Protein AF-0000000075711742 (afdb_homodimer)

InterPro domains:
  IPR012901 Carnosine N-methyltransferase [PF07942] (81-339)
  IPR012901 Carnosine N-methyltransferase [PTHR12303] (3-340)
  IPR012901 Carnosine N-methyltransferase [SM01296] (76-340)
  IPR029063 S-adenosyl-L-methionine-dependent methyltransferase superfamily [G3DSA:3.40.50.150] (95-337)
  IPR029063 S-adenosyl-L-methionine-dependent methyltransferase superfamily [SSF53335] (92-315)

Solvent-accessible surface area (backbone atoms only — not comparable to full-atom values): 35581 Å² total; per-residue (Å²): 132,80,48,72,67,54,43,51,52,46,21,49,51,36,33,43,31,59,44,43,45,62,56,50,50,52,51,50,52,53,42,54,74,67,63,74,58,53,71,67,55,50,51,53,49,50,51,41,45,50,35,41,26,53,49,31,39,50,41,43,71,48,31,39,47,70,74,34,74,83,37,54,77,69,50,62,89,56,89,76,83,83,44,69,67,51,50,49,52,54,43,51,48,35,26,49,44,35,34,61,27,17,72,83,10,48,66,53,42,47,58,54,49,30,58,52,53,51,47,41,66,73,74,40,66,79,63,34,38,32,38,24,50,61,32,58,58,34,45,66,35,50,53,45,23,72,71,47,28,24,15,35,26,25,31,58,52,62,70,35,50,37,51,22,43,45,59,51,61,36,84,84,54,66,39,59,34,36,49,39,50,58,49,43,48,21,36,51,39,76,68,63,24,61,49,68,46,53,36,50,33,62,80,45,84,46,72,61,86,88,58,75,70,52,54,59,60,31,41,77,68,63,24,36,40,81,44,81,41,51,68,70,71,75,47,65,88,54,60,52,67,22,40,27,36,41,35,57,66,30,67,42,76,48,88,58,53,64,62,49,48,41,47,51,53,47,29,28,26,92,63,11,36,40,37,38,36,39,60,46,50,61,81,58,80,81,66,62,68,42,51,79,60,29,54,49,50,51,54,51,47,36,43,75,53,58,35,42,81,76,46,76,52,76,42,71,42,64,71,69,62,67,92,65,40,35,55,41,60,37,32,54,15,47,36,37,35,28,34,73,132,81,48,73,67,56,44,51,51,47,22,50,51,36,33,43,30,59,42,45,44,62,55,50,51,52,50,51,53,53,43,54,75,68,64,74,58,53,71,68,56,50,51,52,48,50,50,41,46,50,36,39,27,51,50,31,39,50,42,44,70,48,32,40,46,70,75,34,73,85,36,56,79,67,50,61,89,55,89,73,84,84,45,70,67,52,50,48,54,53,43,51,48,33,26,49,45,35,34,62,27,17,74,83,10,48,67,52,41,49,58,55,50,31,58,52,54,53,47,41,66,73,76,42,68,78,63,34,36,33,38,24,52,61,31,56,59,34,46,66,36,51,53,44,22,72,70,47,28,22,16,37,29,25,34,59,52,61,69,34,49,33,50,21,42,44,58,50,60,38,82,85,54,66,37,57,35,34,49,39,48,58,48,43,49,22,36,50,40,76,68,62,24,61,48,66,46,54,35,50,32,62,79,44,83,46,72,60,85,89,59,76,70,52,54,60,60,31,40,76,69,64,24,37,42,81,42,82,40,51,67,69,70,74,46,64,88,54,58,51,70,20,41,27,37,40,35,57,68,31,69,41,76,49,87,58,52,64,62,49,49,42,48,51,52,45,29,29,26,92,64,11,36,40,37,38,36,38,60,48,48,63,82,59,80,80,66,61,67,43,50,81,59,29,54,50,49,52,55,51,47,37,43,74,54,56,36,42,79,76,46,75,50,76,42,71,40,64,72,69,64,67,89,67,40,35,55,42,58,38,31,54,13,47,36,36,35,29,35,71

Foldseek 3Di:
DDDPVRLQVLLVLLQLLQCQLVVVVVVLVVVVVVVVDDPVLSVLLNVQSVLLSVVSNVLSQCLLCLVPPVRNPVHDNDHDDRDPVSVVVSLVLLLLQCLQFWQNNQVQCLQFLLVVLVVCVVQFDFAFEEEEEQCQLVRSQLLNLVSRYQYEYEHADSSSSSSSCCQQPVVPDKTKHQSQSPPPAQAPDNCLSRDITIPRHQVRAGSDPDDGGHNVVCVVVNSYHYHYHDPCVVCVPAFQRGLEYEYEQNQQVDDCNLVVLLSRNRNHHAFHKYKYKDANDHPDPVPDDDDPDHPVVNVVSNVVSPKDWDDKDWTKHARSDRPRGNDGDIDRMIITMITD/DDDPVRLQVLLVLLQLLQCQLVVVVVVLVVVVVVVVDDPVLSVLLNVQSVLLSVVSNVLSQCLLCLVPPVRNPVHDNDHDDRDPVSVVVSLVLLLVQCLQFWQNNQVQCLQFLLVVLVVCVVQFDFAFEEEEEQCQLVRSQLLNLVSRYQYEYEHADSSSSSLSCCQQPVVPDKTKHQSQSPPPAQAPDNCLSRDITIPRHQVHARSDHDDGRHNVVCVVVNSYHYHYHDPCVVCVPAFQRGLEYEYEQNQQVDDCNLVVLLSRLRNHHAFHKYKYKDANDHPDPVPDDDDPDHPVNNVVSNVVSPKDWDDKDWTKHARSDRPRGNDGDIDRMIITMITD

Radius of gyration: 27.8 Å; Cα contacts (8 Å, |Δi|>4): 1281; chains: 2; bounding box: 60×77×67 Å

pLDDT: mean 91.69, std 9.96, range [50.66, 98.94]

Secondary structure (DSSP, 8-state):
---HHHHHHHHHHHHHHHHHHHHHHHHHHHHHHHT-S-HHHHHHHHHHHHHHHHHHHHHHHHGGGGG-GGGTTSS--------HHHHHHHHHHHHHHHHHHSGGGHHHHHHHHHHHHHHHHHHS-TT-EEEEES-TTSHHHHHHHHTTSEEEEEE--HHHHHHHHHHH--TT--EEE-TTTT--SS-SSGGGGG--EEES-TTSPPSSTT----HHHHHHTTSEEEEES-HHHHTTT--S-EEEEEEES-GGG-S-HHHHHHHHHHHEEEEEEEEEEE------GGG-SS-S--HHHHHHHHHHHTPEEEEEEEEEE-SS--TT-SEEEEEEEEEEEEE-/---HHHHHHHHHHHHHHHHHHHHHHHHHHHHHHHT-S-HHHHHHHHHHHHHHHHHHHHHHHHGGGGG-GGGTT-S--------HHHHHHHHHHHHHHHHHHSGGGHHHHHHHHHHHHHHHHHHS-TT-EEEEES-TTSHHHHHHHHTTSEEEEEE--HHHHHHHHHHH--TT--EEE-TTTT--SS-SSGGGGG--EEES-TTSPPSSTT----HHHHHHTTSEEEEES-HHHHTTT--S-EEEEEEES-GGG-S-HHHHHHHHHHHEEEEEEEEEEE------GGG-SS-S--HHHHHHHHHHHTPEEEEEEEEEE-SS--TT-SEEEEEEEEEEEEE-

Sequence (680 aa):
MWTTNERQEFAACLAAMTSYRKECQKAILKMHKQGLRTDDQLAKLNEAINNNANLFEYMAERGPESFGPENANMFPKINIHFDDQDLNQLDACLHSAARDWTSLGDAERGEVYSPVIAALHKYVQPNEEVLVPGSGLCRLAVEIAQSGFIAEANESSFVMLVMAFISMFSDGAQFLIFPFVHQISGLDKFEDSLISAVFPDLSSSLADPGLSLDPPSLIESSRLVLKAGKFEGVYANVSEKFGAIVTCFFIDVISDVQNTIINLHKLLKDGGIWINIGPIVNHNQSVGFFSPLTLEDIDRMARNAGFDIIEQSRIDTSYSQNPKTHVKTRYSTQFSVYRKMWTTNERQEFAACLAAMTSYRKECQKAILKMHKQGLRTDDQLAKLNEAINNNANLFEYMAERGPESFGPENANMFPKINIHFDDQDLNQLDACLHSAARDWTSLGDAERGEVYSPVIAALHKYVQPNEEVLVPGSGLCRLAVEIAQSGFIAEANESSFVMLVMAFISMFSDGAQFLIFPFVHQISGLDKFEDSLISAVFPDLSSSLADPGLSLDPPSLIESSRLVLKAGKFEGVYANVSEKFGAIVTCFFIDVISDVQNTIINLHKLLKDGGIWINIGPIVNHNQSVGFFSPLTLEDIDRMARNAGFDIIEQSRIDTSYSQNPKTHVKTRYSTQFSVYRK

Organism: Trichomonas vaginalis (strain ATCC PRA-98 / G3) (NCBI:txid412133)

Structure (mmCIF, N/CA/C/O backbone):
data_AF-0000000075711742-model_v1
#
loop_
_entity.id
_entity.type
_entity.pdbx_description
1 polymer 'carnosine N-methyltransferase'
#
loop_
_atom_site.group_PDB
_atom_site.id
_atom_site.type_symbol
_atom_site.label_atom_id
_atom_site.label_alt_id
_atom_site.label_comp_id
_atom_site.label_asym_id
_atom_site.label_entity_id
_atom_site.label_seq_id
_atom_site.pdbx_PDB_ins_code
_atom_site.Cartn_x
_atom_site.Cartn_y
_atom_site.Cartn_z
_atom_site.occupancy
_atom_site.B_iso_or_equiv
_atom_site.auth_seq_id
_atom_site.auth_comp_id
_atom_site.auth_asym_id
_atom_site.auth_atom_id
_atom_site.pdbx_PDB_model_num
ATOM 1 N N . MET A 1 1 ? -7.176 38.125 -1.086 1 58.25 1 MET A N 1
ATOM 2 C CA . MET A 1 1 ? -8.297 37.906 -1.986 1 58.25 1 MET A CA 1
ATOM 3 C C . MET A 1 1 ? -8.133 36.562 -2.729 1 58.25 1 MET A C 1
ATOM 5 O O . MET A 1 1 ? -7.02 36.188 -3.098 1 58.25 1 MET A O 1
ATOM 9 N N . TRP A 1 2 ? -9.18 35.844 -2.799 1 74.88 2 TRP A N 1
ATOM 10 C CA . TRP A 1 2 ? -9.125 34.562 -3.479 1 74.88 2 TRP A CA 1
ATOM 11 C C . TRP A 1 2 ? -9.031 34.75 -4.988 1 74.88 2 TRP A C 1
ATOM 13 O O . TRP A 1 2 ? -9.672 35.625 -5.555 1 74.88 2 TRP A O 1
ATOM 23 N N . THR A 1 3 ? -8.133 34.031 -5.543 1 79.88 3 THR A N 1
ATOM 24 C CA . THR A 1 3 ? -8.062 34.031 -6.996 1 79.88 3 THR A CA 1
ATOM 25 C C . THR A 1 3 ? -9.281 33.375 -7.605 1 79.88 3 THR A C 1
ATOM 27 O O . THR A 1 3 ? -10.016 32.656 -6.91 1 79.88 3 THR A O 1
ATOM 30 N N . THR A 1 4 ? -9.5 33.656 -8.852 1 80.75 4 THR A N 1
ATOM 31 C CA . THR A 1 4 ? -10.586 33.031 -9.578 1 80.75 4 THR A CA 1
ATOM 32 C C . THR A 1 4 ? -10.438 31.516 -9.547 1 80.75 4 THR A C 1
ATOM 34 O O . THR A 1 4 ? -11.422 30.781 -9.375 1 80.75 4 THR A O 1
ATOM 37 N N . ASN A 1 5 ? -9.219 31.031 -9.688 1 82.94 5 ASN A N 1
ATOM 38 C CA . ASN A 1 5 ? -8.953 29.594 -9.672 1 82.94 5 ASN A CA 1
ATOM 39 C C . ASN A 1 5 ? -9.289 28.969 -8.32 1 82.94 5 ASN A C 1
ATOM 41 O O . ASN A 1 5 ? -9.859 27.875 -8.25 1 82.94 5 ASN A O 1
ATOM 45 N N . GLU A 1 6 ? -8.953 29.656 -7.301 1 83.25 6 GLU A N 1
ATOM 46 C CA . GLU A 1 6 ? -9.234 29.172 -5.957 1 83.25 6 GLU A CA 1
ATOM 47 C C . GLU A 1 6 ? -10.742 29.109 -5.699 1 83.25 6 GLU A C 1
ATOM 49 O O . GLU A 1 6 ? -11.234 28.172 -5.066 1 83.25 6 GLU A O 1
ATOM 54 N N . ARG A 1 7 ? -11.461 30.078 -6.215 1 83.56 7 ARG A N 1
ATOM 55 C CA . ARG A 1 7 ? -12.914 30.109 -6.051 1 83.56 7 ARG A CA 1
ATOM 56 C C . ARG A 1 7 ? -13.57 28.938 -6.781 1 83.56 7 ARG A C 1
ATOM 58 O O . ARG A 1 7 ? -14.484 28.312 -6.254 1 83.56 7 ARG A O 1
ATOM 65 N N . GLN A 1 8 ? -13.07 28.703 -7.906 1 85.56 8 GLN A N 1
ATOM 66 C CA . GLN A 1 8 ? -13.602 27.594 -8.695 1 85.56 8 GLN A CA 1
ATOM 67 C C . GLN A 1 8 ? -13.297 26.25 -8.039 1 85.56 8 GLN A C 1
ATOM 69 O O . GLN A 1 8 ? -14.133 25.344 -8.039 1 85.56 8 GLN A O 1
ATOM 74 N N . GLU A 1 9 ? -12.094 26.203 -7.543 1 87.19 9 GLU A N 1
ATOM 75 C CA . GLU A 1 9 ? -11.688 24.969 -6.867 1 87.19 9 GLU A CA 1
ATOM 76 C C . GLU A 1 9 ? -12.547 24.703 -5.633 1 87.19 9 GLU A C 1
ATOM 78 O O . GLU A 1 9 ? -12.953 23.578 -5.379 1 87.19 9 GLU A O 1
ATOM 83 N N . PHE A 1 10 ? -12.789 25.75 -4.965 1 89.44 10 PHE A N 1
ATOM 84 C CA . PHE A 1 10 ? -13.617 25.609 -3.773 1 89.44 10 PHE A CA 1
ATOM 85 C C . PHE A 1 10 ? -15.047 25.266 -4.148 1 89.44 10 PHE A C 1
ATOM 87 O O . PHE A 1 10 ? -15.672 24.406 -3.512 1 89.44 10 PHE A O 1
ATOM 94 N N . ALA A 1 11 ? -15.531 25.906 -5.125 1 89.94 11 ALA A N 1
ATOM 95 C CA . ALA A 1 11 ? -16.875 25.625 -5.594 1 89.94 11 ALA A CA 1
ATOM 96 C C . ALA A 1 11 ? -17.016 24.156 -6.031 1 89.94 11 ALA A C 1
ATOM 98 O O . ALA A 1 11 ? -18.047 23.531 -5.781 1 89.94 11 ALA A O 1
ATOM 99 N N . ALA A 1 12 ? -16.031 23.688 -6.676 1 91.38 12 ALA A N 1
ATOM 100 C CA . ALA A 1 12 ? -16.016 22.297 -7.109 1 91.38 12 ALA A CA 1
ATOM 101 C C . ALA A 1 12 ? -16.031 21.344 -5.91 1 91.38 12 ALA A C 1
ATOM 103 O O . ALA A 1 12 ? -16.688 20.312 -5.938 1 91.38 12 ALA A O 1
ATOM 104 N N . CYS A 1 13 ? -15.273 21.734 -4.961 1 92.44 13 CYS A N 1
ATOM 105 C CA . CYS A 1 13 ? -15.234 20.953 -3.727 1 92.44 13 CYS A CA 1
ATOM 106 C C . CYS A 1 13 ? -16.625 20.875 -3.092 1 92.44 13 CYS A C 1
ATOM 108 O O . CYS A 1 13 ? -17.062 19.797 -2.705 1 92.44 13 CYS A O 1
ATOM 110 N N . LEU A 1 14 ? -17.344 21.969 -3.01 1 92.69 14 LEU A N 1
ATOM 111 C CA . LEU A 1 14 ? -18.688 22.016 -2.438 1 92.69 14 LEU A CA 1
ATOM 112 C C . LEU A 1 14 ? -19.656 21.172 -3.262 1 92.69 14 LEU A C 1
ATOM 114 O O . LEU A 1 14 ? -20.5 20.469 -2.705 1 92.69 14 LEU A O 1
ATOM 118 N N . ALA A 1 15 ? -19.484 21.281 -4.516 1 94.88 15 ALA A N 1
ATOM 119 C CA . ALA A 1 15 ? -20.344 20.5 -5.41 1 94.88 15 ALA A CA 1
ATOM 120 C C . ALA A 1 15 ? -20.125 19.016 -5.215 1 94.88 15 ALA A C 1
ATOM 122 O O . ALA A 1 15 ? -21.078 18.234 -5.262 1 94.88 15 ALA A O 1
ATOM 123 N N . ALA A 1 16 ? -18.891 18.578 -5.059 1 96.31 16 ALA A N 1
ATOM 124 C CA . ALA A 1 16 ? -18.594 17.172 -4.809 1 96.31 16 ALA A CA 1
ATOM 125 C C . ALA A 1 16 ? -19.266 16.688 -3.527 1 96.31 16 ALA A C 1
ATOM 127 O O . ALA A 1 16 ? -19.828 15.602 -3.494 1 96.31 16 ALA A O 1
ATOM 128 N N . MET A 1 17 ? -19.234 17.5 -2.545 1 96.62 17 MET A N 1
ATOM 129 C CA . MET A 1 17 ? -19.859 17.172 -1.262 1 96.62 17 MET A CA 1
ATOM 130 C C . MET A 1 17 ? -21.359 16.969 -1.414 1 96.62 17 MET A C 1
ATOM 132 O O . MET A 1 17 ? -21.922 16.016 -0.871 1 96.62 17 MET A O 1
ATOM 136 N N . THR A 1 18 ? -21.938 17.781 -2.182 1 96.12 18 THR A N 1
ATOM 137 C CA . THR A 1 18 ? -23.391 17.734 -2.342 1 96.12 18 THR A CA 1
ATOM 138 C C . THR A 1 18 ? -23.812 16.594 -3.256 1 96.12 18 THR A C 1
ATOM 140 O O . THR A 1 18 ? -24.938 16.094 -3.168 1 96.12 18 THR A O 1
ATOM 143 N N . SER A 1 19 ? -22.922 16.172 -4.094 1 97.25 19 SER A N 1
ATOM 144 C CA . SER A 1 19 ? -23.234 15.133 -5.066 1 97.25 19 SER A CA 1
ATOM 145 C C . SER A 1 19 ? -22.969 13.742 -4.488 1 97.25 19 SER A C 1
ATOM 147 O O . SER A 1 19 ? -23.406 12.742 -5.062 1 97.25 19 SER A O 1
ATOM 149 N N . TYR A 1 20 ? -22.312 13.641 -3.434 1 98 20 TYR A N 1
ATOM 150 C CA . TYR A 1 20 ? -21.828 12.391 -2.859 1 98 20 TYR A CA 1
ATOM 151 C C . TYR A 1 20 ? -22.984 11.406 -2.668 1 98 20 TYR A C 1
ATOM 153 O O . TYR A 1 20 ? -22.875 10.242 -3.08 1 98 20 TYR A O 1
ATOM 161 N N . ARG A 1 21 ? -24.109 11.859 -2.07 1 98.19 21 ARG A N 1
ATOM 162 C CA . ARG A 1 21 ? -25.234 10.992 -1.765 1 98.19 21 ARG A CA 1
ATOM 163 C C . ARG A 1 21 ? -25.781 10.328 -3.027 1 98.19 21 ARG A C 1
ATOM 165 O O . ARG A 1 21 ? -25.859 9.102 -3.1 1 98.19 21 ARG A O 1
ATOM 172 N N . LYS A 1 22 ? -26.078 11.148 -3.939 1 97.44 22 LYS A N 1
ATOM 173 C CA . LYS A 1 22 ? -26.703 10.664 -5.168 1 97.44 22 LYS A CA 1
ATOM 174 C C . LYS A 1 22 ? -25.797 9.688 -5.898 1 97.44 22 LYS A C 1
ATOM 176 O O . LYS A 1 22 ? -26.234 8.641 -6.363 1 97.44 22 LYS A O 1
ATOM 181 N N . GLU A 1 23 ? -24.516 10 -6.016 1 97.12 23 GLU A N 1
ATOM 182 C CA . GLU A 1 23 ? -23.562 9.18 -6.762 1 97.12 23 GLU A CA 1
ATOM 183 C C . GLU A 1 23 ? -23.328 7.84 -6.062 1 97.12 23 GLU A C 1
ATOM 185 O O . GLU A 1 23 ? -23.203 6.805 -6.723 1 97.12 23 GLU A O 1
ATOM 190 N N . CYS A 1 24 ? -23.281 7.852 -4.758 1 97.62 24 CYS A N 1
ATOM 191 C CA . CYS A 1 24 ? -23.109 6.613 -4.012 1 97.62 24 CYS A CA 1
ATOM 192 C C . CYS A 1 24 ? -24.359 5.738 -4.098 1 97.62 24 CYS A C 1
ATOM 194 O O . CYS A 1 24 ? -24.25 4.512 -4.172 1 97.62 24 CYS A O 1
ATOM 196 N N . GLN A 1 25 ? -25.5 6.367 -4.062 1 97.12 25 GLN A N 1
ATOM 197 C CA . GLN A 1 25 ? -26.734 5.605 -4.188 1 97.12 25 GLN A CA 1
ATOM 198 C C . GLN A 1 25 ? -26.828 4.926 -5.551 1 97.12 25 GLN A C 1
ATOM 200 O O . GLN A 1 25 ? -27.297 3.789 -5.656 1 97.12 25 GLN A O 1
ATOM 205 N N . LYS A 1 26 ? -26.391 5.629 -6.578 1 96.25 26 LYS A N 1
ATOM 206 C CA . LYS A 1 26 ? -26.312 5.012 -7.898 1 96.25 26 LYS A CA 1
ATOM 207 C C . LYS A 1 26 ? -25.406 3.789 -7.883 1 96.25 26 LYS A C 1
ATOM 209 O O . LYS A 1 26 ? -25.719 2.758 -8.477 1 96.25 26 LYS A O 1
ATOM 214 N N . ALA A 1 27 ? -24.297 3.928 -7.223 1 94.69 27 ALA A N 1
ATOM 215 C CA . ALA A 1 27 ? -23.344 2.826 -7.125 1 94.69 27 ALA A CA 1
ATOM 216 C C . ALA A 1 27 ? -23.938 1.648 -6.363 1 94.69 27 ALA A C 1
ATOM 218 O O . ALA A 1 27 ? -23.688 0.49 -6.707 1 94.69 27 ALA A O 1
ATOM 219 N N . ILE A 1 28 ? -24.703 1.921 -5.324 1 95.81 28 ILE A N 1
ATOM 220 C CA . ILE A 1 28 ? -25.344 0.88 -4.535 1 95.81 28 ILE A CA 1
ATOM 221 C C . ILE A 1 28 ? -26.375 0.139 -5.395 1 95.81 28 ILE A C 1
ATOM 223 O O . ILE A 1 28 ? -26.453 -1.09 -5.344 1 95.81 28 ILE A O 1
ATOM 227 N N . LEU A 1 29 ? -27.094 0.881 -6.203 1 94.62 29 LEU A N 1
ATOM 228 C CA . LEU A 1 29 ? -28.062 0.27 -7.105 1 94.62 29 LEU A CA 1
ATOM 229 C C . LEU A 1 29 ? -27.375 -0.653 -8.102 1 94.62 29 LEU A C 1
ATOM 231 O O . LEU A 1 29 ? -27.891 -1.732 -8.414 1 94.62 29 LEU A O 1
ATOM 235 N N . LYS A 1 30 ? -26.281 -0.193 -8.578 1 91.69 30 LYS A N 1
ATOM 236 C CA . LYS A 1 30 ? -25.5 -1.028 -9.492 1 91.69 30 LYS A CA 1
ATOM 237 C C . LYS A 1 30 ? -25.047 -2.318 -8.805 1 91.69 30 LYS A C 1
ATOM 239 O O . LYS A 1 30 ? -25.125 -3.396 -9.398 1 91.69 30 LYS A O 1
ATOM 244 N N . MET A 1 31 ? -24.609 -2.211 -7.605 1 90.5 31 MET A N 1
ATOM 245 C CA . MET A 1 31 ? -24.188 -3.375 -6.828 1 90.5 31 MET A CA 1
ATOM 246 C C . MET A 1 31 ? -25.359 -4.332 -6.613 1 90.5 31 MET A C 1
ATOM 248 O O . MET A 1 31 ? -25.188 -5.551 -6.656 1 90.5 31 MET A O 1
ATOM 252 N N . HIS A 1 32 ? -26.5 -3.814 -6.344 1 91.88 32 HIS A N 1
ATOM 253 C CA . HIS A 1 32 ? -27.703 -4.613 -6.168 1 91.88 32 HIS A CA 1
ATOM 254 C C . HIS A 1 32 ? -28.016 -5.426 -7.418 1 91.88 32 HIS A C 1
ATOM 256 O O . HIS A 1 32 ? -28.312 -6.621 -7.332 1 91.88 32 HIS A O 1
ATOM 262 N N . LYS A 1 33 ? -27.875 -4.832 -8.539 1 91.25 33 LYS A N 1
ATOM 263 C CA . LYS A 1 33 ? -28.156 -5.492 -9.812 1 91.25 33 LYS A CA 1
ATOM 264 C C . LYS A 1 33 ? -27.156 -6.621 -10.078 1 91.25 33 LYS A C 1
ATOM 266 O O . LYS A 1 33 ? -27.516 -7.629 -10.695 1 91.25 33 LYS A O 1
ATOM 271 N N . GLN A 1 34 ? -25.969 -6.488 -9.539 1 85.56 34 GLN A N 1
ATOM 272 C CA . GLN A 1 34 ? -24.922 -7.484 -9.75 1 85.56 34 GLN A CA 1
ATOM 273 C C . GLN A 1 34 ? -25.078 -8.656 -8.789 1 85.56 34 GLN A C 1
ATOM 275 O O . GLN A 1 34 ? -24.438 -9.688 -8.945 1 85.56 34 GLN A O 1
ATOM 280 N N . GLY A 1 35 ? -25.938 -8.578 -7.781 1 84.56 35 GLY A N 1
ATOM 281 C CA . GLY A 1 35 ? -26.203 -9.656 -6.84 1 84.56 35 GLY A CA 1
ATOM 282 C C . GLY A 1 35 ? -25.016 -9.961 -5.941 1 84.56 35 GLY A C 1
ATOM 283 O O . GLY A 1 35 ? -24.844 -11.102 -5.5 1 84.56 35 GLY A O 1
ATOM 284 N N . LEU A 1 36 ? -24.156 -9.008 -5.602 1 81.06 36 LEU A N 1
ATOM 285 C CA . LEU A 1 36 ? -22.922 -9.219 -4.871 1 81.06 36 LEU A CA 1
ATOM 286 C C . LEU A 1 36 ? -23.156 -9.18 -3.365 1 81.06 36 LEU A C 1
ATOM 288 O O . LEU A 1 36 ? -22.344 -9.664 -2.586 1 81.06 36 LEU A O 1
ATOM 292 N N . ARG A 1 37 ? -24.312 -8.531 -2.977 1 90.75 37 ARG A N 1
ATOM 293 C CA . ARG A 1 37 ? -24.594 -8.312 -1.563 1 90.75 37 ARG A CA 1
ATOM 294 C C . ARG A 1 37 ? -26.062 -8.633 -1.255 1 90.75 37 ARG A C 1
ATOM 296 O O . ARG A 1 37 ? -26.922 -8.547 -2.137 1 90.75 37 ARG A O 1
ATOM 303 N N . THR A 1 38 ? -26.297 -9.031 0.009 1 92.38 38 THR A N 1
ATOM 304 C CA . THR A 1 38 ? -27.672 -9.25 0.45 1 92.38 38 THR A CA 1
ATOM 305 C C . THR A 1 38 ? -28.406 -7.922 0.604 1 92.38 38 THR A C 1
ATOM 307 O O . THR A 1 38 ? -27.781 -6.867 0.709 1 92.38 38 THR A O 1
ATOM 310 N N . ASP A 1 39 ? -29.688 -7.988 0.603 1 94.88 39 ASP A N 1
ATOM 311 C CA . ASP A 1 39 ? -30.516 -6.797 0.804 1 94.88 39 ASP A CA 1
ATOM 312 C C . ASP A 1 39 ? -30.188 -6.133 2.143 1 94.88 39 ASP A C 1
ATOM 314 O O . ASP A 1 39 ? -30.172 -4.902 2.242 1 94.88 39 ASP A O 1
ATOM 318 N N . ASP A 1 40 ? -29.953 -6.969 3.109 1 95.75 40 ASP A N 1
ATOM 319 C CA . ASP A 1 40 ? -29.625 -6.441 4.43 1 95.75 40 ASP A CA 1
ATOM 320 C C . ASP A 1 40 ? -28.297 -5.68 4.395 1 95.75 40 ASP A C 1
ATOM 322 O O . ASP A 1 40 ? -28.188 -4.594 4.969 1 95.75 40 ASP A O 1
ATOM 326 N N . GLN A 1 41 ? -27.312 -6.195 3.752 1 95.12 41 GLN A N 1
ATOM 327 C CA . GLN A 1 41 ? -26.016 -5.535 3.625 1 95.12 41 GLN A CA 1
ATOM 328 C C . GLN A 1 41 ? -26.141 -4.219 2.863 1 95.12 41 GLN A C 1
ATOM 330 O O . GLN A 1 41 ? -25.531 -3.219 3.229 1 95.12 41 GLN A O 1
ATOM 335 N N . LEU A 1 42 ? -26.953 -4.219 1.84 1 96.56 42 LEU A N 1
ATOM 336 C CA . LEU A 1 42 ? -27.156 -3.018 1.035 1 96.56 42 LEU A CA 1
ATOM 337 C C . LEU A 1 42 ? -27.891 -1.942 1.835 1 96.56 42 LEU A C 1
ATOM 339 O O . LEU A 1 42 ? -27.625 -0.75 1.672 1 96.56 42 LEU 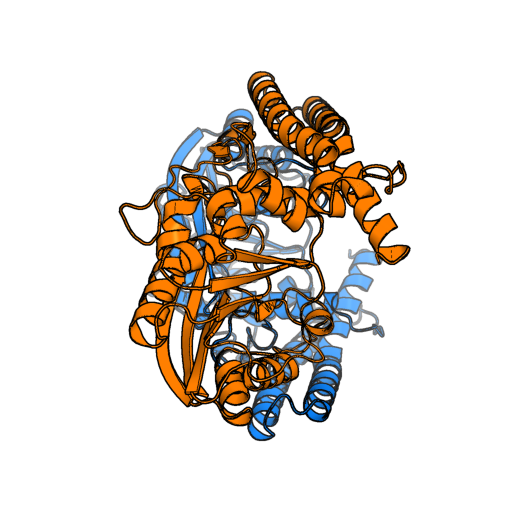A O 1
ATOM 343 N N . ALA A 1 43 ? -28.844 -2.367 2.648 1 97.38 43 ALA A N 1
ATOM 344 C CA . ALA A 1 43 ? -29.547 -1.423 3.514 1 97.38 43 ALA A CA 1
ATOM 345 C C . ALA A 1 43 ? -28.578 -0.761 4.496 1 97.38 43 ALA A C 1
ATOM 347 O O . ALA A 1 43 ? -28.656 0.45 4.719 1 97.38 43 ALA A O 1
ATOM 348 N N . LYS A 1 44 ? -27.734 -1.562 5.062 1 97.75 44 LYS A N 1
ATOM 349 C CA . LYS A 1 44 ? -26.734 -1.031 5.984 1 97.75 44 LYS A CA 1
ATOM 350 C C . LYS A 1 44 ? -25.766 -0.09 5.27 1 97.75 44 LYS A C 1
ATOM 352 O O . LYS A 1 44 ? -25.375 0.938 5.82 1 97.75 44 LYS A O 1
ATOM 357 N N . LEU A 1 45 ? -25.375 -0.482 4.066 1 97.81 45 LEU A N 1
ATOM 358 C CA . LEU A 1 45 ? -24.516 0.359 3.25 1 97.81 45 LEU A CA 1
ATOM 359 C C . LEU A 1 45 ? -25.188 1.697 2.949 1 97.81 45 LEU A C 1
ATOM 361 O O . LEU A 1 45 ? -24.547 2.748 3.031 1 97.81 45 LEU A O 1
ATOM 365 N N . ASN A 1 46 ? -26.422 1.637 2.594 1 98.19 46 ASN A N 1
ATOM 366 C CA . ASN A 1 46 ? -27.188 2.854 2.328 1 98.19 46 ASN A CA 1
ATOM 367 C C . ASN A 1 46 ? -27.25 3.752 3.561 1 98.19 46 ASN A C 1
ATOM 369 O O . ASN A 1 46 ? -27.172 4.977 3.447 1 98.19 46 ASN A O 1
ATOM 373 N N . GLU A 1 47 ? -27.453 3.174 4.652 1 98.44 47 GLU A N 1
ATOM 374 C CA . GLU A 1 47 ? -27.469 3.93 5.902 1 98.44 47 GLU A CA 1
ATOM 375 C C . GLU A 1 47 ? -26.125 4.605 6.148 1 98.44 47 GLU A C 1
ATOM 377 O O . GLU A 1 47 ? -26.062 5.773 6.535 1 98.44 47 GLU A O 1
ATOM 382 N N . ALA A 1 48 ? -25.047 3.891 5.953 1 98.75 48 ALA A N 1
ATOM 383 C CA . ALA A 1 48 ? -23.703 4.438 6.125 1 98.75 48 ALA A CA 1
ATOM 384 C C . ALA A 1 48 ? -23.469 5.621 5.188 1 98.75 48 ALA A C 1
ATOM 386 O O . ALA A 1 48 ? -22.969 6.668 5.613 1 98.75 48 ALA A O 1
ATOM 387 N N . ILE A 1 49 ? -23.891 5.457 3.947 1 98.69 49 ILE A N 1
ATOM 388 C CA . ILE A 1 49 ? -23.719 6.488 2.932 1 98.69 49 ILE A CA 1
ATOM 389 C C . ILE A 1 49 ? -24.547 7.723 3.305 1 98.69 49 ILE A C 1
ATOM 391 O O . ILE A 1 49 ? -24.078 8.852 3.174 1 98.69 49 ILE A O 1
ATOM 395 N N . ASN A 1 50 ? -25.734 7.512 3.773 1 98.69 50 ASN A N 1
ATOM 396 C CA . ASN A 1 50 ? -26.578 8.625 4.188 1 98.69 50 ASN A CA 1
ATOM 397 C C . ASN A 1 50 ? -25.953 9.406 5.336 1 98.69 50 ASN A C 1
ATOM 399 O O . ASN A 1 50 ? -26.031 10.641 5.363 1 98.69 50 ASN A O 1
ATOM 403 N N . ASN A 1 51 ? -25.422 8.719 6.234 1 98.62 51 ASN A N 1
ATOM 404 C CA . ASN A 1 51 ? -24.766 9.391 7.355 1 98.62 51 ASN A CA 1
ATOM 405 C C . ASN A 1 51 ? -23.562 10.211 6.895 1 98.62 51 ASN A C 1
ATOM 407 O O . ASN A 1 51 ? -23.422 11.375 7.281 1 98.62 51 ASN A O 1
ATOM 411 N N . ASN A 1 52 ? -22.688 9.602 6.082 1 98.75 52 ASN A N 1
ATOM 412 C CA . ASN A 1 52 ? -21.562 10.359 5.531 1 98.75 52 ASN A CA 1
ATOM 413 C C . ASN A 1 52 ? -22.047 11.562 4.727 1 98.75 52 ASN A C 1
ATOM 415 O O . ASN A 1 52 ? -21.469 12.648 4.816 1 98.75 52 ASN A O 1
ATOM 419 N N . ALA A 1 53 ? -23.109 11.344 3.982 1 98.62 53 ALA A N 1
ATOM 420 C CA . ALA A 1 53 ? -23.656 12.406 3.148 1 98.62 53 ALA A CA 1
ATOM 421 C C . ALA A 1 53 ? -24.188 13.555 4.008 1 98.62 53 ALA A C 1
ATOM 423 O O . ALA A 1 53 ? -24.078 14.719 3.627 1 98.62 53 ALA A O 1
ATOM 424 N N . ASN A 1 54 ? -24.828 13.242 5.113 1 98 54 ASN A N 1
ATOM 425 C CA . ASN A 1 54 ? -25.281 14.289 6.027 1 98 54 ASN A CA 1
ATOM 426 C C . ASN A 1 54 ? -24.141 15.219 6.43 1 98 54 ASN A C 1
ATOM 428 O O . ASN A 1 54 ? -24.312 16.438 6.457 1 98 54 ASN A O 1
ATOM 432 N N . LEU A 1 55 ? -23.031 14.656 6.727 1 97.56 55 LEU A N 1
ATOM 433 C CA . LEU A 1 55 ? -21.875 15.461 7.082 1 97.56 55 LEU A CA 1
ATOM 434 C C . LEU A 1 55 ? -21.422 16.312 5.902 1 97.56 55 LEU A C 1
ATOM 436 O O . LEU A 1 55 ? -21.203 17.516 6.051 1 97.56 55 LEU A O 1
ATOM 440 N N . PHE A 1 56 ? -21.281 15.68 4.738 1 97.81 56 PHE A N 1
ATOM 441 C CA . PHE A 1 56 ? -20.766 16.406 3.578 1 97.81 56 PHE A CA 1
ATOM 442 C C . PHE A 1 56 ? -21.719 17.531 3.184 1 97.81 56 PHE A C 1
ATOM 444 O O . PHE A 1 56 ? -21.266 18.609 2.797 1 97.81 56 PHE A O 1
ATOM 451 N N . GLU A 1 57 ? -23 17.312 3.256 1 96.56 57 GLU A N 1
ATOM 452 C CA . GLU A 1 57 ? -23.984 18.344 2.953 1 96.56 57 GLU A CA 1
ATOM 453 C C . GLU A 1 57 ? -23.922 19.484 3.977 1 96.56 57 GLU A C 1
ATOM 455 O O . GLU A 1 57 ? -24.047 20.656 3.619 1 96.56 57 GLU A O 1
ATOM 460 N N . TYR A 1 58 ? -23.734 19.109 5.219 1 94.81 58 TYR A N 1
ATOM 461 C CA . TYR A 1 58 ? -23.531 20.125 6.258 1 94.81 58 TYR A CA 1
ATOM 462 C C . TYR A 1 58 ? -22.281 20.953 5.977 1 94.81 58 TYR A C 1
ATOM 464 O O . TYR A 1 58 ? -22.312 22.172 6.102 1 94.81 58 TYR A O 1
ATOM 472 N N . MET A 1 59 ? -21.234 20.281 5.598 1 93.88 59 MET A N 1
ATOM 473 C CA . MET A 1 59 ? -19.984 20.953 5.234 1 93.88 59 MET A CA 1
ATOM 474 C C . MET A 1 59 ? -20.188 21.906 4.07 1 93.88 59 MET A C 1
ATOM 476 O O . MET A 1 59 ? -19.672 23.031 4.082 1 93.88 59 MET A O 1
ATOM 480 N N . ALA A 1 60 ? -20.891 21.406 3.1 1 92.81 60 ALA A N 1
ATOM 481 C CA . ALA A 1 60 ? -21.141 22.234 1.92 1 92.81 60 ALA A CA 1
ATOM 482 C C . ALA A 1 60 ? -21.922 23.484 2.285 1 92.81 60 ALA A C 1
ATOM 484 O O . ALA A 1 60 ? -21.688 24.562 1.723 1 92.81 60 ALA A O 1
ATOM 485 N N . GLU A 1 61 ? -22.812 23.344 3.158 1 89.94 61 GLU A N 1
ATOM 486 C CA . GLU A 1 61 ? -23.641 24.469 3.572 1 89.94 61 GLU A CA 1
ATOM 487 C C . GLU A 1 61 ? -22.859 25.453 4.414 1 89.94 61 GLU A C 1
ATOM 489 O O . GLU A 1 61 ? -22.969 26.672 4.219 1 89.94 61 GLU A O 1
ATOM 494 N N . ARG A 1 62 ? -22 24.984 5.336 1 87.75 62 ARG A N 1
ATOM 495 C CA . ARG A 1 62 ? -21.328 25.828 6.316 1 87.75 62 ARG A CA 1
ATOM 496 C C . ARG A 1 62 ? -19.938 26.234 5.84 1 87.75 62 ARG A C 1
ATOM 498 O O . ARG A 1 62 ? -19.344 27.172 6.363 1 87.75 62 ARG A O 1
ATOM 505 N N . GLY A 1 63 ? -19.422 25.484 4.887 1 85 63 GLY A N 1
ATOM 506 C CA . GLY A 1 63 ? -18.062 25.641 4.426 1 85 63 GLY A CA 1
ATOM 507 C C . GLY A 1 63 ? -17.688 27.062 4.098 1 85 63 GLY A C 1
ATOM 508 O O . GLY A 1 63 ? -16.656 27.578 4.574 1 85 63 GLY A O 1
ATOM 509 N N . PRO A 1 64 ? -18.562 27.703 3.326 1 81 64 PRO A N 1
ATOM 510 C CA . PRO A 1 64 ? -18.234 29.094 2.961 1 81 64 PRO A CA 1
ATOM 511 C C . PRO A 1 64 ? -18.047 30 4.176 1 81 64 PRO A C 1
ATOM 513 O O . PRO A 1 64 ? -17.281 30.953 4.125 1 81 64 PRO A O 1
ATOM 516 N N . GLU A 1 65 ? -18.703 29.719 5.312 1 77.56 65 GLU A N 1
ATOM 517 C CA . GLU A 1 65 ? -18.562 30.5 6.543 1 77.56 65 GLU A CA 1
ATOM 518 C C . GLU A 1 65 ? -17.156 30.344 7.129 1 77.56 65 GLU A C 1
ATOM 520 O O . GLU A 1 65 ? -16.719 31.188 7.922 1 77.56 65 GLU A O 1
ATOM 525 N N . SER A 1 66 ? -16.5 29.281 6.816 1 73.25 66 SER A N 1
ATOM 526 C CA . SER A 1 66 ? -15.164 29 7.328 1 73.25 66 SER A CA 1
ATOM 527 C C . SER A 1 66 ? -14.164 30.047 6.867 1 73.25 66 SER A C 1
ATOM 529 O O . SER A 1 66 ? -13.109 30.219 7.477 1 73.25 66 SER A O 1
ATOM 531 N N . PHE A 1 67 ? -14.5 30.766 5.82 1 73.81 67 PHE A N 1
ATOM 532 C CA . PHE A 1 67 ? -13.586 31.766 5.285 1 73.81 67 PHE A CA 1
ATOM 533 C C . PHE A 1 67 ? -14.109 33.156 5.539 1 73.81 67 PHE A C 1
ATOM 535 O O . PHE A 1 67 ? -13.609 34.125 4.965 1 73.81 67 PHE A O 1
ATOM 542 N N . GLY A 1 68 ? -15.031 33.25 6.367 1 68.06 68 GLY A N 1
ATOM 543 C CA . GLY A 1 68 ? -15.609 34.531 6.742 1 68.06 68 GLY A CA 1
ATOM 544 C C . GLY A 1 68 ? -17.047 34.719 6.289 1 68.06 68 GLY A C 1
ATOM 545 O O . GLY A 1 68 ? -17.438 34.188 5.242 1 68.06 68 GLY A O 1
ATOM 546 N N . PRO A 1 69 ? -17.797 35.188 7.105 1 64.12 69 PRO A N 1
ATOM 547 C CA . PRO A 1 69 ? -19.234 35.344 6.82 1 64.12 69 PRO A CA 1
ATOM 548 C C . PRO A 1 69 ? -19.5 36.062 5.512 1 64.12 69 PRO A C 1
ATOM 550 O O . PRO A 1 69 ? -20.531 35.812 4.863 1 64.12 69 PRO A O 1
ATOM 553 N N . GLU A 1 70 ? -18.609 36.875 5.172 1 64.12 70 GLU A N 1
ATOM 554 C CA . GLU A 1 70 ? -18.812 37.688 3.971 1 64.12 70 GLU A CA 1
ATOM 555 C C . GLU A 1 70 ? -18.641 36.844 2.709 1 64.12 70 GLU A C 1
ATOM 557 O O . GLU A 1 70 ? -19.094 37.25 1.628 1 64.12 70 GLU A O 1
ATOM 562 N N . ASN A 1 71 ? -18.094 35.656 2.922 1 63.66 71 ASN A N 1
ATOM 563 C CA . ASN A 1 71 ? -17.734 34.875 1.743 1 63.66 71 ASN A CA 1
ATOM 564 C C . ASN A 1 71 ? -18.828 33.875 1.387 1 63.66 71 ASN A C 1
ATOM 566 O O . ASN A 1 71 ? -18.703 33.125 0.415 1 63.66 71 ASN A O 1
ATOM 570 N N . ALA A 1 72 ? -19.906 33.844 2.035 1 61.28 72 ALA A N 1
ATOM 571 C CA . ALA A 1 72 ? -20.984 32.844 1.842 1 61.28 72 ALA A CA 1
ATOM 572 C C . ALA A 1 72 ? -21.547 32.938 0.428 1 61.28 72 ALA A C 1
ATOM 574 O O . ALA A 1 72 ? -21.875 31.906 -0.174 1 61.28 72 ALA A O 1
ATOM 575 N N . ASN A 1 73 ? -21.531 34.031 -0.087 1 63.72 73 ASN A N 1
ATOM 576 C CA . ASN A 1 73 ? -22.172 34.188 -1.385 1 63.72 73 ASN A CA 1
ATOM 577 C C . ASN A 1 73 ? -21.156 34.312 -2.514 1 63.72 73 ASN A C 1
ATOM 579 O O . ASN A 1 73 ? -21.516 34.531 -3.666 1 63.72 73 ASN A O 1
ATOM 583 N N . MET A 1 74 ? -19.984 34.062 -2.133 1 67.25 74 MET A N 1
ATOM 584 C CA . MET A 1 74 ? -18.938 34.344 -3.107 1 67.25 74 MET A CA 1
ATOM 585 C C . MET A 1 74 ? -18.672 33.125 -3.988 1 67.25 74 MET A C 1
ATOM 587 O O . MET A 1 74 ? -18.031 33.25 -5.039 1 67.25 74 MET A O 1
ATOM 591 N N . PHE A 1 75 ? -19.328 32 -3.676 1 76.12 75 PHE A N 1
ATOM 592 C CA . PHE A 1 75 ? -18.938 30.828 -4.449 1 76.12 75 PHE A CA 1
ATOM 593 C C . PHE A 1 75 ? -20.047 30.406 -5.406 1 76.12 75 PHE A C 1
ATOM 595 O O . PHE A 1 75 ? -21.188 30.25 -4.996 1 76.12 75 PHE A O 1
ATOM 602 N N . PRO A 1 76 ? -19.719 30.328 -6.609 1 74.25 76 PRO A N 1
ATOM 603 C CA . PRO A 1 76 ? -20.734 29.938 -7.598 1 74.25 76 PRO A CA 1
ATOM 604 C C . PRO A 1 76 ? -21.234 28.516 -7.398 1 74.25 76 PRO A C 1
ATOM 606 O O . PRO A 1 76 ? -20.484 27.656 -6.926 1 74.25 76 PRO A O 1
ATOM 609 N N . LYS A 1 77 ? -22.469 28.438 -7.605 1 77.94 77 LYS A N 1
ATOM 610 C CA . LYS A 1 77 ? -22.984 27.078 -7.68 1 77.94 77 LYS A CA 1
ATOM 611 C C . LYS A 1 77 ? -22.578 26.406 -8.992 1 77.94 77 LYS A C 1
ATOM 613 O O . LYS A 1 77 ? -22.859 26.938 -10.07 1 77.94 77 LYS A O 1
ATOM 618 N N . ILE A 1 78 ? -21.812 25.297 -8.961 1 83.75 78 ILE A N 1
ATOM 619 C CA . ILE A 1 78 ? -21.359 24.625 -10.18 1 83.75 78 ILE A CA 1
ATOM 620 C C . ILE A 1 78 ? -21.812 23.172 -10.172 1 83.75 78 ILE A C 1
ATOM 622 O O . ILE A 1 78 ? -22.047 22.594 -9.109 1 83.75 78 ILE A O 1
ATOM 626 N N . ASN A 1 79 ? -22.062 22.734 -11.406 1 84.38 79 ASN A N 1
ATOM 627 C CA . ASN A 1 79 ? -22.297 21.312 -11.609 1 84.38 79 ASN A CA 1
ATOM 628 C C . ASN A 1 79 ? -21.016 20.578 -11.992 1 84.38 79 ASN A C 1
ATOM 630 O O . ASN A 1 79 ? -20.25 21.062 -12.828 1 84.38 79 ASN A O 1
ATOM 634 N N . ILE A 1 80 ? -20.75 19.469 -11.266 1 87.06 80 ILE A N 1
ATOM 635 C CA . ILE A 1 80 ? -19.547 18.719 -11.586 1 87.06 80 ILE A CA 1
ATOM 636 C C . ILE A 1 80 ? -19.922 17.297 -12.016 1 87.06 80 ILE A C 1
ATOM 638 O O . ILE A 1 80 ? -21.016 16.812 -11.703 1 87.06 80 ILE A O 1
ATOM 642 N N . HIS A 1 81 ? -19.047 16.75 -12.812 1 92 81 HIS A N 1
ATOM 643 C CA . HIS A 1 81 ? -19.062 15.297 -12.984 1 92 81 HIS A CA 1
ATOM 644 C C . HIS A 1 81 ? -18.312 14.602 -11.859 1 92 81 HIS A C 1
ATOM 646 O O . HIS A 1 81 ? -17.078 14.664 -11.797 1 92 81 HIS A O 1
ATOM 652 N N . PHE A 1 82 ? -19.078 14.062 -10.992 1 93.62 82 PHE A N 1
ATOM 653 C CA . PHE A 1 82 ? -18.5 13.375 -9.852 1 93.62 82 PHE A CA 1
ATOM 654 C C . PHE A 1 82 ? -17.688 12.164 -10.305 1 93.62 82 PHE A C 1
ATOM 656 O O . PHE A 1 82 ? -18.219 11.234 -10.906 1 93.62 82 PHE A O 1
ATOM 663 N N . ASP A 1 83 ? -16.406 12.18 -10.055 1 90.94 83 ASP A N 1
ATOM 664 C CA . ASP A 1 83 ? -15.547 11.094 -10.523 1 90.94 83 ASP A CA 1
ATOM 665 C C . ASP A 1 83 ? -14.742 10.492 -9.375 1 90.94 83 ASP A C 1
ATOM 667 O O . ASP A 1 83 ? -15.008 10.781 -8.203 1 90.94 83 ASP A O 1
ATOM 671 N N . ASP A 1 84 ? -13.852 9.641 -9.719 1 90.06 84 ASP A N 1
ATOM 672 C CA . ASP A 1 84 ? -13.07 8.906 -8.719 1 90.06 84 ASP A CA 1
ATOM 673 C C . ASP A 1 84 ? -12.211 9.859 -7.895 1 90.06 84 ASP A C 1
ATOM 675 O O . ASP A 1 84 ? -11.969 9.617 -6.711 1 90.06 84 ASP A O 1
ATOM 679 N N . GLN A 1 85 ? -11.773 10.883 -8.5 1 91.31 85 GLN A N 1
ATOM 680 C CA . GLN A 1 85 ? -10.953 11.852 -7.773 1 91.31 85 GLN A CA 1
ATOM 681 C C . GLN A 1 85 ? -11.758 12.539 -6.672 1 91.31 85 GLN A C 1
ATOM 683 O O . GLN A 1 85 ? -11.242 12.773 -5.578 1 91.31 85 GLN A O 1
ATOM 688 N N . ASP A 1 86 ? -12.984 12.883 -6.992 1 94.38 86 ASP A N 1
ATOM 689 C CA . ASP A 1 86 ? -13.883 13.477 -6.004 1 94.38 86 ASP A CA 1
ATOM 690 C C . ASP A 1 86 ? -14.117 12.523 -4.836 1 94.38 86 ASP A C 1
ATOM 692 O O . ASP A 1 86 ? -14.031 12.922 -3.672 1 94.38 86 ASP A O 1
ATOM 696 N N . LEU A 1 87 ? -14.391 11.273 -5.18 1 95.75 87 LEU A N 1
ATOM 697 C CA . LEU A 1 87 ? -14.625 10.281 -4.133 1 95.75 87 LEU A CA 1
ATOM 698 C C . LEU A 1 87 ? -13.383 10.109 -3.26 1 95.75 87 LEU A C 1
ATOM 700 O O . LEU A 1 87 ? -13.492 10.055 -2.033 1 95.75 87 LEU A O 1
ATOM 704 N N . ASN A 1 88 ? -12.273 10.016 -3.932 1 93.94 88 ASN A N 1
ATOM 705 C CA . ASN A 1 88 ? -11.023 9.82 -3.197 1 93.94 88 ASN A CA 1
ATOM 706 C C . ASN A 1 88 ? -10.758 10.969 -2.23 1 93.94 88 ASN A C 1
ATOM 708 O O . ASN A 1 88 ? -10.273 10.75 -1.12 1 93.94 88 ASN A O 1
ATOM 712 N N . GLN A 1 89 ? -11 12.125 -2.65 1 94.88 89 GLN A N 1
ATOM 713 C CA . GLN A 1 89 ? -10.797 13.297 -1.804 1 94.88 89 GLN A CA 1
ATOM 714 C C . GLN A 1 89 ? -11.703 13.25 -0.578 1 94.88 89 GLN A C 1
ATOM 716 O O . GLN A 1 89 ? -11.258 13.508 0.542 1 94.88 89 GLN A O 1
ATOM 721 N N . LEU A 1 90 ? -12.938 12.969 -0.814 1 97.31 90 LEU A N 1
ATOM 722 C CA . LEU A 1 90 ? -13.898 12.898 0.284 1 97.31 90 LEU A CA 1
ATOM 723 C C . LEU A 1 90 ? -13.594 11.719 1.201 1 97.31 90 LEU A C 1
ATOM 725 O O . LEU A 1 90 ? -13.719 11.828 2.422 1 97.31 90 LEU A O 1
ATOM 729 N N . ASP A 1 91 ? -13.219 10.648 0.574 1 97.12 91 ASP A N 1
ATOM 730 C CA . ASP A 1 91 ? -12.82 9.477 1.346 1 97.12 91 ASP A CA 1
ATOM 731 C C . ASP A 1 91 ? -11.633 9.789 2.246 1 97.12 91 ASP A C 1
ATOM 733 O O . ASP A 1 91 ? -11.617 9.406 3.418 1 97.12 91 ASP A O 1
ATOM 737 N N . ALA A 1 92 ? -10.633 10.438 1.718 1 95.75 92 ALA A N 1
ATOM 738 C CA . ALA A 1 92 ? -9.461 10.836 2.49 1 95.75 92 ALA A CA 1
ATOM 739 C C . ALA A 1 92 ? -9.852 11.742 3.654 1 95.75 92 ALA A C 1
ATOM 741 O O . ALA A 1 92 ? -9.273 11.656 4.738 1 95.75 92 ALA A O 1
ATOM 742 N N . CYS A 1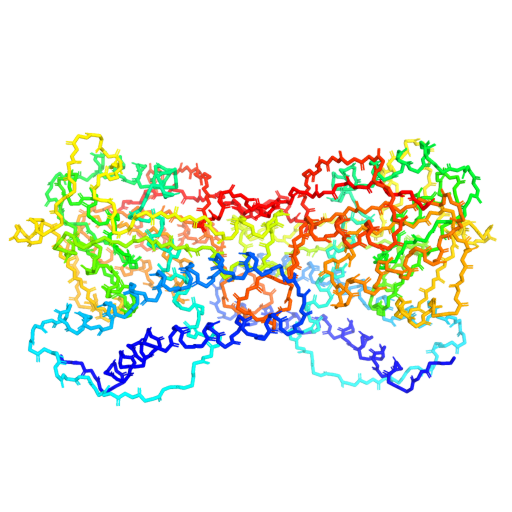 93 ? -10.734 12.562 3.408 1 96.5 93 CYS A N 1
ATOM 743 C CA . CYS A 1 93 ? -11.227 13.469 4.441 1 96.5 93 CYS A CA 1
ATOM 744 C C . CYS A 1 93 ? -11.875 12.695 5.586 1 96.5 93 CYS A C 1
ATOM 746 O O . CYS A 1 93 ? -11.672 13.023 6.754 1 96.5 93 CYS A O 1
ATOM 748 N N . LEU A 1 94 ? -12.648 11.695 5.266 1 97.94 94 LEU A N 1
ATOM 749 C CA . LEU A 1 94 ? -13.281 10.852 6.281 1 97.94 94 LEU A CA 1
ATOM 750 C C . LEU A 1 94 ? -12.227 10.125 7.109 1 97.94 94 LEU A C 1
ATOM 752 O O . LEU A 1 94 ? -12.367 10.008 8.328 1 97.94 94 LEU A O 1
ATOM 756 N N . HIS A 1 95 ? -11.227 9.688 6.438 1 97.69 95 HIS A N 1
ATOM 757 C CA . HIS A 1 95 ? -10.141 9.016 7.141 1 97.69 95 HIS A CA 1
ATOM 758 C C . HIS A 1 95 ? -9.453 9.961 8.125 1 97.69 95 HIS A C 1
ATOM 760 O O . HIS A 1 95 ? -9.188 9.594 9.266 1 97.69 95 HIS A O 1
ATOM 766 N N . SER A 1 96 ? -9.211 11.125 7.711 1 97.06 96 SER A N 1
ATOM 767 C CA . SER A 1 96 ? -8.562 12.117 8.57 1 97.06 96 SER A CA 1
ATOM 768 C C . SER A 1 96 ? -9.461 12.492 9.742 1 97.06 96 SER A C 1
ATOM 770 O O . SER A 1 96 ? -8.977 12.703 10.859 1 97.06 96 SER A O 1
ATOM 772 N N . ALA A 1 97 ? -10.742 12.609 9.461 1 97.12 97 ALA A N 1
ATOM 773 C CA . ALA A 1 97 ? -11.703 12.898 10.523 1 97.12 97 ALA A CA 1
ATOM 774 C C . ALA A 1 97 ? -11.688 11.797 11.586 1 97.12 97 ALA A C 1
ATOM 776 O O . ALA A 1 97 ? -11.695 12.086 12.789 1 97.12 97 ALA A O 1
ATOM 777 N N . ALA A 1 98 ? -11.664 10.586 11.102 1 96.81 98 ALA A N 1
ATOM 778 C CA . ALA A 1 98 ? -11.633 9.453 12.023 1 96.81 98 ALA A CA 1
ATOM 779 C C . ALA A 1 98 ? -10.352 9.453 12.852 1 96.81 98 ALA A C 1
ATOM 781 O O . ALA A 1 98 ? -10.398 9.227 14.062 1 96.81 98 ALA A O 1
ATOM 782 N N . ARG A 1 99 ? -9.258 9.711 12.258 1 95.88 99 ARG A N 1
ATOM 783 C CA . ARG A 1 99 ? -7.965 9.703 12.938 1 95.88 99 ARG A CA 1
ATOM 784 C C . ARG A 1 99 ? -7.875 10.836 13.953 1 95.88 99 ARG A C 1
ATOM 786 O O . ARG A 1 99 ? -7.457 10.625 15.094 1 95.88 99 ARG A O 1
ATOM 793 N N . ASP A 1 100 ? -8.32 12 13.641 1 95.69 100 ASP A N 1
ATOM 794 C CA . ASP A 1 100 ? -8.023 13.203 14.406 1 95.69 100 ASP A CA 1
ATOM 795 C C . ASP A 1 100 ? -9.117 13.484 15.438 1 95.69 100 ASP A C 1
ATOM 797 O O . ASP A 1 100 ? -8.836 14.008 16.516 1 95.69 100 ASP A O 1
ATOM 801 N N . TRP A 1 101 ? -10.359 13.148 15.086 1 95.19 101 TRP A N 1
ATOM 802 C CA . TRP A 1 101 ? -11.422 13.719 15.906 1 95.19 101 TRP A CA 1
ATOM 803 C C . TRP A 1 101 ? -12.445 12.656 16.297 1 95.19 101 TRP A C 1
ATOM 805 O O . TRP A 1 101 ? -13.633 12.953 16.453 1 95.19 101 TRP A O 1
ATOM 815 N N . THR A 1 102 ? -11.977 11.406 16.297 1 95.06 102 THR A N 1
ATOM 816 C CA . THR A 1 102 ? -12.82 10.344 16.828 1 95.06 102 THR A CA 1
ATOM 817 C C . THR A 1 102 ? -11.992 9.383 17.688 1 95.06 102 THR A C 1
ATOM 819 O O . THR A 1 102 ? -10.766 9.484 17.734 1 95.06 102 THR A O 1
ATOM 822 N N . SER A 1 103 ? -12.719 8.461 18.328 1 93 103 SER A N 1
ATOM 823 C CA . SER A 1 103 ? -12.062 7.469 19.172 1 93 103 SER A CA 1
ATOM 824 C C . SER A 1 103 ? -11.273 6.469 18.328 1 93 103 SER A C 1
ATOM 826 O O . SER A 1 103 ? -10.344 5.836 18.828 1 93 103 SER A O 1
ATOM 828 N N . LEU A 1 104 ? -11.594 6.344 17.062 1 94.75 104 LEU A N 1
ATOM 829 C CA . LEU A 1 104 ? -10.891 5.41 16.188 1 94.75 104 LEU A CA 1
ATOM 830 C C . LEU A 1 104 ? -9.43 5.812 16.016 1 94.75 104 LEU A C 1
ATOM 832 O O . LEU A 1 104 ? -8.586 4.973 15.703 1 94.75 104 LEU A O 1
ATOM 836 N N . GLY A 1 105 ? -9.133 7.086 16.266 1 94.94 105 GLY A N 1
ATOM 837 C CA . GLY A 1 105 ? -7.793 7.586 16.016 1 94.94 105 GLY A CA 1
ATOM 838 C C . GLY A 1 105 ? -6.957 7.684 17.281 1 94.94 105 GLY A C 1
ATOM 839 O O . GLY A 1 105 ? -5.805 8.109 17.234 1 94.94 105 GLY A O 1
ATOM 840 N N . ASP A 1 106 ? -7.469 7.238 18.438 1 93.44 106 ASP A N 1
ATOM 841 C CA . ASP A 1 106 ? -6.797 7.422 19.719 1 93.44 106 ASP A CA 1
ATOM 842 C C . ASP A 1 106 ? -5.41 6.785 19.719 1 93.44 106 ASP A C 1
ATOM 844 O O . ASP A 1 106 ? -4.43 7.414 20.125 1 93.44 106 ASP A O 1
ATOM 848 N N . ALA A 1 107 ? -5.324 5.578 19.25 1 93.06 107 ALA A N 1
ATOM 849 C CA . ALA A 1 107 ? -4.059 4.852 19.266 1 93.06 107 ALA A CA 1
ATOM 850 C C . ALA A 1 107 ? -3.021 5.527 18.375 1 93.06 107 ALA A C 1
ATOM 852 O O . ALA A 1 107 ? -1.876 5.727 18.797 1 93.06 107 ALA A O 1
ATOM 853 N N . GLU A 1 108 ? -3.393 5.895 17.203 1 94.5 108 GLU A N 1
ATOM 854 C CA . GLU A 1 108 ? -2.479 6.539 16.266 1 94.5 108 GLU A CA 1
ATOM 855 C C . GLU A 1 108 ? -2.033 7.906 16.781 1 94.5 108 GLU A C 1
ATOM 857 O O . GLU A 1 108 ? -0.86 8.266 16.672 1 94.5 108 GLU A O 1
ATOM 862 N N . ARG A 1 109 ? -2.918 8.68 17.344 1 95 109 ARG A N 1
ATOM 863 C CA . ARG A 1 109 ? -2.562 9.977 17.922 1 95 109 ARG A CA 1
ATOM 864 C C . ARG A 1 109 ? -1.591 9.805 19.094 1 95 109 ARG A C 1
ATOM 866 O O . ARG A 1 109 ? -0.625 10.562 19.219 1 95 109 ARG A O 1
ATOM 873 N N . GLY A 1 110 ? -1.87 8.812 19.891 1 94.31 110 GLY A N 1
ATOM 874 C CA . GLY A 1 110 ? -0.963 8.539 20.984 1 94.31 110 GLY A CA 1
ATOM 875 C C . GLY A 1 110 ? 0.442 8.195 20.531 1 94.31 110 GLY A C 1
ATOM 876 O O . GLY A 1 110 ? 1.422 8.648 21.141 1 94.31 110 GLY A O 1
ATOM 877 N N . GLU A 1 111 ? 0.51 7.477 19.453 1 95.88 111 GLU A N 1
ATOM 878 C CA . GLU A 1 111 ? 1.801 7.023 18.953 1 95.88 111 GLU A CA 1
ATOM 879 C C . GLU A 1 111 ? 2.59 8.18 18.328 1 95.88 111 GLU A C 1
ATOM 881 O O . GLU A 1 111 ? 3.818 8.211 18.422 1 95.88 111 GLU A O 1
ATOM 886 N N . VAL A 1 112 ? 1.878 9.133 17.766 1 96.75 112 VAL A N 1
ATOM 887 C CA . VAL A 1 112 ? 2.566 10.109 16.922 1 96.75 112 VAL A CA 1
ATOM 888 C C . VAL A 1 112 ? 2.557 11.477 17.609 1 96.75 112 VAL A C 1
ATOM 890 O O . VAL A 1 112 ? 3.594 12.141 17.703 1 96.75 112 VAL A O 1
ATOM 893 N N . TYR A 1 113 ? 1.447 11.945 18.219 1 96.62 113 TYR A N 1
ATOM 894 C CA . TYR A 1 113 ? 1.312 13.297 18.75 1 96.62 113 TYR A CA 1
ATOM 895 C C . TYR A 1 113 ? 1.976 13.406 20.125 1 96.62 113 TYR A C 1
ATOM 897 O O . TYR A 1 113 ? 2.586 14.43 20.438 1 96.62 113 TYR A O 1
ATOM 905 N N . SER A 1 114 ? 1.882 12.336 20.891 1 95.88 114 SER A N 1
ATOM 906 C CA . SER A 1 114 ? 2.41 12.391 22.25 1 95.88 114 SER A CA 1
ATOM 907 C C . SER A 1 114 ? 3.916 12.633 22.25 1 95.88 114 SER A C 1
ATOM 909 O O . SER A 1 114 ? 4.41 13.5 22.984 1 95.88 114 SER A O 1
ATOM 911 N N . PRO A 1 115 ? 4.652 11.891 21.422 1 97.69 115 PRO A N 1
ATOM 912 C CA . PRO A 1 115 ? 6.09 12.164 21.391 1 97.69 115 PRO A CA 1
ATOM 913 C C . PRO A 1 115 ? 6.406 13.578 20.906 1 97.69 115 PRO A C 1
ATOM 915 O O . PRO A 1 115 ? 7.391 14.18 21.344 1 97.69 115 PRO A O 1
ATOM 918 N N . VAL A 1 116 ? 5.637 14.109 20.031 1 98.38 116 VAL A N 1
ATOM 919 C CA . VAL A 1 116 ? 5.828 15.461 19.516 1 98.38 116 VAL A CA 1
ATOM 920 C C . VAL A 1 116 ? 5.648 16.484 20.641 1 98.38 116 VAL A C 1
ATOM 922 O O . VAL A 1 116 ? 6.5 17.344 20.844 1 98.38 116 VAL A O 1
ATOM 925 N N . ILE A 1 117 ? 4.582 16.328 21.422 1 97.69 117 ILE A N 1
ATOM 926 C CA . ILE A 1 117 ? 4.27 17.25 22.516 1 97.69 117 ILE A CA 1
ATOM 927 C C . ILE A 1 117 ? 5.348 17.141 23.594 1 97.69 117 ILE A C 1
ATOM 929 O O . ILE A 1 117 ? 5.789 18.156 24.141 1 97.69 117 ILE A O 1
ATOM 933 N N . ALA A 1 118 ? 5.766 15.922 23.859 1 98.06 118 ALA A N 1
ATOM 934 C CA . ALA A 1 118 ? 6.824 15.711 24.844 1 98.06 118 ALA A CA 1
ATOM 935 C C . ALA A 1 118 ? 8.109 16.422 24.422 1 98.06 118 ALA A C 1
ATOM 937 O O . ALA A 1 118 ? 8.781 17.047 25.25 1 98.06 118 ALA A O 1
ATOM 938 N N . ALA A 1 119 ? 8.453 16.344 23.156 1 98.69 119 ALA A N 1
ATOM 939 C CA . ALA A 1 119 ? 9.664 17 22.656 1 98.69 119 ALA A CA 1
ATOM 940 C C . ALA A 1 119 ? 9.539 18.516 22.75 1 98.69 119 ALA A C 1
ATOM 942 O O . ALA A 1 119 ? 10.508 19.203 23.062 1 98.69 119 ALA A O 1
ATOM 943 N N . LEU A 1 120 ? 8.367 19.031 22.469 1 98.69 120 LEU A N 1
ATOM 944 C CA . LEU A 1 120 ? 8.141 20.469 22.609 1 98.69 120 LEU A CA 1
ATOM 945 C C . LEU A 1 120 ? 8.375 20.922 24.047 1 98.69 120 LEU A C 1
ATOM 947 O O . LEU A 1 120 ? 9.086 21.891 24.281 1 98.69 120 LEU A O 1
ATOM 951 N N . HIS A 1 121 ? 7.871 20.188 24.953 1 98.44 121 HIS A N 1
ATOM 952 C CA . HIS A 1 121 ? 8.039 20.547 26.359 1 98.44 121 HIS A CA 1
ATOM 953 C C . HIS A 1 121 ? 9.508 20.469 26.781 1 98.44 121 HIS A C 1
ATOM 955 O O . HIS A 1 121 ? 9.969 21.25 27.609 1 98.44 121 HIS A O 1
ATOM 961 N N . LYS A 1 122 ? 10.172 19.531 26.188 1 98.56 122 LYS A N 1
ATOM 962 C CA . LYS A 1 122 ? 11.57 19.281 26.547 1 98.56 122 LYS A CA 1
ATOM 963 C C . LYS A 1 122 ? 12.484 20.359 25.984 1 98.56 122 LYS A C 1
ATOM 965 O O . LYS A 1 122 ? 13.445 20.781 26.641 1 98.56 122 LYS A O 1
ATOM 970 N N . TYR A 1 123 ? 12.156 20.922 24.766 1 98.75 123 TYR A N 1
ATOM 971 C CA . TYR A 1 123 ? 13.188 21.688 24.078 1 98.75 123 TYR A CA 1
ATOM 972 C C . TYR A 1 123 ? 12.711 23.109 23.781 1 98.75 123 TYR A C 1
ATOM 974 O O . TYR A 1 123 ? 13.508 23.969 23.406 1 98.75 123 TYR A O 1
ATOM 982 N N . VAL A 1 124 ? 11.398 23.359 23.922 1 98.69 124 VAL A N 1
ATOM 983 C CA . VAL A 1 124 ? 10.852 24.641 23.516 1 98.69 124 VAL A CA 1
ATOM 984 C C . VAL A 1 124 ? 10.242 25.344 24.734 1 98.69 124 VAL A C 1
ATOM 986 O O . VAL A 1 124 ? 9.57 24.703 25.562 1 98.69 124 VAL A O 1
ATOM 989 N N . GLN A 1 125 ? 10.477 26.609 24.906 1 98.06 125 GLN A N 1
ATOM 990 C CA . GLN A 1 125 ? 9.922 27.375 26.016 1 98.06 125 GLN A CA 1
ATOM 991 C C . GLN A 1 125 ? 8.414 27.547 25.875 1 98.06 125 GLN A C 1
ATOM 993 O O . GLN A 1 125 ? 7.902 27.656 24.766 1 98.06 125 GLN A O 1
ATOM 998 N N . PRO A 1 126 ? 7.715 27.578 26.984 1 97.31 126 PRO A N 1
ATOM 999 C CA . PRO A 1 126 ? 6.273 27.844 26.922 1 97.31 126 PRO A CA 1
ATOM 1000 C C . PRO A 1 126 ? 5.941 29.156 26.219 1 97.31 126 PRO A C 1
ATOM 1002 O O . PRO A 1 126 ? 6.727 30.109 26.266 1 97.31 126 PRO A O 1
ATOM 1005 N N . ASN A 1 127 ? 4.824 29.234 25.531 1 97.56 127 ASN A N 1
ATOM 1006 C CA . ASN A 1 127 ? 4.246 30.406 24.891 1 97.56 127 ASN A CA 1
ATOM 1007 C C . ASN A 1 127 ? 5 30.766 23.609 1 97.56 127 ASN A C 1
ATOM 1009 O O . ASN A 1 127 ? 4.754 31.812 23.016 1 97.56 127 ASN A O 1
ATOM 1013 N N . GLU A 1 128 ? 5.93 29.938 23.219 1 98.44 128 GLU A N 1
ATOM 1014 C CA . GLU A 1 128 ? 6.535 30.141 21.906 1 98.44 128 GLU A CA 1
ATOM 1015 C C . GLU A 1 128 ? 5.555 29.828 20.781 1 98.44 128 GLU A C 1
ATOM 1017 O O . GLU A 1 128 ? 4.633 29.031 20.969 1 98.44 128 GLU A O 1
ATOM 1022 N N . GLU A 1 129 ? 5.77 30.453 19.672 1 98.75 129 GLU A N 1
ATOM 1023 C CA . GLU A 1 129 ? 4.969 30.156 18.484 1 98.75 129 GLU A CA 1
ATOM 1024 C C . GLU A 1 129 ? 5.461 28.891 17.781 1 98.75 129 GLU A C 1
ATOM 1026 O O . GLU A 1 129 ? 6.652 28.766 17.5 1 98.75 129 GLU A O 1
ATOM 1031 N N . VAL A 1 130 ? 4.57 27.953 17.547 1 98.88 130 VAL A N 1
ATOM 1032 C CA . VAL A 1 130 ? 4.871 26.672 16.906 1 98.88 130 VAL A CA 1
ATOM 1033 C C . VAL A 1 130 ? 4.09 26.562 15.602 1 98.88 130 VAL A C 1
ATOM 1035 O O . VAL A 1 130 ? 2.857 26.625 15.602 1 98.88 130 VAL A O 1
ATOM 1038 N N . LEU A 1 131 ? 4.805 26.375 14.5 1 98.94 131 LEU A N 1
ATOM 1039 C CA . LEU A 1 131 ? 4.172 26.219 13.188 1 98.94 131 LEU A CA 1
ATOM 1040 C C . LEU A 1 131 ? 3.945 24.75 12.875 1 98.94 131 LEU A C 1
ATOM 1042 O O . LEU A 1 131 ? 4.836 23.922 13.078 1 98.94 131 LEU A O 1
ATOM 1046 N N . VAL A 1 132 ? 2.766 24.422 12.414 1 98.81 132 VAL A N 1
ATOM 1047 C CA . VAL A 1 132 ? 2.43 23.078 11.938 1 98.81 132 VAL A CA 1
ATOM 1048 C C . VAL A 1 132 ? 1.965 23.156 10.484 1 98.81 132 VAL A C 1
ATOM 1050 O O . VAL A 1 132 ? 0.764 23.219 10.211 1 98.81 132 VAL A O 1
ATOM 1053 N N . PRO A 1 133 ? 2.885 23.016 9.523 1 98.31 133 PRO A N 1
ATOM 1054 C CA . PRO A 1 133 ? 2.471 22.984 8.117 1 98.31 133 PRO A CA 1
ATOM 1055 C C . PRO A 1 133 ? 1.81 21.672 7.73 1 98.31 133 PRO A C 1
ATOM 1057 O O . PRO A 1 133 ? 2.154 20.609 8.273 1 98.31 133 PRO A O 1
ATOM 1060 N N . GLY A 1 134 ? 0.895 21.719 6.727 1 96.69 134 GLY A N 1
ATOM 1061 C CA . GLY A 1 134 ? 0.145 20.516 6.383 1 96.69 134 GLY A CA 1
ATOM 1062 C C . GLY A 1 134 ? -0.644 19.953 7.551 1 96.69 134 GLY A C 1
ATOM 1063 O O . GLY A 1 134 ? -0.533 18.766 7.871 1 96.69 134 GLY A O 1
ATOM 1064 N N . SER A 1 135 ? -1.47 20.797 8.156 1 97.31 135 SER A N 1
ATOM 1065 C CA . SER A 1 135 ? -2.047 20.469 9.461 1 97.31 135 SER A CA 1
ATOM 1066 C C . SER A 1 135 ? -3.299 19.609 9.312 1 97.31 135 SER A C 1
ATOM 1068 O O . SER A 1 135 ? -3.863 19.156 10.312 1 97.31 135 SER A O 1
ATOM 1070 N N . GLY A 1 136 ? -3.762 19.391 8.086 1 96.25 136 GLY A N 1
ATOM 1071 C CA . GLY A 1 136 ? -4.965 18.594 7.906 1 96.25 136 GLY A CA 1
ATOM 1072 C C . GLY A 1 136 ? -6.164 19.156 8.648 1 96.25 136 GLY A C 1
ATOM 1073 O O . GLY A 1 136 ? -6.566 20.297 8.422 1 96.25 136 GLY A O 1
ATOM 1074 N N . LEU A 1 137 ? -6.656 18.422 9.633 1 96 137 LEU A N 1
ATOM 1075 C CA . LEU A 1 137 ? -7.82 18.859 10.391 1 96 137 LEU A CA 1
ATOM 1076 C C . LEU A 1 137 ? -7.395 19.578 11.664 1 96 137 LEU A C 1
ATOM 1078 O O . LEU A 1 137 ? -8.211 19.797 12.562 1 96 137 LEU A O 1
ATOM 1082 N N . CYS A 1 138 ? -6.188 19.875 11.859 1 95.81 138 CYS A N 1
ATOM 1083 C CA . CYS A 1 138 ? -5.594 20.797 12.828 1 95.81 138 CYS A CA 1
ATOM 1084 C C . CYS A 1 138 ? -5.586 20.188 14.227 1 95.81 138 CYS A C 1
ATOM 1086 O O . CYS A 1 138 ? -5.383 20.906 15.211 1 95.81 138 CYS A O 1
ATOM 1088 N N . ARG A 1 139 ? -5.805 18.938 14.344 1 95.62 139 ARG A N 1
ATOM 1089 C CA . ARG A 1 139 ? -5.859 18.297 15.656 1 95.62 139 ARG A CA 1
ATOM 1090 C C . ARG A 1 139 ? -4.543 18.469 16.406 1 95.62 139 ARG A C 1
ATOM 1092 O O . ARG A 1 139 ? -4.535 18.859 17.578 1 95.62 139 ARG A O 1
ATOM 1099 N N . LEU A 1 140 ? -3.453 18.219 15.758 1 96.94 140 LEU A N 1
ATOM 1100 C CA . LEU A 1 140 ? -2.154 18.344 16.406 1 96.94 140 LEU A CA 1
ATOM 1101 C C . LEU A 1 140 ? -1.91 19.781 16.859 1 96.94 140 LEU A C 1
ATOM 1103 O O . LEU A 1 140 ? -1.405 20.016 17.953 1 96.94 140 LEU A O 1
ATOM 1107 N N . ALA A 1 141 ? -2.244 20.719 15.992 1 97.38 141 ALA A N 1
ATOM 1108 C CA . ALA A 1 141 ? -2.082 22.125 16.344 1 97.38 141 ALA A CA 1
ATOM 1109 C C . ALA A 1 141 ? -2.906 22.484 17.578 1 97.38 141 ALA A C 1
ATOM 1111 O O . ALA A 1 141 ? -2.453 23.25 18.438 1 97.38 141 ALA A O 1
ATOM 1112 N N . VAL A 1 142 ? -4.098 21.953 17.641 1 95.06 142 VAL A N 1
ATOM 1113 C CA . VAL A 1 142 ? -4.961 22.172 18.797 1 95.06 142 VAL A CA 1
ATOM 1114 C C . VAL A 1 142 ? -4.293 21.625 20.062 1 95.06 142 VAL A C 1
ATOM 1116 O O . VAL A 1 142 ? -4.262 22.297 21.094 1 95.06 142 VAL A O 1
ATOM 1119 N N . GLU A 1 143 ? -3.754 20.438 19.969 1 94.5 143 GLU A N 1
ATOM 1120 C CA . GLU A 1 143 ? -3.107 19.812 21.125 1 94.5 143 GLU A CA 1
ATOM 1121 C C . GLU A 1 143 ? -1.857 20.594 21.531 1 94.5 143 GLU A C 1
ATOM 1123 O O . GLU A 1 143 ? -1.56 20.719 22.719 1 94.5 143 GLU A O 1
ATOM 1128 N N . ILE A 1 144 ? -1.16 21.109 20.578 1 97.06 144 ILE A N 1
ATOM 1129 C CA . ILE A 1 144 ? 0.023 21.922 20.844 1 97.06 144 ILE A CA 1
ATOM 1130 C C . ILE A 1 144 ? -0.383 23.188 21.578 1 97.06 144 ILE A C 1
ATOM 1132 O O . ILE A 1 144 ? 0.231 23.562 22.578 1 97.06 144 ILE A O 1
ATOM 1136 N N . ALA A 1 145 ? -1.408 23.859 21.094 1 95.88 145 ALA A N 1
ATOM 1137 C CA . ALA A 1 145 ? -1.907 25.078 21.75 1 95.88 145 ALA A CA 1
ATOM 1138 C C . ALA A 1 145 ? -2.365 24.781 23.172 1 95.88 145 ALA A C 1
ATOM 1140 O O . ALA A 1 145 ? -2.064 25.547 24.094 1 95.88 145 ALA A O 1
ATOM 1141 N N . GLN A 1 146 ? -2.99 23.719 23.312 1 92.56 146 GLN A N 1
ATOM 1142 C CA . GLN A 1 146 ? -3.49 23.312 24.625 1 92.56 146 GLN A CA 1
ATOM 1143 C C . GLN A 1 146 ? -2.342 22.984 25.578 1 92.56 146 GLN A C 1
ATOM 1145 O O . GLN A 1 146 ? -2.484 23.094 26.797 1 92.56 146 GLN A O 1
ATOM 1150 N N . SER A 1 147 ? -1.297 22.609 25.031 1 94 147 SER A N 1
ATOM 1151 C CA . SER A 1 147 ? -0.142 22.203 25.828 1 94 147 SER A CA 1
ATOM 1152 C C . SER A 1 147 ? 0.699 23.406 26.234 1 94 147 SER A C 1
ATOM 1154 O O . SER A 1 147 ? 1.81 23.25 26.75 1 94 147 SER A O 1
ATOM 1156 N N . GLY A 1 148 ? 0.252 24.594 25.953 1 94.31 148 GLY A N 1
ATOM 1157 C CA . GLY A 1 148 ? 0.891 25.781 26.516 1 94.31 148 GLY A CA 1
ATOM 1158 C C . GLY A 1 148 ? 1.695 26.562 25.484 1 94.31 148 GLY A C 1
ATOM 1159 O O . GLY A 1 148 ? 2.453 27.469 25.844 1 94.31 148 GLY A O 1
ATOM 1160 N N . PHE A 1 149 ? 1.514 26.266 24.219 1 97.69 149 PHE A N 1
ATOM 1161 C CA . PHE A 1 149 ? 2.197 26.984 23.141 1 97.69 149 PHE A CA 1
ATOM 1162 C C . PHE A 1 149 ? 1.209 27.797 22.312 1 97.69 149 PHE A C 1
ATOM 1164 O O . PHE A 1 149 ? 0.002 27.75 22.562 1 97.69 149 PHE A O 1
ATOM 1171 N N . ILE A 1 150 ? 1.705 28.625 21.453 1 98.25 150 ILE A N 1
ATOM 1172 C CA . ILE A 1 150 ? 0.897 29.281 20.422 1 98.25 150 ILE A CA 1
ATOM 1173 C C . ILE A 1 150 ? 1.058 28.547 19.094 1 98.25 150 ILE A C 1
ATOM 1175 O O . ILE A 1 150 ? 2.148 28.531 18.516 1 98.25 150 ILE A O 1
ATOM 1179 N N . ALA A 1 151 ? 0.014 27.938 18.656 1 98.38 151 ALA A N 1
ATOM 1180 C CA . ALA A 1 151 ? 0.112 27.094 17.484 1 98.38 151 ALA A CA 1
ATOM 1181 C C . ALA A 1 151 ? -0.414 27.812 16.234 1 98.38 151 ALA A C 1
ATOM 1183 O O . ALA A 1 151 ? -1.477 28.438 16.281 1 98.38 151 ALA A O 1
ATOM 1184 N N . GLU A 1 152 ? 0.317 27.812 15.188 1 98.62 152 GLU A N 1
ATOM 1185 C CA . GLU A 1 152 ? -0.129 28.234 13.867 1 98.62 152 GLU A CA 1
ATOM 1186 C C . GLU A 1 152 ? -0.268 27.047 12.914 1 98.62 152 GLU A C 1
ATOM 1188 O O . GLU A 1 152 ? 0.725 26.406 12.562 1 98.62 152 GLU A O 1
ATOM 1193 N N . ALA A 1 153 ? -1.478 26.75 12.555 1 98.12 153 ALA A N 1
ATOM 1194 C CA . ALA A 1 153 ? -1.791 25.641 11.656 1 98.12 153 ALA A CA 1
ATOM 1195 C C . ALA A 1 153 ? -1.924 26.125 10.211 1 98.12 153 ALA A C 1
ATOM 1197 O O . ALA A 1 153 ? -2.713 27.031 9.922 1 98.12 153 ALA A O 1
ATOM 1198 N N . ASN A 1 154 ? -1.142 25.531 9.32 1 97.75 154 ASN A N 1
ATOM 1199 C CA . ASN A 1 154 ? -1.18 25.875 7.906 1 97.75 154 ASN A CA 1
ATOM 1200 C C . ASN A 1 154 ? -1.729 24.719 7.07 1 97.75 154 ASN A C 1
ATOM 1202 O O . ASN A 1 154 ? -1.313 23.578 7.242 1 97.75 154 ASN A O 1
ATOM 1206 N N . GLU A 1 155 ? -2.682 24.938 6.266 1 95.56 155 GLU A N 1
ATOM 1207 C CA . GLU A 1 155 ? -3.305 23.938 5.406 1 95.56 155 GLU A CA 1
ATOM 1208 C C . GLU A 1 155 ? -3.758 24.547 4.082 1 95.56 155 GLU A C 1
ATOM 1210 O O . GLU A 1 155 ? -4.25 25.688 4.055 1 95.56 155 GLU A O 1
ATOM 1215 N N . SER A 1 156 ? -3.578 23.766 2.99 1 93.25 156 SER A N 1
ATOM 1216 C CA . SER A 1 156 ? -3.91 24.312 1.678 1 93.25 156 SER A CA 1
ATOM 1217 C C . SER A 1 156 ? -5.129 23.609 1.082 1 93.25 156 SER A C 1
ATOM 1219 O O . SER A 1 156 ? -5.746 24.125 0.148 1 93.25 156 SER A O 1
ATOM 1221 N N . SER A 1 157 ? -5.508 22.453 1.524 1 93.06 157 SER A N 1
ATOM 1222 C CA . SER A 1 157 ? -6.629 21.688 0.978 1 93.06 157 SER A CA 1
ATOM 1223 C C . SER A 1 157 ? -7.961 22.266 1.446 1 93.06 157 SER A C 1
ATOM 1225 O O . SER A 1 157 ? -8.266 22.25 2.643 1 93.06 157 SER A O 1
ATOM 1227 N N . PHE A 1 158 ? -8.805 22.609 0.496 1 91.12 158 PHE A N 1
ATOM 1228 C CA . PHE A 1 158 ? -10.094 23.219 0.824 1 91.12 158 PHE A CA 1
ATOM 1229 C C . PHE A 1 158 ? -10.969 22.25 1.608 1 91.12 158 PHE A C 1
ATOM 1231 O O . PHE A 1 158 ? -11.609 22.641 2.586 1 91.12 158 PHE A O 1
ATOM 1238 N N . VAL A 1 159 ? -11.008 21.031 1.181 1 93.75 159 VAL A N 1
ATOM 1239 C CA . VAL A 1 159 ? -11.867 20.047 1.843 1 93.75 159 VAL A CA 1
ATOM 1240 C C . VAL A 1 159 ? -11.398 19.844 3.281 1 93.75 159 VAL A C 1
ATOM 1242 O O . VAL A 1 159 ? -12.211 19.734 4.199 1 93.75 159 VAL A O 1
ATOM 1245 N N . MET A 1 160 ? -10.109 19.844 3.506 1 95 160 MET A N 1
ATOM 1246 C CA . MET A 1 160 ? -9.562 19.688 4.852 1 95 160 MET A CA 1
ATOM 1247 C C . MET A 1 160 ? -9.883 20.922 5.703 1 95 160 MET A C 1
ATOM 1249 O O . MET A 1 160 ? -10.211 20.781 6.883 1 95 160 MET A O 1
ATOM 1253 N N . LEU A 1 161 ? -9.75 22.047 5.098 1 92.38 161 LEU A N 1
ATOM 1254 C CA . LEU A 1 161 ? -10.023 23.297 5.812 1 92.38 161 LEU A CA 1
ATOM 1255 C C . LEU A 1 161 ? -11.469 23.328 6.293 1 92.38 161 LEU A C 1
ATOM 1257 O O . LEU A 1 161 ? -11.742 23.688 7.445 1 92.38 161 LEU A O 1
ATOM 1261 N N . VAL A 1 162 ? -12.367 22.969 5.449 1 92.12 162 VAL A N 1
ATOM 1262 C CA . VAL A 1 162 ? -13.781 22.969 5.812 1 92.12 162 VAL A CA 1
ATOM 1263 C C . VAL A 1 162 ? -14.031 21.938 6.91 1 92.12 162 VAL A C 1
ATOM 1265 O O . VAL A 1 162 ? -14.727 22.219 7.891 1 92.12 162 VAL A O 1
ATOM 1268 N N . MET A 1 163 ? -13.492 20.75 6.711 1 94.62 163 MET A N 1
ATOM 1269 C CA . MET A 1 163 ? -13.656 19.703 7.715 1 94.62 163 MET A CA 1
ATOM 1270 C C . MET A 1 163 ? -13.047 20.125 9.047 1 94.62 163 MET A C 1
ATOM 1272 O O . MET A 1 163 ? -13.602 19.844 10.109 1 94.62 163 MET A O 1
ATOM 1276 N N . ALA A 1 164 ? -11.914 20.75 9.023 1 93.56 164 ALA A N 1
ATOM 1277 C CA . ALA A 1 164 ? -11.289 21.25 10.242 1 93.56 164 ALA A CA 1
ATOM 1278 C C . ALA A 1 164 ? -12.188 22.266 10.945 1 93.56 164 ALA A C 1
ATOM 1280 O O . ALA A 1 164 ? -12.344 22.219 12.172 1 93.56 164 ALA A O 1
ATOM 1281 N N . PHE A 1 165 ? -12.758 23.141 10.234 1 90 165 PHE A N 1
ATOM 1282 C CA . PHE A 1 165 ? -13.68 24.141 10.766 1 90 165 PHE A CA 1
ATOM 1283 C C . PHE A 1 165 ? -14.844 23.469 11.484 1 90 165 PHE A C 1
ATOM 1285 O O . PHE A 1 165 ? -15.188 23.844 12.609 1 90 165 PHE A O 1
ATOM 1292 N N . ILE A 1 166 ? -15.367 22.469 10.812 1 90.31 166 ILE A N 1
ATOM 1293 C CA . ILE A 1 166 ? -16.5 21.75 11.375 1 90.31 166 ILE A CA 1
ATOM 1294 C C . ILE A 1 166 ? -16.078 21 12.633 1 90.31 166 ILE A C 1
ATOM 1296 O O . ILE A 1 166 ? -16.828 20.922 13.602 1 90.31 166 ILE A O 1
ATOM 1300 N N . SER A 1 167 ? -14.93 20.453 12.641 1 90.25 167 SER A N 1
ATOM 1301 C CA . SER A 1 167 ? -14.414 19.688 13.773 1 90.25 167 SER A CA 1
ATOM 1302 C C . SER A 1 167 ? -14.227 20.594 15 1 90.25 167 SER A C 1
ATOM 1304 O O . SER A 1 167 ? -14.453 20.156 16.125 1 90.25 167 SER A O 1
ATOM 1306 N N . MET A 1 168 ? -13.898 21.797 14.75 1 87.31 168 MET A N 1
ATOM 1307 C CA . MET A 1 168 ? -13.523 22.688 15.844 1 87.31 168 MET A CA 1
ATOM 1308 C C . MET A 1 168 ? -14.688 23.578 16.25 1 87.31 168 MET A C 1
ATOM 1310 O O . MET A 1 168 ? -14.75 24.047 17.391 1 87.31 168 MET A O 1
ATOM 1314 N N . PHE A 1 169 ? -15.625 23.844 15.281 1 82.94 169 PHE A N 1
ATOM 1315 C CA . PHE A 1 169 ? -16.703 24.797 15.523 1 82.94 169 PHE A CA 1
ATOM 1316 C C . PHE A 1 169 ? -18.062 24.156 15.25 1 82.94 169 PHE A C 1
ATOM 1318 O O . PHE A 1 169 ? -18.938 24.766 14.641 1 82.94 169 PHE A O 1
ATOM 1325 N N . SER A 1 170 ? -18.234 22.953 15.586 1 74 170 SER A N 1
ATOM 1326 C CA . SER A 1 170 ? -19.438 22.219 15.234 1 74 170 SER A CA 1
ATOM 1327 C C . SER A 1 170 ? -20.656 22.766 15.992 1 74 170 SER A C 1
ATOM 1329 O O . SER A 1 170 ? -21.797 22.484 15.633 1 74 170 SER A O 1
ATOM 1331 N N . ASP A 1 171 ? -20.5 23.656 16.875 1 75.94 171 ASP A N 1
ATOM 1332 C CA . ASP A 1 171 ? -21.594 24.188 17.703 1 75.94 171 ASP A CA 1
ATOM 1333 C C . ASP A 1 171 ? -22.531 23.062 18.141 1 75.94 171 ASP A C 1
ATOM 1335 O O . ASP A 1 171 ? -23.75 23.156 17.953 1 75.94 171 ASP A O 1
ATOM 1339 N N . GLY A 1 172 ? -21.922 21.938 18.625 1 78.38 172 GLY A N 1
ATOM 1340 C CA . GLY A 1 172 ? -22.688 20.828 19.188 1 78.38 172 GLY A CA 1
ATOM 1341 C C . GLY A 1 172 ? -23.109 19.812 18.141 1 78.38 172 GLY A C 1
ATOM 1342 O O . GLY A 1 172 ? -23.578 18.719 18.484 1 78.38 172 GLY A O 1
ATOM 1343 N N . ALA A 1 173 ? -22.969 20.125 16.891 1 86.69 173 ALA A N 1
ATOM 1344 C CA . ALA A 1 173 ? -23.312 19.172 15.844 1 86.69 173 ALA A CA 1
ATOM 1345 C C . ALA A 1 173 ? -22.375 17.969 15.867 1 86.69 173 ALA A C 1
ATOM 1347 O O . ALA A 1 173 ? -21.156 18.125 16.031 1 86.69 173 ALA A O 1
ATOM 1348 N N . GLN A 1 174 ? -23.031 16.812 15.836 1 92.06 174 GLN A N 1
ATOM 1349 C CA . GLN A 1 174 ? -22.281 15.555 15.75 1 92.06 174 GLN A CA 1
ATOM 1350 C C . GLN A 1 174 ? -22.844 14.664 14.648 1 92.06 174 GLN A C 1
ATOM 1352 O O . GLN A 1 174 ? -24.031 14.711 14.344 1 92.06 174 GLN A O 1
ATOM 1357 N N . PHE A 1 175 ? -21.984 13.977 14.094 1 95.94 175 PHE A N 1
ATOM 1358 C CA . PHE A 1 175 ? -22.328 13.094 12.984 1 95.94 175 PHE A CA 1
ATOM 1359 C C . PHE A 1 175 ? -21.781 11.688 13.219 1 95.94 175 PHE A C 1
ATOM 1361 O O . PHE A 1 175 ? -20.688 11.516 13.766 1 95.94 175 PHE A O 1
ATOM 1368 N N . LEU A 1 176 ? -22.609 10.734 12.906 1 97.62 176 LEU A N 1
ATOM 1369 C CA . LEU A 1 176 ? -22.094 9.375 12.789 1 97.62 176 LEU A CA 1
ATOM 1370 C C . LEU A 1 176 ? -21.453 9.156 11.422 1 97.62 176 LEU A C 1
ATOM 1372 O O . LEU A 1 176 ? -22.125 9.273 10.391 1 97.62 176 LEU A O 1
ATOM 1376 N N . ILE A 1 177 ? -20.125 8.891 11.43 1 98.38 177 ILE A N 1
ATOM 1377 C CA . ILE A 1 177 ? -19.453 8.75 10.141 1 98.38 177 ILE A CA 1
ATOM 1378 C C . ILE A 1 177 ? -18.984 7.309 9.969 1 98.38 177 ILE A C 1
ATOM 1380 O O . ILE A 1 177 ? -18.781 6.59 10.945 1 98.38 177 ILE A O 1
ATOM 1384 N N . PHE A 1 178 ? -18.828 6.898 8.734 1 98.69 178 PHE A N 1
ATOM 1385 C CA . PHE A 1 178 ? -18.328 5.598 8.312 1 98.69 178 PHE A CA 1
ATOM 1386 C C . PHE A 1 178 ? -17.078 5.754 7.445 1 98.69 178 PHE A C 1
ATOM 1388 O O . PHE A 1 178 ? -17.156 5.66 6.219 1 98.69 178 PHE A O 1
ATOM 1395 N N . PRO A 1 179 ? -15.914 5.867 8.078 1 98.38 179 PRO A N 1
ATOM 1396 C CA . PRO A 1 179 ? -14.711 6.312 7.359 1 98.38 179 PRO A CA 1
ATOM 1397 C C . PRO A 1 179 ? -14.18 5.262 6.387 1 98.38 179 PRO A C 1
ATOM 1399 O O . PRO A 1 179 ? -13.469 5.598 5.438 1 98.38 179 PRO A O 1
ATOM 1402 N N . PHE A 1 180 ? -14.57 3.98 6.504 1 98.12 180 PHE A N 1
ATOM 1403 C CA . PHE A 1 180 ? -13.938 2.932 5.711 1 98.12 180 PHE A CA 1
ATOM 1404 C C . PHE A 1 180 ? -14.938 2.33 4.723 1 98.12 180 PHE A C 1
ATOM 1406 O O . PHE A 1 180 ? -14.703 1.243 4.188 1 98.12 180 PHE A O 1
ATOM 1413 N N . VAL A 1 181 ? -16.031 3.027 4.48 1 98.12 181 VAL A N 1
ATOM 1414 C CA . VAL A 1 181 ? -17.125 2.482 3.688 1 98.12 181 VAL A CA 1
ATOM 1415 C C . VAL A 1 181 ? -16.672 2.254 2.252 1 98.12 181 VAL A C 1
ATOM 1417 O O . VAL A 1 181 ? -17.188 1.378 1.557 1 98.12 181 VAL A O 1
ATOM 1420 N N . HIS A 1 182 ? -15.633 2.992 1.811 1 96.31 182 HIS A N 1
ATOM 1421 C CA . HIS A 1 182 ? -15.18 2.91 0.426 1 96.31 182 HIS A CA 1
ATOM 1422 C C . HIS A 1 182 ? -13.93 2.045 0.305 1 96.31 182 HIS A C 1
ATOM 1424 O O . HIS A 1 182 ? -13.281 2.025 -0.745 1 96.31 182 HIS A O 1
ATOM 1430 N N . GLN A 1 183 ? -13.547 1.361 1.335 1 94.56 183 GLN A N 1
ATOM 1431 C CA . GLN A 1 183 ? -12.43 0.427 1.269 1 94.56 183 GLN A CA 1
ATOM 1432 C C . GLN A 1 183 ? -12.773 -0.781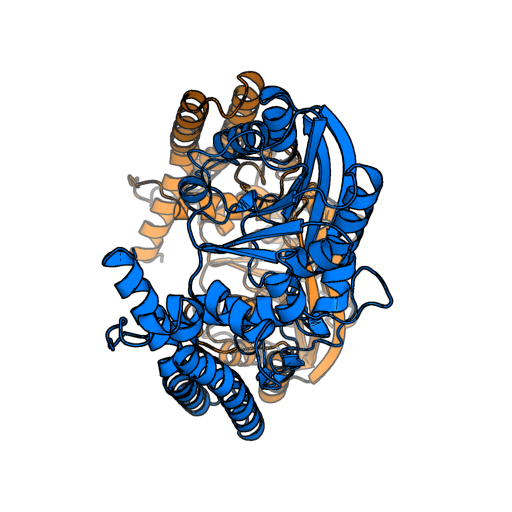 0.403 1 94.56 183 GLN A C 1
ATOM 1434 O O . GLN A 1 183 ? -13.766 -1.468 0.652 1 94.56 183 GLN A O 1
ATOM 1439 N N . ILE A 1 184 ? -11.922 -1.073 -0.51 1 91.69 184 ILE A N 1
ATOM 1440 C CA . ILE A 1 184 ? -12.266 -2.115 -1.471 1 91.69 184 ILE A CA 1
ATOM 1441 C C . ILE A 1 184 ? -11.352 -3.32 -1.276 1 91.69 184 ILE A C 1
ATOM 1443 O O . ILE A 1 184 ? -11.562 -4.375 -1.879 1 91.69 184 ILE A O 1
ATOM 1447 N N . SER A 1 185 ? -10.289 -3.166 -0.381 1 91.12 185 SER A N 1
ATOM 1448 C CA . SER A 1 185 ? -9.312 -4.227 -0.155 1 91.12 185 SER A CA 1
ATOM 1449 C C . SER A 1 185 ? -9.156 -4.531 1.332 1 91.12 185 SER A C 1
ATOM 1451 O O . SER A 1 185 ? -9.398 -3.664 2.176 1 91.12 185 SER A O 1
ATOM 1453 N N . GLY A 1 186 ? -8.75 -5.738 1.557 1 95 186 GLY A N 1
ATOM 1454 C CA . GLY A 1 186 ? -8.281 -6.09 2.885 1 95 186 GLY A CA 1
ATOM 1455 C C . GLY A 1 186 ? -9.398 -6.254 3.895 1 95 186 GLY A C 1
ATOM 1456 O O . GLY A 1 186 ? -9.227 -5.941 5.074 1 95 186 GLY A O 1
ATOM 1457 N N . LEU A 1 187 ? -10.594 -6.684 3.426 1 96.31 187 LEU A N 1
ATOM 1458 C CA . LEU A 1 187 ? -11.719 -6.887 4.332 1 96.31 187 LEU A CA 1
ATOM 1459 C C . LEU A 1 187 ? -11.984 -8.375 4.539 1 96.31 187 LEU A C 1
ATOM 1461 O O . LEU A 1 187 ? -12.008 -9.141 3.578 1 96.31 187 LEU A O 1
ATOM 1465 N N . ASP A 1 188 ? -12.203 -8.789 5.781 1 96.94 188 ASP A N 1
ATOM 1466 C CA . ASP A 1 188 ? -12.602 -10.156 6.078 1 96.94 188 ASP A CA 1
ATOM 1467 C C . ASP A 1 188 ? -14.086 -10.375 5.781 1 96.94 188 ASP A C 1
ATOM 1469 O O . ASP A 1 188 ? -14.469 -11.398 5.215 1 96.94 188 ASP A O 1
ATOM 1473 N N . LYS A 1 189 ? -14.852 -9.422 6.199 1 96 189 LYS A N 1
ATOM 1474 C CA . LYS A 1 189 ? -16.297 -9.398 5.938 1 96 189 LYS A CA 1
ATOM 1475 C C . LYS A 1 189 ? -16.766 -8 5.539 1 96 189 LYS A C 1
ATOM 1477 O O . LYS A 1 189 ? -16.078 -7.012 5.824 1 96 189 LYS A O 1
ATOM 1482 N N . PHE A 1 190 ? -17.875 -7.953 4.863 1 94.75 190 PHE A N 1
ATOM 1483 C CA . PHE A 1 190 ? -18.406 -6.699 4.34 1 94.75 190 PHE A CA 1
ATOM 1484 C C . PHE A 1 190 ? -18.609 -5.691 5.461 1 94.75 190 PHE A C 1
ATOM 1486 O O . PHE A 1 190 ? -18.344 -4.5 5.293 1 94.75 190 PHE A O 1
ATOM 1493 N N . GLU A 1 191 ? -19 -6.137 6.648 1 96.75 191 GLU A N 1
ATOM 1494 C CA . GLU A 1 191 ? -19.312 -5.305 7.805 1 96.75 191 GLU A CA 1
ATOM 1495 C C . GLU A 1 191 ? -18.062 -4.602 8.336 1 96.75 191 GLU A C 1
ATOM 1497 O O . GLU A 1 191 ? -18.172 -3.6 9.047 1 96.75 191 GLU A O 1
ATOM 1502 N N . ASP A 1 192 ? -16.922 -5.098 7.957 1 97.62 192 ASP A N 1
ATOM 1503 C CA . ASP A 1 192 ? -15.68 -4.469 8.398 1 97.62 192 ASP A CA 1
ATOM 1504 C C . ASP A 1 192 ? -15.5 -3.102 7.746 1 97.62 192 ASP A C 1
ATOM 1506 O O . ASP A 1 192 ? -14.695 -2.289 8.211 1 97.62 192 ASP A O 1
ATOM 1510 N N . SER A 1 193 ? -16.219 -2.848 6.637 1 97.06 193 SER A N 1
ATOM 1511 C CA . SER A 1 193 ? -16.172 -1.535 6.004 1 97.06 193 SER A CA 1
ATOM 1512 C C . SER A 1 193 ? -17.156 -0.573 6.648 1 97.06 193 SER A C 1
ATOM 1514 O O . SER A 1 193 ? -17.156 0.624 6.352 1 97.06 193 SER A O 1
ATOM 1516 N N . LEU A 1 194 ? -17.984 -1.068 7.578 1 98.25 194 LEU A N 1
ATOM 1517 C CA . LEU A 1 194 ? -19.078 -0.276 8.117 1 98.25 194 LEU A CA 1
ATOM 1518 C C . LEU A 1 194 ? -18.797 0.146 9.555 1 98.25 194 LEU A C 1
ATOM 1520 O O . LEU A 1 194 ? -19.719 0.458 10.312 1 98.25 194 LEU A O 1
ATOM 1524 N N . ILE A 1 195 ? -17.531 0.108 9.883 1 97.94 195 ILE A N 1
ATOM 1525 C CA . ILE A 1 195 ? -17.125 0.648 11.172 1 97.94 195 ILE A CA 1
ATOM 1526 C C . ILE A 1 195 ? -17.453 2.137 11.242 1 97.94 195 ILE A C 1
ATOM 1528 O O . ILE A 1 195 ? -17.234 2.871 10.273 1 97.94 195 ILE A O 1
ATOM 1532 N N . SER A 1 196 ? -18.062 2.566 12.352 1 97.69 196 SER A N 1
ATOM 1533 C CA . SER A 1 196 ? -18.516 3.947 12.477 1 97.69 196 SER A CA 1
ATOM 1534 C C . SER A 1 196 ? -17.969 4.598 13.742 1 97.69 196 SER A C 1
ATOM 1536 O O . SER A 1 196 ? -17.422 3.912 14.609 1 97.69 196 SER A O 1
ATOM 1538 N N . ALA A 1 197 ? -18 5.887 13.805 1 96.81 197 ALA A N 1
ATOM 1539 C CA . ALA A 1 197 ? -17.625 6.684 14.969 1 96.81 197 ALA A CA 1
ATOM 1540 C C . ALA A 1 197 ? -18.328 8.039 14.961 1 96.81 197 ALA A C 1
ATOM 1542 O O . ALA A 1 197 ? -18.75 8.516 13.906 1 96.81 197 ALA A O 1
ATOM 1543 N N . VAL A 1 198 ? -18.5 8.594 16.141 1 95.75 198 VAL A N 1
ATOM 1544 C CA . VAL A 1 198 ? -19.109 9.914 16.266 1 95.75 198 VAL A CA 1
ATOM 1545 C C . VAL A 1 198 ? -18.062 10.992 16 1 95.75 198 VAL A C 1
ATOM 1547 O O . VAL A 1 198 ? -16.969 10.945 16.578 1 95.75 198 VAL A O 1
ATOM 1550 N N . PHE A 1 199 ? -18.391 11.914 15.117 1 95.88 199 PHE A N 1
ATOM 1551 C CA . PHE A 1 199 ? -17.516 13.008 14.719 1 95.88 199 PHE A CA 1
ATOM 1552 C C . PHE A 1 199 ? -18.203 14.352 14.883 1 95.88 199 PHE A C 1
ATOM 1554 O O . PHE A 1 199 ? -19.359 14.516 14.484 1 95.88 199 PHE A O 1
ATOM 1561 N N . PRO A 1 200 ? -17.656 15.336 15.422 1 93.44 200 PRO A N 1
ATOM 1562 C CA . PRO A 1 200 ? -16.391 15.297 16.156 1 93.44 200 PRO A CA 1
ATOM 1563 C C . PRO A 1 200 ? -16.562 14.828 17.609 1 93.44 200 PRO A C 1
ATOM 1565 O O . PRO A 1 200 ? -17.641 14.992 18.188 1 93.44 200 PRO A O 1
ATOM 1568 N N . ASP A 1 201 ? -15.594 14.156 18.047 1 86.56 201 ASP A N 1
ATOM 1569 C CA . ASP A 1 201 ? -15.547 13.781 19.453 1 86.56 201 ASP A CA 1
ATOM 1570 C C . ASP A 1 201 ? -14.562 14.656 20.234 1 86.56 201 ASP A C 1
ATOM 1572 O O . ASP A 1 201 ? -13.352 14.383 20.219 1 86.56 201 ASP A O 1
ATOM 1576 N N . LEU A 1 202 ? -15.148 15.617 20.953 1 75 202 LEU A N 1
ATOM 1577 C CA . LEU A 1 202 ? -14.312 16.594 21.641 1 75 202 LEU A CA 1
ATOM 1578 C C . LEU A 1 202 ? -13.836 16.062 22.984 1 75 202 LEU A C 1
ATOM 1580 O O . LEU A 1 202 ? -12.977 16.656 23.625 1 75 202 LEU A O 1
ATOM 1584 N N . SER A 1 203 ? -14.461 14.922 23.297 1 69.56 203 SER A N 1
ATOM 1585 C CA . SER A 1 203 ? -14.047 14.281 24.531 1 69.56 203 SER A CA 1
ATOM 1586 C C . SER A 1 203 ? -12.891 13.312 24.297 1 69.56 203 SER A C 1
ATOM 1588 O O . SER A 1 203 ? -12.367 12.727 25.25 1 69.56 203 SER A O 1
ATOM 1590 N N . SER A 1 204 ? -12.531 13.25 23.141 1 62.28 204 SER A N 1
ATOM 1591 C CA . SER A 1 204 ? -11.484 12.289 22.828 1 62.28 204 SER A CA 1
ATOM 1592 C C . SER A 1 204 ? -10.18 12.641 23.531 1 62.28 204 SER A C 1
ATOM 1594 O O . SER A 1 204 ? -9.938 13.805 23.844 1 62.28 204 SER A O 1
ATOM 1596 N N . SER A 1 205 ? -9.484 11.609 23.844 1 59.25 205 SER A N 1
ATOM 1597 C CA . SER A 1 205 ? -8.266 11.656 24.656 1 59.25 205 SER A CA 1
ATOM 1598 C C . SER A 1 205 ? -7.227 12.586 24.031 1 59.25 205 SER A C 1
ATOM 1600 O O . SER A 1 205 ? -7.113 12.664 22.812 1 59.25 205 SER A O 1
ATOM 1602 N N . LEU A 1 206 ? -6.809 13.398 24.828 1 67.75 206 LEU A N 1
ATOM 1603 C CA . LEU A 1 206 ? -5.688 14.266 24.469 1 67.75 206 LEU A CA 1
ATOM 1604 C C . LEU A 1 206 ? -4.359 13.586 24.781 1 67.75 206 LEU A C 1
ATOM 1606 O O . LEU A 1 206 ? -4.301 12.68 25.609 1 67.75 206 LEU A O 1
ATOM 1610 N N . ALA A 1 207 ? -3.395 13.867 23.953 1 61.16 207 ALA A N 1
ATOM 1611 C CA . ALA A 1 207 ? -2.043 13.406 24.281 1 61.16 207 ALA A CA 1
ATOM 1612 C C . ALA A 1 207 ? -1.658 13.789 25.703 1 61.16 207 ALA A C 1
ATOM 1614 O O . ALA A 1 207 ? -0.979 13.023 26.391 1 61.16 207 ALA A O 1
ATOM 1615 N N . ASP A 1 208 ? -2.033 14.922 26.156 1 53.28 208 ASP A N 1
ATOM 1616 C CA . ASP A 1 208 ? -1.893 15.32 27.547 1 53.28 208 ASP A CA 1
ATOM 1617 C C . ASP A 1 208 ? -3.209 15.156 28.297 1 53.28 208 ASP A C 1
ATOM 1619 O O . ASP A 1 208 ? -4.207 15.797 27.969 1 53.28 208 ASP A O 1
ATOM 1623 N N . PRO A 1 209 ? -3.209 14.188 29.391 1 53.69 209 PRO A N 1
ATOM 1624 C CA . PRO A 1 209 ? -4.434 13.844 30.109 1 53.69 209 PRO A CA 1
ATOM 1625 C C . PRO A 1 209 ? -4.965 14.992 30.969 1 53.69 209 PRO A C 1
ATOM 1627 O O . PRO A 1 209 ? -4.184 15.797 31.484 1 53.69 209 PRO A O 1
ATOM 1630 N N . GLY A 1 210 ? -6.273 15.469 30.844 1 51.06 210 GLY A N 1
ATOM 1631 C CA . GLY A 1 210 ? -6.945 16.391 31.75 1 51.06 210 GLY A CA 1
ATOM 1632 C C . GLY A 1 210 ? -7.551 17.578 31.047 1 51.06 210 GLY A C 1
ATOM 1633 O O . GLY A 1 210 ? -8.156 18.438 31.688 1 51.06 210 GLY A O 1
ATOM 1634 N N . LEU A 1 211 ? -7.207 17.656 29.844 1 58.5 211 LEU A N 1
ATOM 1635 C CA . LEU A 1 211 ? -7.656 18.906 29.234 1 58.5 211 LEU A CA 1
ATOM 1636 C C . LEU A 1 211 ? -8.805 18.656 28.266 1 58.5 211 LEU A C 1
ATOM 1638 O O . LEU A 1 211 ? -8.922 17.562 27.703 1 58.5 211 LEU A O 1
ATOM 1642 N N . SER A 1 212 ? -9.836 19.344 28.469 1 65 212 SER A N 1
ATOM 1643 C CA . SER A 1 212 ? -10.883 19.344 27.453 1 65 212 SER A CA 1
ATOM 1644 C C . SER A 1 212 ? -10.508 20.219 26.266 1 65 212 SER A C 1
ATOM 1646 O O . SER A 1 212 ? -9.914 21.281 26.438 1 65 212 SER A O 1
ATOM 1648 N N . LEU A 1 213 ? -10.789 19.672 25.094 1 74.44 213 LEU A N 1
ATOM 1649 C CA . LEU A 1 213 ? -10.484 20.453 23.906 1 74.44 213 LEU A CA 1
ATOM 1650 C C . LEU A 1 213 ? -11.484 21.594 23.734 1 74.44 213 LEU A C 1
ATOM 1652 O O . LEU A 1 213 ? -12.695 21.375 23.859 1 74.44 213 LEU A O 1
ATOM 1656 N N . ASP A 1 214 ? -10.953 22.812 23.625 1 80.69 214 ASP A N 1
ATOM 1657 C CA . ASP A 1 214 ? -11.789 23.969 23.328 1 80.69 214 ASP A CA 1
ATOM 1658 C C . ASP A 1 214 ? -11.148 24.844 22.266 1 80.69 214 ASP A C 1
ATOM 1660 O O . ASP A 1 214 ? -10.664 25.938 22.562 1 80.69 214 ASP A O 1
ATOM 1664 N N . PRO A 1 215 ? -11.32 24.375 21.016 1 85.94 215 PRO A N 1
ATOM 1665 C CA . PRO A 1 215 ? -10.648 25.094 19.938 1 85.94 215 PRO A CA 1
ATOM 1666 C C . PRO A 1 215 ? -11.148 26.531 19.797 1 85.94 215 PRO A C 1
ATOM 1668 O O . PRO A 1 215 ? -10.352 27.453 19.625 1 85.94 215 PRO A O 1
ATOM 1671 N N . PRO A 1 216 ? -12.406 26.766 19.906 1 82.69 216 PRO A N 1
ATOM 1672 C CA . PRO A 1 216 ? -12.859 28.156 19.797 1 82.69 216 PRO A CA 1
ATOM 1673 C C . PRO A 1 216 ? -12.188 29.078 20.812 1 82.69 216 PRO A C 1
ATOM 1675 O O . PRO A 1 216 ? -11.797 30.203 20.484 1 82.69 216 PRO A O 1
ATOM 1678 N N . SER A 1 217 ? -12.023 28.594 22 1 86.38 217 SER A N 1
ATOM 1679 C CA . SER A 1 217 ? -11.375 29.391 23.031 1 86.38 217 SER A CA 1
ATOM 1680 C C . SER A 1 217 ? -9.906 29.656 22.688 1 86.38 217 SER A C 1
ATOM 1682 O O . SER A 1 217 ? -9.375 30.734 22.969 1 86.38 217 SER A O 1
ATOM 1684 N N . LEU A 1 218 ? -9.289 28.734 22.109 1 88.44 218 LEU A N 1
ATOM 1685 C CA . LEU A 1 218 ? -7.887 28.859 21.719 1 88.44 218 LEU A CA 1
ATOM 1686 C C . LEU A 1 218 ? -7.73 29.891 20.594 1 88.44 218 LEU A C 1
ATOM 1688 O O . LEU A 1 218 ? -6.758 30.656 20.578 1 88.44 218 LEU A O 1
ATOM 1692 N N . ILE A 1 219 ? -8.641 29.922 19.766 1 88.25 219 ILE A N 1
ATOM 1693 C CA . ILE A 1 219 ? -8.602 30.875 18.656 1 88.25 219 ILE A CA 1
ATOM 1694 C C . ILE A 1 219 ? -8.891 32.281 19.172 1 88.25 219 ILE A C 1
ATOM 1696 O O . ILE A 1 219 ? -8.18 33.219 18.828 1 88.25 219 ILE A O 1
ATOM 1700 N N . GLU A 1 220 ? -9.859 32.375 20.031 1 88.06 220 GLU A N 1
ATOM 1701 C CA . GLU A 1 220 ? -10.227 33.688 20.609 1 88.06 220 GLU A CA 1
ATOM 1702 C C . GLU A 1 220 ? -9.07 34.281 21.391 1 88.06 220 GLU A C 1
ATOM 1704 O O . GLU A 1 220 ? -8.867 35.5 21.375 1 88.06 220 GLU A O 1
ATOM 1709 N N . SER A 1 221 ? -8.344 33.438 22.031 1 91.44 221 SER A N 1
ATOM 1710 C CA . SER A 1 221 ? -7.219 33.875 22.844 1 91.44 221 SER A CA 1
ATOM 1711 C C . SER A 1 221 ? -5.945 34 22.016 1 91.44 221 SER A C 1
ATOM 1713 O O . SER A 1 221 ? -4.867 34.25 22.547 1 91.44 221 SER A O 1
ATOM 1715 N N . SER A 1 222 ? -5.992 33.719 20.75 1 92.69 222 SER A N 1
ATOM 1716 C CA . SER A 1 222 ? -4.887 33.812 19.797 1 92.69 222 SER A CA 1
ATOM 1717 C C . SER A 1 222 ? -3.807 32.781 20.109 1 92.69 222 SER A C 1
ATOM 1719 O O . SER A 1 222 ? -2.629 33 19.812 1 92.69 222 SER A O 1
ATOM 1721 N N . ARG A 1 223 ? -4.234 31.75 20.734 1 95.25 223 ARG A N 1
ATOM 1722 C CA . ARG A 1 223 ? -3.305 30.641 20.984 1 95.25 223 ARG A CA 1
ATOM 1723 C C . ARG A 1 223 ? -3.275 29.672 19.812 1 95.25 223 ARG A C 1
ATOM 1725 O O . ARG A 1 223 ? -2.316 28.922 19.656 1 95.25 223 ARG A O 1
ATOM 1732 N N . LEU A 1 224 ? -4.316 29.625 19.062 1 95.5 224 LEU A N 1
ATOM 1733 C CA . LEU A 1 224 ? -4.402 28.859 17.828 1 95.5 224 LEU A CA 1
ATOM 1734 C C . LEU A 1 224 ? -4.703 29.766 16.641 1 95.5 224 LEU A C 1
ATOM 1736 O O . LEU A 1 224 ? -5.707 30.484 16.641 1 95.5 224 LEU A O 1
ATOM 1740 N N . VAL A 1 225 ? -3.859 29.781 15.719 1 95.44 225 VAL A N 1
ATOM 1741 C CA . VAL A 1 225 ? -4.012 30.578 14.508 1 95.44 225 VAL A CA 1
ATOM 1742 C C . VAL A 1 225 ? -4.074 29.672 13.289 1 95.44 225 VAL A C 1
ATOM 1744 O O . VAL A 1 225 ? -3.246 28.766 13.133 1 95.44 225 VAL A O 1
ATOM 1747 N N . LEU A 1 226 ? -5.035 29.875 12.477 1 93.56 226 LEU A N 1
ATOM 1748 C CA . LEU A 1 226 ? -5.199 29.078 11.258 1 93.56 226 LEU A CA 1
ATOM 1749 C C . LEU A 1 226 ? -4.797 29.891 10.031 1 93.56 226 LEU A C 1
ATOM 1751 O O . LEU A 1 226 ? -5.219 31.031 9.867 1 93.56 226 LEU A O 1
ATOM 1755 N N . LYS A 1 227 ? -3.93 29.359 9.227 1 94 227 LYS A N 1
ATOM 1756 C CA . LYS A 1 227 ? -3.482 29.984 7.988 1 94 227 LYS A CA 1
ATOM 1757 C C . LYS A 1 227 ? -3.775 29.094 6.781 1 94 227 LYS A C 1
ATOM 1759 O O . LYS A 1 227 ? -3.178 28.016 6.637 1 94 227 LYS A O 1
ATOM 1764 N N . ALA A 1 228 ? -4.68 29.562 5.867 1 91.94 228 ALA A N 1
ATOM 1765 C CA . ALA A 1 228 ? -5.027 28.844 4.652 1 91.94 228 ALA A CA 1
ATOM 1766 C C . ALA A 1 228 ? -4.105 29.219 3.5 1 91.94 228 ALA A C 1
ATOM 1768 O O . ALA A 1 228 ? -3.762 30.391 3.334 1 91.94 228 ALA A O 1
ATOM 1769 N N . GLY A 1 229 ? -3.607 28.234 2.705 1 91.5 229 GLY A N 1
ATOM 1770 C CA . GLY A 1 229 ? -2.771 28.469 1.538 1 91.5 229 GLY A CA 1
ATOM 1771 C C . GLY A 1 229 ? -1.584 27.531 1.452 1 91.5 229 GLY A C 1
ATOM 1772 O O . GLY A 1 229 ? -1.283 26.812 2.408 1 91.5 229 GLY A O 1
ATOM 1773 N N . LYS A 1 230 ? -0.977 27.547 0.353 1 91.94 230 LYS A N 1
ATOM 1774 C CA . LYS A 1 230 ? 0.226 26.734 0.177 1 91.94 230 LYS A CA 1
ATOM 1775 C C . LYS A 1 230 ? 1.361 27.234 1.064 1 91.94 230 LYS A C 1
ATOM 1777 O O . LYS A 1 230 ? 1.585 28.453 1.172 1 91.94 230 LYS A O 1
ATOM 1782 N N . PHE A 1 231 ? 2.102 26.328 1.671 1 95.38 231 PHE A N 1
ATOM 1783 C CA . PHE A 1 231 ? 3.172 26.625 2.615 1 95.38 231 PHE A CA 1
ATOM 1784 C C . PHE A 1 231 ? 4.16 27.625 2.02 1 95.38 231 PHE A C 1
ATOM 1786 O O . PHE A 1 231 ? 4.48 28.625 2.645 1 95.38 231 PHE A O 1
ATOM 1793 N N . GLU A 1 232 ? 4.578 27.359 0.815 1 92.75 232 GLU A N 1
ATOM 1794 C CA . GLU A 1 232 ? 5.605 28.172 0.175 1 92.75 232 GLU A CA 1
ATOM 1795 C C . GLU A 1 232 ? 5.129 29.609 -0.027 1 92.75 232 GLU A C 1
ATOM 1797 O O . GLU A 1 232 ? 5.906 30.547 0.107 1 92.75 232 GLU A O 1
ATOM 1802 N N . GLY A 1 233 ? 3.932 29.766 -0.385 1 91.69 233 GLY A N 1
ATOM 1803 C CA . GLY A 1 233 ? 3.383 31.094 -0.619 1 91.69 233 GLY A CA 1
ATOM 1804 C C . GLY A 1 233 ? 3.111 31.859 0.661 1 91.69 233 GLY A C 1
ATOM 1805 O O . GLY A 1 233 ? 3.475 33.031 0.778 1 91.69 233 GLY A O 1
ATOM 1806 N N . VAL A 1 234 ? 2.537 31.234 1.673 1 94.69 234 VAL A N 1
ATOM 1807 C CA . VAL A 1 234 ? 2.115 31.859 2.922 1 94.69 234 VAL A CA 1
ATOM 1808 C C . VAL A 1 234 ? 3.336 32.375 3.688 1 94.69 234 VAL A C 1
ATOM 1810 O O . VAL A 1 234 ? 3.291 33.438 4.305 1 94.69 234 VAL A O 1
ATOM 1813 N N . TYR A 1 235 ? 4.441 31.672 3.578 1 96.81 235 TYR A N 1
ATOM 1814 C CA . TYR A 1 235 ? 5.57 31.984 4.445 1 96.81 235 TYR A CA 1
ATOM 1815 C C . TYR A 1 235 ? 6.758 32.5 3.635 1 96.81 235 TYR A C 1
ATOM 1817 O O . TYR A 1 235 ? 7.891 32.5 4.125 1 96.81 235 TYR A O 1
ATOM 1825 N N . ALA A 1 236 ? 6.551 32.906 2.43 1 94.06 236 ALA A N 1
ATOM 1826 C CA . ALA A 1 236 ? 7.598 33.375 1.518 1 94.06 236 ALA A CA 1
ATOM 1827 C C . ALA A 1 236 ? 8.375 34.531 2.109 1 94.06 236 ALA A C 1
ATOM 1829 O O . ALA A 1 236 ? 9.586 34.656 1.919 1 94.06 236 ALA A O 1
ATOM 1830 N N . ASN A 1 237 ? 7.758 35.438 2.887 1 95.38 237 ASN A N 1
ATOM 1831 C CA . ASN A 1 237 ? 8.406 36.656 3.4 1 95.38 237 ASN A CA 1
ATOM 1832 C C . ASN A 1 237 ? 8.469 36.625 4.926 1 95.38 237 ASN A C 1
ATOM 1834 O O . ASN A 1 237 ? 8.516 37.688 5.551 1 95.38 237 ASN A O 1
ATOM 1838 N N . VAL A 1 238 ? 8.414 35.5 5.508 1 97.38 238 VAL A N 1
ATOM 1839 C CA . VAL A 1 238 ? 8.484 35.375 6.961 1 97.38 238 VAL A CA 1
ATOM 1840 C C . VAL A 1 238 ? 9.852 34.812 7.363 1 97.38 238 VAL A C 1
ATOM 1842 O O . VAL A 1 238 ? 10.391 33.938 6.691 1 97.38 238 VAL A O 1
ATOM 1845 N N . SER A 1 239 ? 10.461 35.438 8.352 1 97.88 239 SER A N 1
ATOM 1846 C CA . SER A 1 239 ? 11.742 34.938 8.867 1 97.88 239 SER A CA 1
ATOM 1847 C C . SER A 1 239 ? 11.805 35.062 10.391 1 97.88 239 SER A C 1
ATOM 1849 O O . SER A 1 239 ? 11.203 35.969 10.969 1 97.88 239 SER A O 1
ATOM 1851 N N . GLU A 1 240 ? 12.477 34.125 11.039 1 98.31 240 GLU A N 1
ATOM 1852 C CA . GLU A 1 240 ? 12.812 34.156 12.461 1 98.31 240 GLU A CA 1
ATOM 1853 C C . GLU A 1 240 ? 11.586 34.438 13.312 1 98.31 240 GLU A C 1
ATOM 1855 O O . GLU A 1 240 ? 11.633 35.312 14.188 1 98.31 240 GLU A O 1
ATOM 1860 N N . LYS A 1 241 ? 10.578 33.688 13.062 1 98.5 241 LYS A N 1
ATOM 1861 C CA . LYS A 1 241 ? 9.312 33.969 13.75 1 98.5 241 LYS A CA 1
ATOM 1862 C C . LYS A 1 241 ? 9.016 32.875 14.781 1 98.5 241 LYS A C 1
ATOM 1864 O O . LYS A 1 241 ? 8.562 33.156 15.891 1 98.5 241 LYS A O 1
ATOM 1869 N N . PHE A 1 242 ? 9.289 31.688 14.484 1 98.88 242 PHE A N 1
ATOM 1870 C CA . PHE A 1 242 ? 8.758 30.578 15.25 1 98.88 242 PHE A CA 1
ATOM 1871 C C . PHE A 1 242 ? 9.812 30.016 16.203 1 98.88 242 PHE A C 1
ATOM 1873 O O . PHE A 1 242 ? 10.984 29.906 15.836 1 98.88 242 PHE A O 1
ATOM 1880 N N . GLY A 1 243 ? 9.391 29.688 17.359 1 98.88 243 GLY A N 1
ATOM 1881 C CA . GLY A 1 243 ? 10.25 28.953 18.281 1 98.88 243 GLY A CA 1
ATOM 1882 C C . GLY A 1 243 ? 10.414 27.5 17.906 1 98.88 243 GLY A C 1
ATOM 1883 O O . GLY A 1 243 ? 11.422 26.875 18.234 1 98.88 243 GLY A O 1
ATOM 1884 N N . ALA A 1 244 ? 9.414 26.984 17.219 1 98.94 244 ALA A N 1
ATOM 1885 C CA . ALA A 1 244 ? 9.477 25.594 16.766 1 98.94 244 ALA A CA 1
ATOM 1886 C C . ALA A 1 244 ? 8.609 25.391 15.523 1 98.94 244 ALA A C 1
ATOM 1888 O O . ALA A 1 244 ? 7.68 26.156 15.281 1 98.94 244 ALA A O 1
ATOM 1889 N N . ILE A 1 245 ? 8.938 24.406 14.758 1 98.94 245 ILE A N 1
ATOM 1890 C CA . ILE A 1 245 ? 8.141 23.906 13.641 1 98.94 245 ILE A CA 1
ATOM 1891 C C . ILE A 1 245 ? 7.977 22.391 13.75 1 98.94 245 ILE A C 1
ATOM 1893 O O . ILE A 1 245 ? 8.938 21.672 14.031 1 98.94 245 ILE A O 1
ATOM 1897 N N . VAL A 1 246 ? 6.758 21.922 13.57 1 98.94 246 VAL A N 1
ATOM 1898 C CA . VAL A 1 246 ? 6.473 20.484 13.602 1 98.94 246 VAL A CA 1
ATOM 1899 C C . VAL A 1 246 ? 5.965 20.031 12.234 1 98.94 246 VAL A C 1
ATOM 1901 O O . VAL A 1 246 ? 4.902 20.469 11.781 1 98.94 246 VAL A O 1
ATOM 1904 N N . THR A 1 247 ? 6.758 19.234 11.57 1 98.62 247 THR A N 1
ATOM 1905 C CA . THR A 1 247 ? 6.309 18.562 10.352 1 98.62 247 THR A CA 1
ATOM 1906 C C . THR A 1 247 ? 5.918 17.125 10.648 1 98.62 247 THR A C 1
ATOM 1908 O O . THR A 1 247 ? 6.773 16.297 10.969 1 98.62 247 THR A O 1
ATOM 1911 N N . CYS A 1 248 ? 4.699 16.859 10.609 1 97.94 248 CYS A N 1
ATOM 1912 C CA . CYS A 1 248 ? 4.109 15.562 10.898 1 97.94 248 CYS A CA 1
ATOM 1913 C C . CYS A 1 248 ? 3.475 14.961 9.648 1 97.94 248 CYS A C 1
ATOM 1915 O O . CYS A 1 248 ? 2.389 15.375 9.242 1 97.94 248 CYS A O 1
ATOM 1917 N N . PHE A 1 249 ? 4.133 13.938 9.023 1 95.88 249 PHE A N 1
ATOM 1918 C CA . PHE A 1 249 ? 3.701 13.359 7.758 1 95.88 249 PHE A CA 1
ATOM 1919 C C . PHE A 1 249 ? 3.521 14.453 6.707 1 95.88 249 PHE A C 1
ATOM 1921 O O . PHE A 1 249 ? 2.531 14.461 5.973 1 95.88 249 PHE A O 1
ATOM 1928 N N . PHE A 1 250 ? 4.5 15.312 6.637 1 96.25 250 PHE A N 1
ATOM 1929 C CA . PHE A 1 250 ? 4.414 16.469 5.762 1 96.25 250 PHE A CA 1
ATOM 1930 C C . PHE A 1 250 ? 5.492 16.422 4.684 1 96.25 250 PHE A C 1
ATOM 1932 O O . PHE A 1 250 ? 5.23 16.734 3.52 1 96.25 250 PHE A O 1
ATOM 1939 N N . ILE A 1 251 ? 6.668 15.969 5.047 1 93.69 251 ILE A N 1
ATOM 1940 C CA . ILE A 1 251 ? 7.852 16.062 4.191 1 93.69 251 ILE A CA 1
ATOM 1941 C C . ILE A 1 251 ? 7.66 15.18 2.959 1 93.69 251 ILE A C 1
ATOM 1943 O O . ILE A 1 251 ? 8.117 15.523 1.866 1 93.69 251 ILE A O 1
ATOM 1947 N N . ASP A 1 252 ? 6.957 14.07 3.094 1 87.69 252 ASP A N 1
ATOM 1948 C CA . ASP A 1 252 ? 6.879 13.102 2 1 87.69 252 ASP A CA 1
ATOM 1949 C C . ASP A 1 252 ? 5.887 13.57 0.933 1 87.69 252 ASP A C 1
ATOM 1951 O O . ASP A 1 252 ? 5.777 12.945 -0.127 1 87.69 252 ASP A O 1
ATOM 1955 N N . VAL A 1 253 ? 5.113 14.625 1.147 1 86.44 253 VAL A N 1
ATOM 1956 C CA . VAL A 1 253 ? 4.152 15.062 0.138 1 86.44 253 VAL A CA 1
ATOM 1957 C C . VAL A 1 253 ? 4.664 16.328 -0.55 1 86.44 253 VAL A C 1
ATOM 1959 O O . VAL A 1 253 ? 4.039 16.828 -1.491 1 86.44 253 VAL A O 1
ATOM 1962 N N . ILE A 1 254 ? 5.742 16.828 -0.083 1 88 254 ILE A N 1
ATOM 1963 C CA . ILE A 1 254 ? 6.297 18.047 -0.645 1 88 254 ILE A CA 1
ATOM 1964 C C . ILE A 1 254 ? 7.152 17.719 -1.864 1 88 254 ILE A C 1
ATOM 1966 O O . ILE A 1 254 ? 7.867 16.719 -1.875 1 88 254 ILE A O 1
ATOM 1970 N N . SER A 1 255 ? 7.109 18.547 -2.842 1 83.31 255 SER A N 1
ATOM 1971 C CA . SER A 1 255 ? 7.824 18.297 -4.09 1 83.31 255 SER A CA 1
ATOM 1972 C C . SER A 1 255 ? 9.305 18.641 -3.963 1 83.31 255 SER A C 1
ATOM 1974 O O . SER A 1 255 ? 10.164 17.891 -4.422 1 83.31 255 SER A O 1
ATOM 1976 N N . ASP A 1 256 ? 9.594 19.828 -3.369 1 89.62 256 ASP A N 1
ATOM 1977 C CA . ASP A 1 256 ? 10.969 20.281 -3.219 1 89.62 256 ASP A CA 1
ATOM 1978 C C . ASP A 1 256 ? 11.398 20.25 -1.755 1 89.62 256 ASP A C 1
ATOM 1980 O O . ASP A 1 256 ? 11.445 21.297 -1.089 1 89.62 256 ASP A O 1
ATOM 1984 N N . VAL A 1 257 ? 11.859 19.094 -1.351 1 92.81 257 VAL A N 1
ATOM 1985 C CA . VAL A 1 257 ? 12.156 18.828 0.055 1 92.81 257 VAL A CA 1
ATOM 1986 C C . VAL A 1 257 ? 13.367 19.656 0.493 1 92.81 257 VAL A C 1
ATOM 1988 O O . VAL A 1 257 ? 13.367 20.25 1.575 1 92.81 257 VAL A O 1
ATOM 1991 N N . GLN A 1 258 ? 14.367 19.766 -0.334 1 93.19 258 GLN A N 1
ATOM 1992 C CA . GLN A 1 258 ? 15.57 20.5 0.016 1 93.19 258 GLN A CA 1
ATOM 1993 C C . GLN A 1 258 ? 15.258 21.969 0.311 1 93.19 258 GLN A C 1
ATOM 1995 O O . GLN A 1 258 ? 15.641 22.484 1.361 1 93.19 258 GLN A O 1
ATOM 2000 N N . ASN A 1 259 ? 14.562 22.578 -0.617 1 94.69 259 ASN A N 1
ATOM 2001 C CA . ASN A 1 259 ? 14.219 23.969 -0.429 1 94.69 259 ASN A CA 1
ATOM 2002 C C . ASN A 1 259 ? 13.297 24.172 0.77 1 94.69 259 ASN A C 1
ATOM 2004 O O . ASN A 1 259 ? 13.383 25.172 1.471 1 94.69 259 ASN A O 1
ATOM 2008 N N . THR A 1 260 ? 12.422 23.25 0.942 1 96.25 260 THR A N 1
ATOM 2009 C CA . THR A 1 260 ? 11.516 23.344 2.082 1 96.25 260 THR A CA 1
ATOM 2010 C C . THR A 1 260 ? 12.289 23.312 3.395 1 96.25 260 THR A C 1
ATOM 2012 O O . THR A 1 260 ? 12.023 24.094 4.305 1 96.25 260 THR A O 1
ATOM 2015 N N . ILE A 1 261 ? 13.289 22.5 3.488 1 97.56 261 ILE A N 1
ATOM 2016 C CA . ILE A 1 261 ? 14.078 22.375 4.711 1 97.56 261 ILE A CA 1
ATOM 2017 C C . ILE A 1 261 ? 14.875 23.672 4.93 1 97.56 261 ILE A C 1
ATOM 2019 O O . ILE A 1 261 ? 14.961 24.172 6.055 1 97.56 261 ILE A O 1
ATOM 2023 N N . ILE A 1 262 ? 15.383 24.234 3.877 1 97.75 262 ILE A N 1
ATOM 2024 C CA . ILE A 1 262 ? 16.078 25.516 3.967 1 97.75 262 ILE A CA 1
ATOM 2025 C C . ILE A 1 262 ? 15.109 26.594 4.484 1 97.75 262 ILE A C 1
ATOM 2027 O O . ILE A 1 262 ? 15.469 27.391 5.352 1 97.75 262 ILE A O 1
ATOM 2031 N N . ASN A 1 263 ? 13.906 26.562 4.008 1 97.81 263 ASN A N 1
ATOM 2032 C CA . ASN A 1 263 ? 12.891 27.516 4.43 1 97.81 263 ASN A CA 1
ATOM 2033 C C . ASN A 1 263 ? 12.5 27.312 5.891 1 97.81 263 ASN A C 1
ATOM 2035 O O . ASN A 1 263 ? 12.242 28.281 6.609 1 97.81 263 ASN A O 1
ATOM 2039 N N . LEU A 1 264 ? 12.422 26.094 6.344 1 98.62 264 LEU A N 1
ATOM 2040 C CA . LEU A 1 264 ? 12.148 25.828 7.75 1 98.62 264 LEU A CA 1
ATOM 2041 C C . LEU A 1 264 ? 13.203 26.484 8.641 1 98.62 264 LEU A C 1
ATOM 2043 O O . LEU A 1 264 ? 12.867 27.062 9.672 1 98.62 264 LEU A O 1
ATOM 2047 N N . HIS A 1 265 ? 14.469 26.344 8.242 1 98.75 265 HIS A N 1
ATOM 2048 C CA . HIS A 1 265 ? 15.57 26.953 8.992 1 98.75 265 HIS A CA 1
ATOM 2049 C C . HIS A 1 265 ? 15.398 28.469 9.07 1 98.75 265 HIS A C 1
ATOM 2051 O O . HIS A 1 265 ? 15.594 29.062 10.133 1 98.75 265 HIS A O 1
ATOM 2057 N N . LYS A 1 266 ? 15 29.062 7.965 1 98.5 266 LYS A N 1
ATOM 2058 C CA . LYS A 1 266 ? 14.82 30.516 7.895 1 98.5 266 LYS A CA 1
ATOM 2059 C C . LYS A 1 266 ? 13.672 30.969 8.789 1 98.5 266 LYS A C 1
ATOM 2061 O O . LYS A 1 266 ? 13.727 32.062 9.375 1 98.5 266 LYS A O 1
ATOM 2066 N N . LEU A 1 267 ? 12.648 30.188 8.898 1 98.81 267 LEU A N 1
ATOM 2067 C CA . LEU A 1 267 ? 11.445 30.531 9.641 1 98.81 267 LEU A CA 1
ATOM 2068 C C . LEU A 1 267 ? 11.688 30.484 11.141 1 98.81 267 LEU A C 1
ATOM 2070 O O . LEU A 1 267 ? 11.008 31.156 11.914 1 98.81 267 LEU A O 1
ATOM 2074 N N . LEU A 1 268 ? 12.672 29.688 11.555 1 98.81 268 LEU A N 1
ATOM 2075 C CA . LEU A 1 268 ? 12.938 29.469 12.969 1 98.81 268 LEU A CA 1
ATOM 2076 C C . LEU A 1 268 ? 13.789 30.594 13.547 1 98.81 268 LEU A C 1
ATOM 2078 O O . LEU A 1 268 ? 14.711 31.078 12.891 1 98.81 268 LEU A O 1
ATOM 2082 N N . LYS A 1 269 ? 13.492 30.969 14.805 1 98.56 269 LYS A N 1
ATOM 2083 C CA . LYS A 1 269 ? 14.398 31.797 15.594 1 98.56 269 LYS A CA 1
ATOM 2084 C C . LYS A 1 269 ? 15.719 31.078 15.859 1 98.56 269 LYS A C 1
ATOM 2086 O O . LYS A 1 269 ? 15.789 29.859 15.742 1 98.56 269 LYS A O 1
ATOM 2091 N N . ASP A 1 270 ? 16.719 31.938 16.188 1 98.06 270 ASP A N 1
ATOM 2092 C CA . ASP A 1 270 ? 17.969 31.312 16.625 1 98.06 270 ASP A CA 1
ATOM 2093 C C . ASP A 1 270 ? 17.719 30.375 17.812 1 98.06 270 ASP A C 1
ATOM 2095 O O . ASP A 1 270 ? 17.031 30.75 18.766 1 98.06 270 ASP A O 1
ATOM 2099 N N . GLY A 1 271 ? 18.203 29.188 17.672 1 98.25 271 GLY A N 1
ATOM 2100 C CA . GLY A 1 271 ? 18 28.203 18.719 1 98.25 271 GLY A CA 1
ATOM 2101 C C . GLY A 1 271 ? 16.672 27.469 18.594 1 98.25 271 GLY A C 1
ATOM 2102 O O . GLY A 1 271 ? 16.359 26.578 19.391 1 98.25 271 GLY A O 1
ATOM 2103 N N . GLY A 1 272 ? 15.898 27.828 17.562 1 98.81 272 GLY A N 1
ATOM 2104 C CA . GLY A 1 272 ? 14.602 27.203 17.359 1 98.81 272 GLY A CA 1
ATOM 2105 C C . GLY A 1 272 ? 14.68 25.734 17.047 1 98.81 272 GLY A C 1
ATOM 2106 O O . GLY A 1 272 ? 15.758 25.203 16.75 1 98.81 272 GLY A O 1
ATOM 2107 N N . ILE A 1 273 ? 13.523 25.047 17.156 1 98.94 273 ILE A N 1
ATOM 2108 C CA . ILE A 1 273 ? 13.469 23.578 17.094 1 98.94 273 ILE A CA 1
ATOM 2109 C C . ILE A 1 273 ? 12.594 23.156 15.93 1 98.94 273 ILE A C 1
ATOM 2111 O O . ILE A 1 273 ? 11.508 23.688 15.727 1 98.94 273 ILE A O 1
ATOM 2115 N N . TRP A 1 274 ? 13.078 22.219 15.133 1 98.94 274 TRP A N 1
ATOM 2116 C CA . TRP A 1 274 ? 12.289 21.531 14.125 1 98.94 274 TRP A CA 1
ATOM 2117 C C . TRP A 1 274 ? 12.086 20.062 14.5 1 98.94 274 TRP A C 1
ATOM 2119 O O . TRP A 1 274 ? 13.047 19.312 14.648 1 98.94 274 TRP A O 1
ATOM 2129 N N . ILE A 1 275 ? 10.875 19.703 14.719 1 98.94 275 ILE A N 1
ATOM 2130 C CA . ILE A 1 275 ? 10.492 18.328 14.984 1 98.94 275 ILE A CA 1
ATOM 2131 C C . ILE A 1 275 ? 9.875 17.703 13.734 1 98.94 275 ILE A C 1
ATOM 2133 O O . ILE A 1 275 ? 8.93 18.25 13.164 1 98.94 275 ILE A O 1
ATOM 2137 N N . ASN A 1 276 ? 10.438 16.609 13.289 1 98.69 276 ASN A N 1
ATOM 2138 C CA . ASN A 1 276 ? 9.93 15.914 12.109 1 98.69 276 ASN A CA 1
ATOM 2139 C C . ASN A 1 276 ? 9.578 14.461 12.43 1 98.69 276 ASN A C 1
ATOM 2141 O O . ASN A 1 276 ? 10.336 13.773 13.117 1 98.69 276 ASN A O 1
ATOM 2145 N N . ILE A 1 277 ? 8.414 14.07 11.992 1 98.19 277 ILE A N 1
ATOM 2146 C CA . ILE A 1 277 ? 8.031 12.664 12.102 1 98.19 277 ILE A CA 1
ATOM 2147 C C . ILE A 1 277 ? 7.25 12.242 10.859 1 98.19 277 ILE A C 1
ATOM 2149 O O . ILE A 1 277 ? 6.34 12.945 10.422 1 98.19 277 ILE A O 1
ATOM 2153 N N . GLY A 1 278 ? 7.594 11.109 10.297 1 95.62 278 GLY A N 1
ATOM 2154 C CA . GLY A 1 278 ? 6.898 10.57 9.141 1 95.62 278 GLY A CA 1
ATOM 2155 C C . GLY A 1 278 ? 7.766 9.648 8.305 1 95.62 278 GLY A C 1
ATOM 2156 O O . GLY A 1 278 ? 8.984 9.594 8.484 1 95.62 278 GLY A O 1
ATOM 2157 N N . PRO A 1 279 ? 7.125 8.922 7.465 1 93.5 279 PRO A N 1
ATOM 2158 C CA . PRO A 1 279 ? 7.84 8.086 6.504 1 93.5 279 PRO A CA 1
ATOM 2159 C C . PRO A 1 279 ? 8.234 8.844 5.238 1 93.5 279 PRO A C 1
ATOM 2161 O O . PRO A 1 279 ? 7.977 10.047 5.129 1 93.5 279 PRO A O 1
ATOM 2164 N N . ILE A 1 280 ? 9.016 8.18 4.434 1 91.56 280 ILE A N 1
ATOM 2165 C CA . ILE A 1 280 ? 9.227 8.656 3.068 1 91.56 280 ILE A CA 1
ATOM 2166 C C . ILE A 1 280 ? 8.445 7.777 2.092 1 91.56 280 ILE A C 1
ATOM 2168 O O . ILE A 1 280 ? 8.875 6.668 1.764 1 91.56 280 ILE A O 1
ATOM 2172 N N . VAL A 1 281 ? 7.348 8.219 1.707 1 88.25 281 VAL A N 1
ATOM 2173 C CA . VAL A 1 281 ? 6.512 7.539 0.722 1 88.25 281 VAL A CA 1
ATOM 2174 C C . VAL A 1 281 ? 6.324 8.43 -0.503 1 88.25 281 VAL A C 1
ATOM 2176 O O . VAL A 1 281 ? 5.871 9.57 -0.384 1 88.25 281 VAL A O 1
ATOM 2179 N N . ASN A 1 282 ? 6.828 7.977 -1.542 1 78.25 282 ASN A N 1
ATOM 2180 C CA . ASN A 1 282 ? 6.66 8.742 -2.771 1 78.25 282 ASN A CA 1
ATOM 2181 C C . ASN A 1 282 ? 5.371 8.359 -3.498 1 78.25 282 ASN A C 1
ATOM 2183 O O . ASN A 1 282 ? 5.219 7.223 -3.945 1 78.25 282 ASN A O 1
ATOM 2187 N N . HIS A 1 283 ? 4.477 9.312 -3.484 1 64.81 283 HIS A N 1
ATOM 2188 C CA . HIS A 1 283 ? 3.166 9.062 -4.066 1 64.81 283 HIS A CA 1
ATOM 2189 C C . HIS A 1 283 ? 3.152 9.391 -5.555 1 64.81 283 HIS A C 1
ATOM 2191 O O . HIS A 1 283 ? 2.221 9.016 -6.273 1 64.81 283 HIS A O 1
ATOM 2197 N N . ASN A 1 284 ? 4.152 10.164 -5.887 1 60.72 284 ASN A N 1
ATOM 2198 C CA . ASN A 1 284 ? 4.176 10.633 -7.273 1 60.72 284 ASN A CA 1
ATOM 2199 C C . ASN A 1 284 ? 4.922 9.648 -8.18 1 60.72 284 ASN A C 1
ATOM 2201 O O . ASN A 1 284 ? 6.105 9.391 -7.973 1 60.72 284 ASN A O 1
ATOM 2205 N N . GLN A 1 285 ? 4.164 9.086 -9.016 1 54.66 285 GLN A N 1
ATOM 2206 C CA . GLN A 1 285 ? 4.59 8.047 -9.953 1 54.66 285 GLN A CA 1
ATOM 2207 C C . GLN A 1 285 ? 5.637 8.586 -10.922 1 54.66 285 GLN A C 1
ATOM 2209 O O . GLN A 1 285 ? 6.363 7.812 -11.555 1 54.66 285 GLN A O 1
ATOM 2214 N N . SER A 1 286 ? 5.691 9.898 -10.922 1 59.03 286 SER A N 1
ATOM 2215 C CA . SER A 1 286 ? 6.531 10.391 -12.008 1 59.03 286 SER A CA 1
ATOM 2216 C C . SER A 1 286 ? 7.984 10.523 -11.562 1 59.03 286 SER A C 1
ATOM 2218 O O . SER A 1 286 ? 8.82 11.055 -12.305 1 59.03 286 SER A O 1
ATOM 2220 N N . VAL A 1 287 ? 8.258 10 -10.328 1 63.25 287 VAL A N 1
ATOM 2221 C CA . VAL A 1 287 ? 9.539 10.305 -9.695 1 63.25 287 VAL A CA 1
ATOM 2222 C C . VAL A 1 287 ? 10.656 9.523 -10.391 1 63.25 287 VAL A C 1
ATOM 2224 O O . VAL A 1 287 ? 11.836 9.805 -10.188 1 63.25 287 VAL A O 1
ATOM 2227 N N . GLY A 1 288 ? 10.344 8.766 -11.422 1 78.38 288 GLY A N 1
ATOM 2228 C CA . GLY A 1 288 ? 11.43 8.102 -12.125 1 78.38 288 GLY A CA 1
ATOM 2229 C C . GLY A 1 288 ? 11.641 6.664 -11.695 1 78.38 288 GLY A C 1
ATOM 2230 O O . GLY A 1 288 ? 10.766 6.074 -11.055 1 78.38 288 GLY A O 1
ATOM 2231 N N . PHE A 1 289 ? 12.859 6.16 -12.086 1 91.38 289 PHE A N 1
ATOM 2232 C CA . PHE A 1 289 ? 13.125 4.73 -11.969 1 91.38 289 PHE A CA 1
ATOM 2233 C C . PHE A 1 289 ? 13.727 4.398 -10.609 1 91.38 289 PHE A C 1
ATOM 2235 O O . PHE A 1 289 ? 13.727 3.24 -10.195 1 91.38 289 PHE A O 1
ATOM 2242 N N . PHE A 1 290 ? 14.195 5.488 -9.93 1 92.94 290 PHE A N 1
ATOM 2243 C CA . PHE A 1 290 ? 14.945 5.25 -8.695 1 92.94 290 PHE A CA 1
ATOM 2244 C C . PHE A 1 290 ? 14.477 6.191 -7.594 1 92.94 290 PHE A C 1
ATOM 2246 O O . PHE A 1 290 ? 13.844 7.211 -7.863 1 92.94 290 PHE A O 1
ATOM 2253 N N . SER A 1 291 ? 14.836 5.855 -6.348 1 89.62 291 SER A N 1
ATOM 2254 C CA . SER A 1 291 ? 14.391 6.641 -5.199 1 89.62 291 SER A CA 1
ATOM 2255 C C . SER A 1 291 ? 15.023 8.031 -5.203 1 89.62 291 SER A C 1
ATOM 2257 O O . SER A 1 291 ? 16.25 8.156 -5.207 1 89.62 291 SER A O 1
ATOM 2259 N N . PRO A 1 292 ? 14.227 9.031 -5.117 1 86.94 292 PRO A N 1
ATOM 2260 C CA . PRO A 1 292 ? 14.797 10.383 -5.066 1 86.94 292 PRO A CA 1
ATOM 2261 C C . PRO A 1 292 ? 15.148 10.82 -3.648 1 86.94 292 PRO A C 1
ATOM 2263 O O . PRO A 1 292 ? 15.883 11.797 -3.465 1 86.94 292 PRO A O 1
ATOM 2266 N N . LEU A 1 293 ? 14.602 10.133 -2.684 1 91.56 293 LEU A N 1
ATOM 2267 C CA . LEU A 1 293 ? 14.68 10.609 -1.31 1 91.56 293 LEU A CA 1
ATOM 2268 C C . LEU A 1 293 ? 14.594 9.453 -0.322 1 91.56 293 LEU A C 1
ATOM 2270 O O . LEU A 1 293 ? 13.773 8.547 -0.486 1 91.56 293 LEU A O 1
ATOM 2274 N N . THR A 1 294 ? 15.5 9.391 0.616 1 94.19 294 THR A N 1
ATOM 2275 C CA . THR A 1 294 ? 15.5 8.445 1.726 1 94.19 294 THR A CA 1
ATOM 2276 C C . THR A 1 294 ? 15.516 9.18 3.064 1 94.19 294 THR A C 1
ATOM 2278 O O . THR A 1 294 ? 15.68 10.398 3.105 1 94.19 294 THR A O 1
ATOM 2281 N N . LEU A 1 295 ? 15.336 8.508 4.156 1 95.44 295 LEU A N 1
ATOM 2282 C CA . LEU A 1 295 ? 15.383 9.125 5.477 1 95.44 295 LEU A CA 1
ATOM 2283 C C . LEU A 1 295 ? 16.75 9.758 5.73 1 95.44 295 LEU A C 1
ATOM 2285 O O . LEU A 1 295 ? 16.828 10.859 6.285 1 95.44 295 LEU A O 1
ATOM 2289 N N . GLU A 1 296 ? 17.766 9.094 5.312 1 95.19 296 GLU A N 1
ATOM 2290 C CA . GLU A 1 296 ? 19.125 9.617 5.477 1 95.19 296 GLU A CA 1
ATOM 2291 C C . GLU A 1 296 ? 19.297 10.938 4.723 1 95.19 296 GLU A C 1
ATOM 2293 O O . GLU A 1 296 ? 20.047 11.812 5.164 1 95.19 296 GLU A O 1
ATOM 2298 N N . ASP A 1 297 ? 18.656 11.062 3.586 1 94.38 297 ASP A N 1
ATOM 2299 C CA . ASP A 1 297 ? 18.734 12.289 2.803 1 94.38 297 ASP A CA 1
ATOM 2300 C C . ASP A 1 297 ? 18.141 13.469 3.578 1 94.38 297 ASP A C 1
ATOM 2302 O O . ASP A 1 297 ? 18.625 14.602 3.459 1 94.38 297 ASP A O 1
ATOM 2306 N N . ILE A 1 298 ? 17.109 13.234 4.348 1 95.81 298 ILE A N 1
ATOM 2307 C CA . ILE A 1 298 ? 16.484 14.289 5.141 1 95.81 298 ILE A CA 1
ATOM 2308 C C . ILE A 1 298 ? 17.5 14.836 6.148 1 95.81 298 ILE A C 1
ATOM 2310 O O . ILE A 1 298 ? 17.656 16.047 6.293 1 95.81 298 ILE A O 1
ATOM 2314 N N . ASP A 1 299 ? 18.188 13.977 6.824 1 96.88 299 ASP A N 1
ATOM 2315 C CA . ASP A 1 299 ? 19.188 14.383 7.809 1 96.88 299 ASP A CA 1
ATOM 2316 C C . ASP A 1 299 ? 20.312 15.156 7.145 1 96.88 299 ASP A C 1
ATOM 2318 O O . ASP A 1 299 ? 20.797 16.156 7.691 1 96.88 299 ASP A O 1
ATOM 2322 N N . ARG A 1 300 ? 20.75 14.609 6 1 95.62 300 ARG A N 1
ATOM 2323 C CA . ARG A 1 300 ? 21.797 15.305 5.27 1 95.62 300 ARG A CA 1
ATOM 2324 C C . ARG A 1 300 ? 21.359 16.703 4.871 1 95.62 300 ARG A C 1
ATOM 2326 O O . ARG A 1 300 ? 22.109 17.672 5.039 1 95.62 300 ARG A O 1
ATOM 2333 N N . MET A 1 301 ? 20.172 16.828 4.34 1 96.06 301 MET A N 1
ATOM 2334 C CA . MET A 1 301 ? 19.641 18.125 3.93 1 96.06 301 MET A CA 1
ATOM 2335 C C . MET A 1 301 ? 19.484 19.047 5.129 1 96.06 301 MET A C 1
ATOM 2337 O O . MET A 1 301 ? 19.734 20.25 5.023 1 96.06 301 MET A O 1
ATOM 2341 N N . ALA A 1 302 ? 19.078 18.5 6.246 1 98.12 302 ALA A N 1
ATOM 2342 C CA . ALA A 1 302 ? 18.953 19.281 7.473 1 98.12 302 ALA A CA 1
ATOM 2343 C C . ALA A 1 302 ? 20.297 19.859 7.902 1 98.12 302 ALA A C 1
ATOM 2345 O O . ALA A 1 302 ? 20.422 21.047 8.18 1 98.12 302 ALA A O 1
ATOM 2346 N N . ARG A 1 303 ? 21.328 19 7.926 1 97.94 303 ARG A N 1
ATOM 2347 C CA . ARG A 1 303 ? 22.672 19.453 8.297 1 97.94 303 ARG A CA 1
ATOM 2348 C C . ARG A 1 303 ? 23.172 20.531 7.348 1 97.94 303 ARG A C 1
ATOM 2350 O O . ARG A 1 303 ? 23.75 21.531 7.781 1 97.94 303 ARG A O 1
ATOM 2357 N N . ASN A 1 304 ? 22.922 20.312 6.086 1 96.94 304 ASN A N 1
ATOM 2358 C CA . ASN A 1 304 ? 23.359 21.266 5.078 1 96.94 304 ASN A CA 1
ATOM 2359 C C . ASN A 1 304 ? 22.656 22.625 5.262 1 96.94 304 ASN A C 1
ATOM 2361 O O . ASN A 1 304 ? 23.234 23.656 4.922 1 96.94 304 ASN A O 1
ATOM 2365 N N . ALA A 1 305 ? 21.453 22.578 5.781 1 98.19 305 ALA A N 1
ATOM 2366 C CA . ALA A 1 305 ? 20.688 23.797 5.992 1 98.19 305 ALA A CA 1
ATOM 2367 C C . ALA A 1 305 ? 21.094 24.5 7.285 1 98.19 305 ALA A C 1
ATOM 2369 O O . ALA A 1 305 ? 20.672 25.609 7.562 1 98.19 305 ALA A O 1
ATOM 2370 N N . GLY A 1 306 ? 21.891 23.797 8.141 1 98.5 306 GLY A N 1
ATOM 2371 C CA . GLY A 1 306 ? 22.406 24.422 9.344 1 98.5 306 GLY A CA 1
ATOM 2372 C C . GLY A 1 306 ? 21.797 23.859 10.617 1 98.5 306 GLY A C 1
ATOM 2373 O O . GLY A 1 306 ? 21.969 24.422 11.695 1 98.5 306 GLY A O 1
ATOM 2374 N N . PHE A 1 307 ? 21.125 22.703 10.516 1 98.81 307 PHE A N 1
ATOM 2375 C CA . PHE A 1 307 ? 20.516 22.094 11.695 1 98.81 307 PHE A CA 1
ATOM 2376 C C . PHE A 1 307 ? 21.484 21.125 12.367 1 98.81 307 PHE A C 1
ATOM 2378 O O . PHE A 1 307 ? 22.266 20.453 11.688 1 98.81 307 PHE A O 1
ATOM 2385 N N . ASP A 1 308 ? 21.359 21.062 13.688 1 98.69 308 ASP A N 1
ATOM 2386 C CA . ASP A 1 308 ? 21.953 19.969 14.461 1 98.69 308 ASP A CA 1
ATOM 2387 C C . ASP A 1 308 ? 20.906 18.953 14.867 1 98.69 308 ASP A C 1
ATOM 2389 O O . ASP A 1 308 ? 19.828 19.312 15.352 1 98.69 308 ASP A O 1
ATOM 2393 N N . ILE A 1 309 ? 21.219 17.719 14.695 1 98.5 309 ILE A N 1
ATOM 2394 C CA . ILE A 1 309 ? 20.328 16.672 15.18 1 98.5 309 ILE A CA 1
ATOM 2395 C C . ILE A 1 309 ? 20.562 16.453 16.672 1 98.5 309 ILE A C 1
ATOM 2397 O O . ILE A 1 309 ? 21.656 16.031 17.078 1 98.5 309 ILE A O 1
ATOM 2401 N N . ILE A 1 310 ? 19.547 16.641 17.438 1 98.56 310 ILE A N 1
ATOM 2402 C CA . ILE A 1 310 ? 19.797 16.578 18.875 1 98.56 310 ILE A CA 1
ATOM 2403 C C . ILE A 1 310 ? 19.047 15.383 19.469 1 98.56 310 ILE A C 1
ATOM 2405 O O . ILE A 1 310 ? 19.344 14.953 20.594 1 98.56 310 ILE A O 1
ATOM 2409 N N . GLU A 1 311 ? 18.078 14.867 18.828 1 98.5 311 GLU A N 1
ATOM 2410 C CA . GLU A 1 311 ? 17.375 13.656 19.234 1 98.5 311 GLU A CA 1
ATOM 2411 C C . GLU A 1 311 ? 16.828 12.914 18.016 1 98.5 311 GLU A C 1
ATOM 2413 O O . GLU A 1 311 ? 16.375 13.531 17.047 1 98.5 311 GLU A O 1
ATOM 2418 N N . GLN A 1 312 ? 16.953 11.586 18 1 98.06 312 GLN A N 1
ATOM 2419 C CA . GLN A 1 312 ? 16.391 10.773 16.906 1 98.06 312 GLN A CA 1
ATOM 2420 C C . GLN A 1 312 ? 15.984 9.398 17.422 1 98.06 312 GLN A C 1
ATOM 2422 O O . GLN A 1 312 ? 16.688 8.789 18.234 1 98.06 312 GLN A O 1
ATOM 2427 N N . SER A 1 313 ? 14.859 8.938 17.016 1 97.88 313 SER A N 1
ATOM 2428 C CA . SER A 1 313 ? 14.352 7.613 17.344 1 97.88 313 SER A CA 1
ATOM 2429 C C . SER A 1 313 ? 13.391 7.109 16.266 1 97.88 313 SER A C 1
ATOM 2431 O O . SER A 1 313 ? 13.156 7.789 15.273 1 97.88 313 SER A O 1
ATOM 2433 N N . ARG A 1 314 ? 12.969 5.898 16.422 1 97.69 314 ARG A N 1
ATOM 2434 C CA . ARG A 1 314 ? 11.977 5.324 15.523 1 97.69 314 ARG A CA 1
ATOM 2435 C C . ARG A 1 314 ? 10.641 5.133 16.219 1 97.69 314 ARG A C 1
ATOM 2437 O O . ARG A 1 314 ? 10.602 4.742 17.391 1 97.69 314 ARG A O 1
ATOM 2444 N N . ILE A 1 315 ? 9.602 5.473 15.523 1 97.75 315 ILE A N 1
ATOM 2445 C CA . ILE A 1 315 ? 8.242 5.285 16.016 1 97.75 315 ILE A CA 1
ATOM 2446 C C . ILE A 1 315 ? 7.426 4.48 15.016 1 97.75 315 ILE A C 1
ATOM 2448 O O . ILE A 1 315 ? 7.305 4.875 13.852 1 97.75 315 ILE A O 1
ATOM 2452 N N . ASP A 1 316 ? 6.918 3.354 15.445 1 97.06 316 ASP A N 1
ATOM 2453 C CA . ASP A 1 316 ? 6.039 2.547 14.602 1 97.06 316 ASP A CA 1
ATOM 2454 C C . ASP A 1 316 ? 4.59 3.027 14.703 1 97.06 316 ASP A C 1
ATOM 2456 O O . ASP A 1 316 ? 4.082 3.256 15.805 1 97.06 316 ASP A O 1
ATOM 2460 N N . THR A 1 317 ? 3.992 3.24 13.539 1 97 317 THR A N 1
ATOM 2461 C CA . THR A 1 317 ? 2.607 3.703 13.531 1 97 317 THR A CA 1
ATOM 2462 C C . THR A 1 317 ? 1.901 3.279 12.25 1 97 317 THR A C 1
ATOM 2464 O O . THR A 1 317 ? 2.516 2.676 11.367 1 97 317 THR A O 1
ATOM 2467 N N . SER A 1 318 ? 0.617 3.387 12.219 1 95.31 318 SER A N 1
ATOM 2468 C CA . SER A 1 318 ? -0.194 3.264 11.008 1 95.31 318 SER A CA 1
ATOM 2469 C C . SER A 1 318 ? -0.678 4.629 10.531 1 95.31 318 SER A C 1
ATOM 2471 O O . SER A 1 318 ? -0.279 5.66 11.07 1 95.31 318 SER A O 1
ATOM 2473 N N . TYR A 1 319 ? -1.42 4.605 9.461 1 92.25 319 TYR A N 1
ATOM 2474 C CA . TYR A 1 319 ? -1.981 5.848 8.945 1 92.25 319 TYR A CA 1
ATOM 2475 C C . TYR A 1 319 ? -3.447 5.672 8.562 1 92.25 319 TYR A C 1
ATOM 2477 O O . TYR A 1 319 ? -3.76 5.133 7.5 1 92.25 319 TYR A O 1
ATOM 2485 N N . SER A 1 320 ? -4.324 6.125 9.406 1 93.5 320 SER A N 1
ATOM 2486 C CA . SER A 1 320 ? -5.773 6.066 9.234 1 93.5 320 SER A CA 1
ATOM 2487 C C . SER A 1 320 ? -6.219 4.684 8.766 1 93.5 320 SER A C 1
ATOM 2489 O O . SER A 1 320 ? -6.984 4.566 7.809 1 93.5 320 SER A O 1
ATOM 2491 N N . GLN A 1 321 ? -5.742 3.725 9.391 1 94.5 321 GLN A N 1
ATOM 2492 C CA . GLN A 1 321 ? -5.957 2.354 8.938 1 94.5 321 GLN A CA 1
ATOM 2493 C C . GLN A 1 321 ? -7.203 1.754 9.586 1 94.5 321 GLN A C 1
ATOM 2495 O O . GLN A 1 321 ? -7.441 1.941 10.781 1 94.5 321 GLN A O 1
ATOM 2500 N N . ASN A 1 322 ? -8.031 1.044 8.789 1 96.69 322 ASN A N 1
ATOM 2501 C CA . ASN A 1 322 ? -9.125 0.221 9.305 1 96.69 322 ASN A CA 1
ATOM 2502 C C . ASN A 1 322 ? -8.609 -0.821 10.297 1 96.69 322 ASN A C 1
ATOM 2504 O O . ASN A 1 322 ? -7.777 -1.657 9.953 1 96.69 322 ASN A O 1
ATOM 2508 N N . PRO A 1 323 ? -9.078 -0.713 11.555 1 95.81 323 PRO A N 1
ATOM 2509 C CA . PRO A 1 323 ? -8.555 -1.619 12.578 1 95.81 323 PRO A CA 1
ATOM 2510 C C . PRO A 1 323 ? -8.859 -3.086 12.281 1 95.81 323 PRO A C 1
ATOM 2512 O O . PRO A 1 323 ? -8.242 -3.98 12.867 1 95.81 323 PRO A O 1
ATOM 2515 N N . LYS A 1 324 ? -9.758 -3.393 11.352 1 96.44 324 LYS A N 1
ATOM 2516 C CA . LYS A 1 324 ? -10.188 -4.762 11.086 1 96.44 324 LYS A CA 1
ATOM 2517 C C . LYS A 1 324 ? -9.586 -5.277 9.781 1 96.44 324 LYS A C 1
ATOM 2519 O O . LYS A 1 324 ? -9.836 -6.418 9.383 1 96.44 324 LYS A O 1
ATOM 2524 N N . THR A 1 325 ? -8.773 -4.477 9.117 1 96.88 325 THR A N 1
ATOM 2525 C CA . THR A 1 325 ? -8.258 -4.871 7.809 1 96.88 325 THR A CA 1
ATOM 2526 C C . THR A 1 325 ? -7.262 -6.02 7.941 1 96.88 325 THR A C 1
ATOM 2528 O O . THR A 1 325 ? -6.484 -6.07 8.898 1 96.88 325 THR A O 1
ATOM 2531 N N . HIS A 1 326 ? -7.27 -6.977 6.992 1 97.12 326 HIS A N 1
ATOM 2532 C CA . HIS A 1 326 ? -6.293 -8.062 7.02 1 97.12 326 HIS A CA 1
ATOM 2533 C C . HIS A 1 32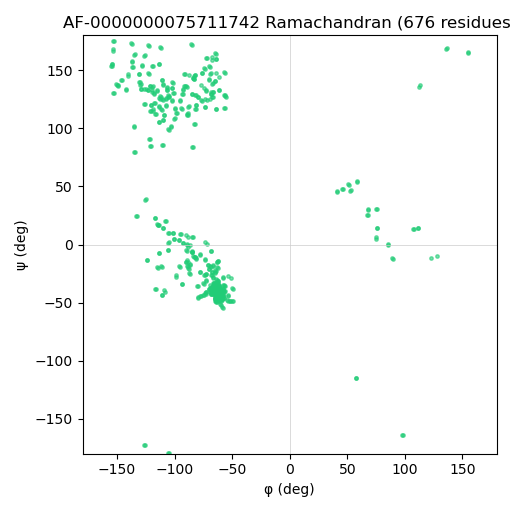6 ? -5.066 -7.715 6.18 1 97.12 326 HIS A C 1
ATOM 2535 O O . HIS A 1 326 ? -4.172 -8.539 6.012 1 97.12 326 HIS A O 1
ATOM 2541 N N . VAL A 1 327 ? -5.055 -6.547 5.609 1 96.12 327 VAL A N 1
ATOM 2542 C CA . VAL A 1 327 ? -3.877 -5.965 4.977 1 96.12 327 VAL A CA 1
ATOM 2543 C C . VAL A 1 327 ? -3.373 -4.789 5.812 1 96.12 327 VAL A C 1
ATOM 2545 O O . VAL A 1 327 ? -3.934 -3.693 5.754 1 96.12 327 VAL A O 1
ATOM 2548 N N . LYS A 1 328 ? -2.309 -4.949 6.465 1 95.38 328 LYS A N 1
ATOM 2549 C CA . LYS A 1 328 ? -1.843 -3.959 7.43 1 95.38 328 LYS A CA 1
ATOM 2550 C C . LYS A 1 328 ? -0.539 -3.314 6.969 1 95.38 328 LYS A C 1
ATOM 2552 O O . LYS A 1 328 ? 0.401 -4.012 6.582 1 95.38 328 LYS A O 1
ATOM 2557 N N . THR A 1 329 ? -0.562 -2.023 6.918 1 94.69 329 THR A N 1
ATOM 2558 C CA . THR A 1 329 ? 0.652 -1.265 6.641 1 94.69 329 THR A CA 1
ATOM 2559 C C . THR A 1 329 ? 1.175 -0.601 7.91 1 94.69 329 THR A C 1
ATOM 2561 O O . THR A 1 329 ? 0.424 0.072 8.617 1 94.69 329 THR A O 1
ATOM 2564 N N . ARG A 1 330 ? 2.361 -0.783 8.203 1 95.62 330 ARG A N 1
ATOM 2565 C CA . ARG A 1 330 ? 3.033 -0.154 9.336 1 95.62 330 ARG A CA 1
ATOM 2566 C C . ARG A 1 330 ? 4.23 0.67 8.867 1 95.62 330 ARG A C 1
ATOM 2568 O O . ARG A 1 330 ? 4.984 0.243 7.992 1 95.62 330 ARG A O 1
ATOM 2575 N N . TYR A 1 331 ? 4.344 1.784 9.406 1 96.69 331 TYR A N 1
ATOM 2576 C CA . TYR A 1 331 ? 5.457 2.684 9.125 1 96.69 331 TYR A CA 1
ATOM 2577 C C . TYR A 1 331 ? 6.418 2.75 10.305 1 96.69 331 TYR A C 1
ATOM 2579 O O . TYR A 1 331 ? 6.016 3.1 11.422 1 96.69 331 TYR A O 1
ATOM 2587 N N . SER A 1 332 ? 7.613 2.381 10.094 1 97.06 332 SER A N 1
ATOM 2588 C CA . SER A 1 332 ? 8.656 2.713 11.062 1 97.06 332 SER A CA 1
ATOM 2589 C C . SER A 1 332 ? 9.211 4.113 10.82 1 97.06 332 SER A C 1
ATOM 2591 O O . SER A 1 332 ? 10.273 4.273 10.227 1 97.06 332 SER A O 1
ATOM 2593 N N . THR A 1 333 ? 8.523 5.043 11.344 1 96.75 333 THR A N 1
ATOM 2594 C CA . THR A 1 333 ? 8.812 6.441 11.055 1 96.75 333 THR A CA 1
ATOM 2595 C C . THR A 1 333 ? 10.055 6.906 11.82 1 96.75 333 THR A C 1
ATOM 2597 O O . THR A 1 333 ? 10.328 6.414 12.914 1 96.75 333 THR A O 1
ATOM 2600 N N . GLN A 1 334 ? 10.773 7.809 11.219 1 96.81 334 GLN A N 1
ATOM 2601 C CA . GLN A 1 334 ? 11.867 8.477 11.922 1 96.81 334 GLN A CA 1
ATOM 2602 C C . GLN A 1 334 ? 11.375 9.711 12.664 1 96.81 334 GLN A C 1
ATOM 2604 O O . GLN A 1 334 ? 10.75 10.594 12.062 1 96.81 334 GLN A O 1
ATOM 2609 N N . PHE A 1 335 ? 11.508 9.742 13.953 1 98.31 335 PHE A N 1
ATOM 2610 C CA . PHE A 1 335 ? 11.281 10.906 14.805 1 98.31 335 PHE A CA 1
ATOM 2611 C C . PHE A 1 335 ? 12.586 11.656 15.047 1 98.31 335 PHE A C 1
ATOM 2613 O O . PHE A 1 335 ? 13.531 11.102 15.609 1 98.31 335 PHE A O 1
ATOM 2620 N N . SER A 1 336 ? 12.641 12.898 14.578 1 98.69 336 SER A N 1
ATOM 2621 C CA . SER A 1 336 ? 13.867 13.68 14.719 1 98.69 336 SER A CA 1
ATOM 2622 C C . SER A 1 336 ? 13.586 15.055 15.312 1 98.69 336 SER A C 1
ATOM 2624 O O . SER A 1 336 ? 12.57 15.68 14.984 1 98.69 336 SER A O 1
ATOM 2626 N N . VAL A 1 337 ? 14.469 15.469 16.188 1 98.88 337 VAL A N 1
ATOM 2627 C CA . VAL A 1 337 ? 14.492 16.828 16.703 1 98.88 337 VAL A CA 1
ATOM 2628 C C . VAL A 1 337 ? 15.766 17.547 16.234 1 98.88 337 VAL A C 1
ATOM 2630 O O . VAL A 1 337 ? 16.875 17.078 16.516 1 98.88 337 VAL A O 1
ATOM 2633 N N . TYR A 1 338 ? 15.594 18.594 15.5 1 98.88 338 TYR A N 1
ATOM 2634 C CA . TYR A 1 338 ? 16.688 19.406 14.984 1 98.88 338 TYR A CA 1
ATOM 2635 C C . TYR A 1 338 ? 16.719 20.766 15.656 1 98.88 338 TYR A C 1
ATOM 2637 O O . TYR A 1 338 ? 15.672 21.359 15.922 1 98.88 338 TYR A O 1
ATOM 2645 N N . ARG A 1 339 ? 17.922 21.266 15.93 1 98.81 339 ARG A N 1
ATOM 2646 C CA . ARG A 1 339 ? 18.078 22.609 16.5 1 98.81 339 ARG A CA 1
ATOM 2647 C C . ARG A 1 339 ? 18.797 23.531 15.523 1 98.81 339 ARG A C 1
ATOM 2649 O O . ARG A 1 339 ? 19.781 23.125 14.898 1 98.81 339 ARG A O 1
ATOM 2656 N N . LYS A 1 340 ? 18.266 24.656 15.359 1 98.56 340 LYS A N 1
ATOM 2657 C CA . LYS A 1 340 ? 18.938 25.703 14.609 1 98.56 340 LYS A CA 1
ATOM 2658 C C . LYS A 1 340 ? 20.094 26.297 15.406 1 98.56 340 LYS A C 1
ATOM 2660 O O . LYS A 1 340 ? 19.922 26.688 16.562 1 98.56 340 LYS A O 1
ATOM 2665 N N . MET B 1 1 ? -1.119 -23.141 -31.594 1 58 1 MET B N 1
ATOM 2666 C CA . MET B 1 1 ? -0.446 -22.109 -32.375 1 58 1 MET B CA 1
ATOM 2667 C C . MET B 1 1 ? -0.633 -20.734 -31.734 1 58 1 MET B C 1
ATOM 2669 O O . MET B 1 1 ? -1.692 -20.438 -31.188 1 58 1 MET B O 1
ATOM 2673 N N . TRP B 1 2 ? 0.426 -20.016 -31.703 1 75 2 TRP B N 1
ATOM 2674 C CA . TRP B 1 2 ? 0.358 -18.672 -31.109 1 75 2 TRP B CA 1
ATOM 2675 C C . TRP B 1 2 ? -0.403 -17.719 -32.031 1 75 2 TRP B C 1
ATOM 2677 O O . TRP B 1 2 ? -0.251 -17.75 -33.25 1 75 2 TRP B O 1
ATOM 2687 N N . THR B 1 3 ? -1.293 -17.031 -31.438 1 79.56 3 THR B N 1
ATOM 2688 C CA . THR B 1 3 ? -1.968 -15.984 -32.188 1 79.56 3 THR B CA 1
ATOM 2689 C C . THR B 1 3 ? -1 -14.852 -32.531 1 79.56 3 THR B C 1
ATOM 2691 O O . THR B 1 3 ? 0.078 -14.758 -31.938 1 79.56 3 THR B O 1
ATOM 2694 N N . THR B 1 4 ? -1.381 -14.117 -33.531 1 80.38 4 THR B N 1
ATOM 2695 C CA . THR B 1 4 ? -0.592 -12.953 -33.906 1 80.38 4 THR B CA 1
ATOM 2696 C C . THR B 1 4 ? -0.421 -12.008 -32.719 1 80.38 4 THR B C 1
ATOM 2698 O O . THR B 1 4 ? 0.665 -11.469 -32.5 1 80.38 4 THR B O 1
ATOM 2701 N N . ASN B 1 5 ? -1.469 -11.836 -31.938 1 82.75 5 ASN B N 1
ATOM 2702 C CA . ASN B 1 5 ? -1.418 -10.961 -30.781 1 82.75 5 ASN B CA 1
ATOM 2703 C C . ASN B 1 5 ? -0.437 -11.477 -29.734 1 82.75 5 ASN B C 1
ATOM 2705 O O . ASN B 1 5 ? 0.309 -10.695 -29.125 1 82.75 5 ASN B O 1
ATOM 2709 N N . GLU B 1 6 ? -0.443 -12.742 -29.531 1 83.12 6 GLU B N 1
ATOM 2710 C CA . GLU B 1 6 ? 0.469 -13.336 -28.562 1 83.12 6 GLU B CA 1
ATOM 2711 C C . GLU B 1 6 ? 1.922 -13.18 -29 1 83.12 6 GLU B C 1
ATOM 2713 O O . GLU B 1 6 ? 2.803 -12.93 -28.188 1 83.12 6 GLU B O 1
ATOM 2718 N N . ARG B 1 7 ? 2.158 -13.297 -30.297 1 83.38 7 ARG B N 1
ATOM 2719 C CA . ARG B 1 7 ? 3.51 -13.148 -30.828 1 83.38 7 ARG B CA 1
ATOM 2720 C C . ARG B 1 7 ? 4.012 -11.719 -30.641 1 83.38 7 ARG B C 1
ATOM 2722 O O . ARG B 1 7 ? 5.168 -11.508 -30.266 1 83.38 7 ARG B O 1
ATOM 2729 N N . GLN B 1 8 ? 3.141 -10.836 -30.875 1 85.31 8 GLN B N 1
ATOM 2730 C CA . GLN B 1 8 ? 3.496 -9.43 -30.719 1 85.31 8 GLN B CA 1
ATOM 2731 C C . GLN B 1 8 ? 3.758 -9.086 -29.25 1 85.31 8 GLN B C 1
ATOM 2733 O O . GLN B 1 8 ? 4.684 -8.336 -28.938 1 85.31 8 GLN B O 1
ATOM 2738 N N . GLU B 1 9 ? 2.914 -9.656 -28.438 1 87.06 9 GLU B N 1
ATOM 2739 C CA . GLU B 1 9 ? 3.08 -9.422 -27.016 1 87.06 9 GLU B CA 1
ATOM 2740 C C . GLU B 1 9 ? 4.406 -9.984 -26.516 1 87.06 9 GLU B C 1
ATOM 2742 O O . GLU B 1 9 ? 5.094 -9.344 -25.703 1 87.06 9 GLU B O 1
ATOM 2747 N N . PHE B 1 10 ? 4.695 -11.109 -27.016 1 89.25 10 PHE B N 1
ATOM 2748 C CA . PHE B 1 10 ? 5.953 -11.719 -26.609 1 89.25 10 PHE B CA 1
ATOM 2749 C C . PHE B 1 10 ? 7.141 -10.938 -27.141 1 89.25 10 PHE B C 1
ATOM 2751 O O . PHE B 1 10 ? 8.125 -10.719 -26.438 1 89.25 10 PHE B O 1
ATOM 2758 N N . ALA B 1 11 ? 7.035 -10.547 -28.344 1 89.75 11 ALA B N 1
ATOM 2759 C CA . ALA B 1 11 ? 8.102 -9.75 -28.953 1 89.75 11 ALA B CA 1
ATOM 2760 C C . ALA B 1 11 ? 8.32 -8.453 -28.188 1 89.75 11 ALA B C 1
ATOM 2762 O O . ALA B 1 11 ? 9.461 -8.008 -28.016 1 89.75 11 ALA B O 1
ATOM 2763 N N . ALA B 1 12 ? 7.258 -7.871 -27.797 1 91.25 12 ALA B N 1
ATOM 2764 C CA . ALA B 1 12 ? 7.348 -6.641 -27 1 91.25 12 ALA B CA 1
ATOM 2765 C C . ALA B 1 12 ? 8.039 -6.891 -25.672 1 91.25 12 ALA B C 1
ATOM 2767 O O . ALA B 1 12 ? 8.812 -6.055 -25.203 1 91.25 12 ALA B O 1
ATOM 2768 N N . CYS B 1 13 ? 7.691 -7.984 -25.125 1 92.38 13 CYS B N 1
ATOM 2769 C CA . CYS B 1 13 ? 8.328 -8.375 -23.875 1 92.38 13 CYS B CA 1
ATOM 2770 C C . CYS B 1 13 ? 9.836 -8.508 -24.031 1 92.38 13 CYS B C 1
ATOM 2772 O O . CYS B 1 13 ? 10.602 -7.996 -23.219 1 92.38 13 CYS B O 1
ATOM 2774 N N . LEU B 1 14 ? 10.297 -9.156 -25.094 1 92.62 14 LEU B N 1
ATOM 2775 C CA . LEU B 1 14 ? 11.719 -9.336 -25.375 1 92.62 14 LEU B CA 1
ATOM 2776 C C . LEU B 1 14 ? 12.398 -7.992 -25.609 1 92.62 14 LEU B C 1
ATOM 2778 O O . LEU B 1 14 ? 13.516 -7.762 -25.141 1 92.62 14 LEU B O 1
ATOM 2782 N N . ALA B 1 15 ? 11.695 -7.176 -26.297 1 94.88 15 ALA B N 1
ATOM 2783 C CA . ALA B 1 15 ? 12.234 -5.848 -26.578 1 94.88 15 ALA B CA 1
ATOM 2784 C C . ALA B 1 15 ? 12.422 -5.043 -25.297 1 94.88 15 ALA B C 1
ATOM 2786 O O . ALA B 1 15 ? 13.398 -4.312 -25.141 1 94.88 15 ALA B O 1
ATOM 2787 N N . ALA B 1 16 ? 11.469 -5.121 -24.391 1 96.31 16 ALA B N 1
ATOM 2788 C CA . ALA B 1 16 ? 11.586 -4.438 -23.094 1 96.31 16 ALA B CA 1
ATOM 2789 C C . ALA B 1 16 ? 12.812 -4.922 -22.328 1 96.31 16 ALA B C 1
ATOM 2791 O O . ALA B 1 16 ? 13.547 -4.113 -21.75 1 96.31 16 ALA B O 1
ATOM 2792 N N . MET B 1 17 ? 13.039 -6.172 -22.375 1 96.62 17 MET B N 1
ATOM 2793 C CA . MET B 1 17 ? 14.188 -6.77 -21.688 1 96.62 17 MET B CA 1
ATOM 2794 C C . MET B 1 17 ? 15.5 -6.227 -22.25 1 96.62 17 MET B C 1
ATOM 2796 O O . MET B 1 17 ? 16.406 -5.887 -21.484 1 96.62 17 MET B O 1
ATOM 2800 N N . THR B 1 18 ? 15.539 -6.082 -23.5 1 96.12 18 THR B N 1
ATOM 2801 C CA . THR B 1 18 ? 16.766 -5.656 -24.156 1 96.12 18 THR B CA 1
ATOM 2802 C C . THR B 1 18 ? 16.969 -4.152 -24 1 96.12 18 THR B C 1
ATOM 2804 O O . THR B 1 18 ? 18.109 -3.664 -24.078 1 96.12 18 THR B O 1
ATOM 2807 N N . SER B 1 19 ? 15.914 -3.447 -23.781 1 97.25 19 SER B N 1
ATOM 2808 C CA . SER B 1 19 ? 15.984 -1.993 -23.688 1 97.25 19 SER B CA 1
ATOM 2809 C C . SER B 1 19 ? 16.281 -1.548 -22.25 1 97.25 19 SER B C 1
ATOM 2811 O O . SER B 1 19 ? 16.609 -0.387 -22.016 1 97.25 19 SER B O 1
ATOM 2813 N N . TYR B 1 20 ? 16.141 -2.377 -21.328 1 98 20 TYR B N 1
ATOM 2814 C CA . TYR B 1 20 ? 16.203 -2.064 -19.891 1 98 20 TYR B CA 1
ATOM 2815 C C . TYR B 1 20 ? 17.5 -1.329 -19.562 1 98 20 TYR B C 1
ATOM 2817 O O . TYR B 1 20 ? 17.469 -0.286 -18.891 1 98 20 TYR B O 1
ATOM 2825 N N . ARG B 1 21 ? 18.672 -1.846 -20.031 1 98.12 21 ARG B N 1
ATOM 2826 C CA . ARG B 1 21 ? 19.969 -1.272 -19.703 1 98.12 21 ARG B CA 1
ATOM 2827 C C . ARG B 1 21 ? 20.047 0.189 -20.141 1 98.12 21 ARG B C 1
ATOM 2829 O O . ARG B 1 21 ? 20.328 1.066 -19.312 1 98.12 21 ARG B O 1
ATOM 2836 N N . LYS B 1 22 ? 19.781 0.368 -21.359 1 97.44 22 LYS B N 1
ATOM 2837 C CA . LYS B 1 22 ? 19.906 1.701 -21.938 1 97.44 22 LYS B CA 1
ATOM 2838 C C . LYS B 1 22 ? 18.984 2.695 -21.25 1 97.44 22 LYS B C 1
ATOM 2840 O O . LYS B 1 22 ? 19.391 3.814 -20.922 1 97.44 22 LYS B O 1
ATOM 2845 N N . GLU B 1 23 ? 17.75 2.314 -21.016 1 97.12 23 GLU B N 1
ATOM 2846 C CA . GLU B 1 23 ? 16.75 3.215 -20.438 1 97.12 23 GLU B CA 1
ATOM 2847 C C . GLU B 1 23 ? 17.094 3.543 -18.984 1 97.12 23 GLU B C 1
ATOM 2849 O O . GLU B 1 23 ? 16.906 4.68 -18.531 1 97.12 23 GLU B O 1
ATOM 2854 N N . CYS B 1 24 ? 17.594 2.578 -18.25 1 97.62 24 CYS B N 1
ATOM 2855 C CA . CYS B 1 24 ? 17.984 2.816 -16.859 1 97.62 24 CYS B CA 1
ATOM 2856 C C . CYS B 1 24 ? 19.234 3.695 -16.797 1 97.62 24 CYS B C 1
ATOM 2858 O O . CYS B 1 24 ? 19.359 4.535 -15.898 1 97.62 24 CYS B O 1
ATOM 2860 N N . GLN B 1 25 ? 20.141 3.484 -17.703 1 97.12 25 GLN B N 1
ATOM 2861 C CA . GLN B 1 25 ? 21.344 4.32 -17.734 1 97.12 25 GLN B CA 1
ATOM 2862 C C . GLN B 1 25 ? 20.984 5.777 -18.016 1 97.12 25 GLN B C 1
ATOM 2864 O O . GLN B 1 25 ? 21.578 6.691 -17.453 1 97.12 25 GLN B O 1
ATOM 2869 N N . LYS B 1 26 ? 20.031 5.969 -18.922 1 96.19 26 LYS B N 1
ATOM 2870 C CA . LYS B 1 26 ? 19.531 7.32 -19.156 1 96.19 26 LYS B CA 1
ATOM 2871 C C . LYS B 1 26 ? 18.969 7.938 -17.891 1 96.19 26 LYS B C 1
ATOM 2873 O O . LYS B 1 26 ? 19.203 9.109 -17.594 1 96.19 26 LYS B O 1
ATOM 2878 N N . ALA B 1 27 ? 18.219 7.148 -17.172 1 94.69 27 ALA B N 1
ATOM 2879 C CA . ALA B 1 27 ? 17.625 7.613 -15.914 1 94.69 27 ALA B CA 1
ATOM 2880 C C . ALA B 1 27 ? 18.703 7.957 -14.891 1 94.69 27 ALA B C 1
ATOM 2882 O O . ALA B 1 27 ? 18.562 8.922 -14.133 1 94.69 27 ALA B O 1
ATOM 2883 N N . ILE B 1 28 ? 19.781 7.184 -14.836 1 95.81 28 ILE B N 1
ATOM 2884 C CA . ILE B 1 28 ? 20.875 7.422 -13.914 1 95.81 28 ILE B CA 1
ATOM 2885 C C . ILE B 1 28 ? 21.578 8.734 -14.273 1 95.81 28 ILE B C 1
ATOM 2887 O O . ILE B 1 28 ? 21.922 9.523 -13.391 1 95.81 28 ILE B O 1
ATOM 2891 N N . LEU B 1 29 ? 21.734 8.977 -15.555 1 94.62 29 LEU B N 1
ATOM 2892 C CA . LEU B 1 29 ? 22.344 10.227 -16.016 1 94.62 29 LEU B CA 1
ATOM 2893 C C . LEU B 1 29 ? 21.484 11.422 -15.594 1 94.62 29 LEU B C 1
ATOM 2895 O O . LEU B 1 29 ? 22.016 12.461 -15.195 1 94.62 29 LEU B O 1
ATOM 2899 N N . LYS B 1 30 ? 20.219 11.242 -15.727 1 91.75 30 LYS B N 1
ATOM 2900 C CA . LYS B 1 30 ? 19.312 12.297 -15.297 1 91.75 30 LYS B CA 1
ATOM 2901 C C . LYS B 1 30 ? 19.453 12.562 -13.797 1 91.75 30 LYS B C 1
ATOM 2903 O O . LYS B 1 30 ? 19.484 13.719 -13.367 1 91.75 30 LYS B O 1
ATOM 2908 N N . MET B 1 31 ? 19.531 11.531 -13.039 1 90.56 31 MET B N 1
ATOM 2909 C CA . MET B 1 31 ? 19.719 11.648 -11.594 1 90.56 31 MET B CA 1
ATOM 2910 C C . MET B 1 31 ? 21.016 12.359 -11.266 1 90.56 31 MET B C 1
ATOM 2912 O O . MET B 1 31 ? 21.078 13.156 -10.328 1 90.56 31 MET B O 1
ATOM 2916 N N . HIS B 1 32 ? 22.062 12.055 -11.969 1 91.94 32 HIS B N 1
ATOM 2917 C CA . HIS B 1 32 ? 23.359 12.688 -11.797 1 91.94 32 HIS B CA 1
ATOM 2918 C C . HIS B 1 32 ? 23.266 14.195 -12.016 1 91.94 32 HIS B C 1
ATOM 2920 O O . HIS B 1 32 ? 23.797 14.977 -11.219 1 91.94 32 HIS B O 1
ATOM 2926 N N . LYS B 1 33 ? 22.562 14.578 -13 1 91.25 33 LYS B N 1
ATOM 2927 C CA . LYS B 1 33 ? 22.406 15.992 -13.336 1 91.25 33 LYS B CA 1
ATOM 2928 C C . LYS B 1 33 ? 21.641 16.734 -12.25 1 91.25 33 LYS B C 1
ATOM 2930 O O . LYS B 1 33 ? 21.875 17.922 -12 1 91.25 33 LYS B O 1
ATOM 2935 N N . GLN B 1 34 ? 20.781 16.031 -11.562 1 85.81 34 GLN B N 1
ATOM 2936 C CA . GLN B 1 34 ? 19.953 16.625 -10.516 1 85.81 34 GLN B CA 1
ATOM 2937 C C . GLN B 1 34 ? 20.719 16.734 -9.203 1 85.81 34 GLN B C 1
ATOM 2939 O O . GLN B 1 34 ? 20.266 17.406 -8.266 1 85.81 34 GLN B O 1
ATOM 2944 N N . GLY B 1 35 ? 21.875 16.125 -9.07 1 84.81 35 GLY B N 1
ATOM 2945 C CA . GLY B 1 35 ? 22.703 16.203 -7.879 1 84.81 35 GLY B CA 1
ATOM 2946 C C . GLY B 1 35 ? 22.094 15.508 -6.672 1 84.81 35 GLY B C 1
ATOM 2947 O O . GLY B 1 35 ? 22.359 15.898 -5.531 1 84.81 35 GLY B O 1
ATOM 2948 N N . LEU B 1 36 ? 21.297 14.453 -6.836 1 81.38 36 LEU B N 1
ATOM 2949 C CA . LEU B 1 36 ? 20.531 13.812 -5.766 1 81.38 36 LEU B CA 1
ATOM 2950 C C . LEU B 1 36 ? 21.375 12.734 -5.074 1 81.38 36 LEU B C 1
ATOM 2952 O O . LEU B 1 36 ? 21.047 12.32 -3.959 1 81.38 36 LEU B O 1
ATOM 2956 N N . ARG B 1 37 ? 22.438 12.273 -5.805 1 90.88 37 ARG B N 1
ATOM 2957 C CA . ARG B 1 37 ? 23.234 11.164 -5.309 1 90.88 37 ARG B CA 1
ATOM 2958 C C . ARG B 1 37 ? 24.719 11.43 -5.52 1 90.88 37 ARG B C 1
ATOM 2960 O O . ARG B 1 37 ? 25.109 12.195 -6.414 1 90.88 37 ARG B O 1
ATOM 2967 N N . THR B 1 38 ? 25.547 10.82 -4.641 1 92.38 38 THR B N 1
ATOM 2968 C CA . THR B 1 38 ? 26.984 10.922 -4.812 1 92.38 38 THR B CA 1
ATOM 2969 C C . THR B 1 38 ? 27.453 10.078 -6 1 92.38 38 THR B C 1
ATOM 2971 O O . THR B 1 38 ? 26.734 9.18 -6.449 1 92.38 38 THR B O 1
ATOM 2974 N N . ASP B 1 39 ? 28.609 10.375 -6.484 1 94.94 39 ASP B N 1
ATOM 2975 C CA . ASP B 1 39 ? 29.188 9.602 -7.578 1 94.94 39 ASP B CA 1
ATOM 2976 C C . ASP B 1 39 ? 29.328 8.133 -7.199 1 94.94 39 ASP B C 1
ATOM 2978 O O . ASP B 1 39 ? 29.125 7.246 -8.031 1 94.94 39 ASP B O 1
ATOM 2982 N N . ASP B 1 40 ? 29.688 7.934 -5.957 1 95.75 40 ASP B N 1
ATOM 2983 C CA . ASP B 1 40 ? 29.844 6.562 -5.48 1 95.75 40 ASP B CA 1
ATOM 2984 C C . ASP B 1 40 ? 28.5 5.824 -5.504 1 95.75 40 ASP B C 1
ATOM 2986 O O . ASP B 1 40 ? 28.422 4.672 -5.934 1 95.75 40 ASP B O 1
ATOM 2990 N N . GLN B 1 41 ? 27.453 6.438 -5.066 1 95.19 41 GLN B N 1
ATOM 2991 C CA . GLN B 1 41 ? 26.125 5.84 -5.078 1 95.19 41 GLN B CA 1
ATOM 2992 C C . GLN B 1 41 ? 25.656 5.551 -6.504 1 95.19 41 GLN B C 1
ATOM 2994 O O . GLN B 1 41 ? 25.062 4.504 -6.773 1 95.19 41 GLN B O 1
ATOM 2999 N N . LEU B 1 42 ? 25.969 6.457 -7.402 1 96.62 42 LEU B N 1
ATOM 3000 C CA . LEU B 1 42 ? 25.562 6.289 -8.797 1 96.62 42 LEU B CA 1
ATOM 3001 C C . LEU B 1 42 ? 26.344 5.145 -9.445 1 96.62 42 LEU B C 1
ATOM 3003 O O . LEU B 1 42 ? 25.797 4.426 -10.289 1 96.62 42 LEU B O 1
ATOM 3007 N N . ALA B 1 43 ? 27.609 5.02 -9.102 1 97.38 43 ALA B N 1
ATOM 3008 C CA . ALA B 1 43 ? 28.406 3.906 -9.609 1 97.38 43 ALA B CA 1
ATOM 3009 C C . ALA B 1 43 ? 27.844 2.568 -9.156 1 97.38 43 ALA B C 1
ATOM 3011 O O . ALA B 1 43 ? 27.75 1.621 -9.938 1 97.38 43 ALA B O 1
ATOM 3012 N N . LYS B 1 44 ? 27.484 2.516 -7.906 1 97.75 44 LYS B N 1
ATOM 3013 C CA . LYS B 1 44 ? 26.875 1.299 -7.375 1 97.75 44 LYS B CA 1
ATOM 3014 C C . LYS B 1 44 ? 25.531 1.013 -8.047 1 97.75 44 LYS B C 1
ATOM 3016 O O . LYS B 1 44 ? 25.219 -0.143 -8.328 1 97.75 44 LYS B O 1
ATOM 3021 N N . LEU B 1 45 ? 24.766 2.062 -8.25 1 97.81 45 LEU B N 1
ATOM 3022 C CA . LEU B 1 45 ? 23.484 1.934 -8.945 1 97.81 45 LEU B CA 1
ATOM 3023 C C . LEU B 1 45 ? 23.703 1.402 -10.359 1 97.81 45 LEU B C 1
ATOM 3025 O O . LEU B 1 45 ? 22.953 0.525 -10.812 1 97.81 45 LEU B O 1
ATOM 3029 N N . ASN B 1 46 ? 24.656 1.95 -11.031 1 98.19 46 ASN B N 1
ATOM 3030 C CA . ASN B 1 46 ? 24.984 1.491 -12.375 1 98.19 46 ASN B CA 1
ATOM 3031 C C . ASN B 1 46 ? 25.375 0.019 -12.383 1 98.19 46 ASN B C 1
ATOM 3033 O O . ASN B 1 46 ? 25.016 -0.722 -13.297 1 98.19 46 ASN B O 1
ATOM 3037 N N . GLU B 1 47 ? 26.141 -0.356 -11.453 1 98.44 47 GLU B N 1
ATOM 3038 C CA . GLU B 1 47 ? 26.516 -1.759 -11.328 1 98.44 47 GLU B CA 1
ATOM 3039 C C . GLU B 1 47 ? 25.297 -2.646 -11.125 1 98.44 47 GLU B C 1
ATOM 3041 O O . GLU B 1 47 ? 25.172 -3.709 -11.734 1 98.44 47 GLU B O 1
ATOM 3046 N N . ALA B 1 48 ? 24.391 -2.246 -10.266 1 98.75 48 ALA B N 1
ATOM 3047 C CA . ALA B 1 48 ? 23.156 -2.992 -10.008 1 98.75 48 ALA B CA 1
ATOM 3048 C C . ALA B 1 48 ? 22.328 -3.139 -11.281 1 98.75 48 ALA B C 1
ATOM 3050 O O . ALA B 1 48 ? 21.859 -4.234 -11.602 1 98.75 48 ALA B O 1
ATOM 3051 N N . ILE B 1 49 ? 22.234 -2.041 -12.008 1 98.69 49 ILE B N 1
ATOM 3052 C CA . ILE B 1 49 ? 21.438 -2.02 -13.242 1 98.69 49 ILE B CA 1
ATOM 3053 C C . ILE B 1 49 ? 22.094 -2.938 -14.273 1 98.69 49 ILE B C 1
ATOM 3055 O O . ILE B 1 49 ? 21.391 -3.68 -14.977 1 98.69 49 ILE B O 1
ATOM 3059 N N . ASN B 1 50 ? 23.391 -2.9 -14.367 1 98.69 50 ASN B N 1
ATOM 3060 C CA . ASN B 1 50 ? 24.094 -3.768 -15.305 1 98.69 50 ASN B CA 1
ATOM 3061 C C . ASN B 1 50 ? 23.859 -5.242 -14.992 1 98.69 50 ASN B C 1
ATOM 3063 O O . ASN B 1 50 ? 23.703 -6.059 -15.898 1 98.69 50 ASN B O 1
ATOM 3067 N N . ASN B 1 51 ? 23.906 -5.551 -13.781 1 98.69 51 ASN B N 1
ATOM 3068 C CA . ASN B 1 51 ? 23.656 -6.934 -13.383 1 98.69 51 ASN B CA 1
ATOM 3069 C C . ASN B 1 51 ? 22.234 -7.375 -13.734 1 98.69 51 ASN B C 1
ATOM 3071 O O . ASN B 1 51 ? 22.047 -8.445 -14.312 1 98.69 51 ASN B O 1
ATOM 3075 N N . ASN B 1 52 ? 21.234 -6.555 -13.359 1 98.75 52 ASN B N 1
ATOM 3076 C CA . ASN B 1 52 ? 19.859 -6.875 -13.75 1 98.75 52 ASN B CA 1
ATOM 3077 C C . ASN B 1 52 ? 19.719 -6.984 -15.266 1 98.75 52 ASN B C 1
ATOM 3079 O O . ASN B 1 52 ? 19.031 -7.879 -15.766 1 98.75 52 ASN B O 1
ATOM 3083 N N . ALA B 1 53 ? 20.391 -6.09 -15.945 1 98.56 53 ALA B N 1
ATOM 3084 C CA . ALA B 1 53 ? 20.328 -6.078 -17.406 1 98.56 53 ALA B CA 1
ATOM 3085 C C . ALA B 1 53 ? 20.938 -7.352 -17.984 1 98.56 53 ALA B C 1
ATOM 3087 O O . ALA B 1 53 ? 20.453 -7.871 -19 1 98.56 53 ALA B O 1
ATOM 3088 N N . ASN B 1 54 ? 22.031 -7.828 -17.422 1 98 54 ASN B N 1
ATOM 3089 C CA . ASN B 1 54 ? 22.609 -9.086 -17.875 1 98 54 ASN B CA 1
ATOM 3090 C C . ASN B 1 54 ? 21.578 -10.219 -17.859 1 98 54 ASN B C 1
ATOM 3092 O O . ASN B 1 54 ? 21.5 -11.008 -18.797 1 98 54 ASN B O 1
ATOM 3096 N N . LEU B 1 55 ? 20.844 -10.281 -16.828 1 97.62 55 LEU B N 1
ATOM 3097 C CA . LEU B 1 55 ? 19.797 -11.297 -16.734 1 97.62 55 LEU B CA 1
ATOM 3098 C C . LEU B 1 55 ? 18.734 -11.094 -17.797 1 97.62 55 LEU B C 1
ATOM 3100 O O . LEU B 1 55 ? 18.359 -12.039 -18.5 1 97.62 55 LEU B O 1
ATOM 3104 N N . PHE B 1 56 ? 18.234 -9.867 -17.922 1 97.81 56 PHE B N 1
ATOM 3105 C CA . PHE B 1 56 ? 17.172 -9.594 -18.875 1 97.81 56 PHE B CA 1
ATOM 3106 C C . PHE B 1 56 ? 17.625 -9.867 -20.297 1 97.81 56 PHE B C 1
ATOM 3108 O O . PHE B 1 56 ? 16.859 -10.391 -21.109 1 97.81 56 PHE B O 1
ATOM 3115 N N . GLU B 1 57 ? 18.844 -9.516 -20.625 1 96.5 57 GLU B N 1
ATOM 3116 C CA . GLU B 1 57 ? 19.391 -9.781 -21.969 1 96.5 57 GLU B CA 1
ATOM 3117 C C . GLU B 1 57 ? 19.547 -11.281 -22.203 1 96.5 57 GLU B C 1
ATOM 3119 O O . GLU B 1 57 ? 19.266 -11.773 -23.297 1 96.5 57 GLU B O 1
ATOM 3124 N N . TYR B 1 58 ? 19.969 -11.992 -21.188 1 94.75 58 TYR B N 1
ATOM 3125 C CA . TYR B 1 58 ? 20.016 -13.445 -21.266 1 94.75 58 TYR B CA 1
ATOM 3126 C C . TYR B 1 58 ? 18.641 -14.031 -21.5 1 94.75 58 TYR B C 1
ATOM 3128 O O . TYR B 1 58 ? 18.469 -14.93 -22.328 1 94.75 58 TYR B O 1
ATOM 3136 N N . MET B 1 59 ? 17.656 -13.531 -20.781 1 93.88 59 MET B N 1
ATOM 3137 C CA . MET B 1 59 ? 16.266 -13.945 -20.938 1 93.88 59 MET B CA 1
ATOM 3138 C C . MET B 1 59 ? 15.781 -13.695 -22.359 1 93.88 59 MET B C 1
ATOM 3140 O O . MET B 1 59 ? 15.109 -14.547 -22.953 1 93.88 59 MET B O 1
ATOM 3144 N N . ALA B 1 60 ? 16.094 -12.516 -22.812 1 92.81 60 ALA B N 1
ATOM 3145 C CA . ALA B 1 60 ? 15.664 -12.148 -24.156 1 92.81 60 ALA B CA 1
ATOM 3146 C C . ALA B 1 60 ? 16.266 -13.086 -25.203 1 92.81 60 ALA B C 1
ATOM 3148 O O . ALA B 1 60 ? 15.617 -13.438 -26.188 1 92.81 60 ALA B O 1
ATOM 3149 N N . GLU B 1 61 ? 17.453 -13.453 -24.984 1 89.81 61 GLU B N 1
ATOM 3150 C CA . GLU B 1 61 ? 18.156 -14.328 -25.938 1 89.81 61 GLU B CA 1
ATOM 3151 C C . GLU B 1 61 ? 17.609 -15.75 -25.859 1 89.81 61 GLU B C 1
ATOM 3153 O O . GLU B 1 61 ? 17.391 -16.391 -26.906 1 89.81 61 GLU B O 1
ATOM 3158 N N . ARG B 1 62 ? 17.328 -16.266 -24.656 1 87.56 62 ARG B N 1
ATOM 3159 C CA . ARG B 1 62 ? 16.984 -17.672 -24.469 1 87.56 62 ARG B CA 1
ATOM 3160 C C . ARG B 1 62 ? 15.469 -17.875 -24.438 1 87.56 62 ARG B C 1
ATOM 3162 O O . ARG B 1 62 ? 14.977 -19 -24.594 1 87.56 62 ARG B O 1
ATOM 3169 N N . GLY B 1 63 ? 14.75 -16.797 -24.203 1 85.06 63 GLY B N 1
ATOM 3170 C CA . GLY B 1 63 ? 13.312 -16.828 -23.984 1 85.06 63 GLY B CA 1
ATOM 3171 C C . GLY B 1 63 ? 12.562 -17.609 -25.047 1 85.06 63 GLY B C 1
ATOM 3172 O O . GLY B 1 63 ? 11.758 -18.484 -24.734 1 85.06 63 GLY B O 1
ATOM 3173 N N . PRO B 1 64 ? 12.914 -17.281 -26.297 1 81 64 PRO B N 1
ATOM 3174 C CA . PRO B 1 64 ? 12.195 -17.984 -27.375 1 81 64 PRO B CA 1
ATOM 3175 C C . PRO B 1 64 ? 12.359 -19.5 -27.281 1 81 64 PRO B C 1
ATOM 3177 O O . PRO B 1 64 ? 11.453 -20.25 -27.672 1 81 64 PRO B O 1
ATOM 3180 N N . GLU B 1 65 ? 13.461 -20.031 -26.734 1 77.56 65 GLU B N 1
ATOM 3181 C CA . GLU B 1 65 ? 13.688 -21.453 -26.578 1 77.56 65 GLU B CA 1
ATOM 3182 C C . GLU B 1 65 ? 12.719 -22.062 -25.562 1 77.56 65 GLU B C 1
ATOM 3184 O O . GLU B 1 65 ? 12.492 -23.266 -25.562 1 77.56 65 GLU B O 1
ATOM 3189 N N . SER B 1 66 ? 12.211 -21.25 -24.688 1 73 66 SER B N 1
ATOM 3190 C CA . SER B 1 66 ? 11.289 -21.703 -23.641 1 73 66 SER B CA 1
ATOM 3191 C C . SER B 1 66 ? 10.008 -22.266 -24.25 1 73 66 SER B C 1
ATOM 3193 O O . SER B 1 66 ? 9.281 -23.016 -23.594 1 73 66 SER B O 1
ATOM 3195 N N . PHE B 1 67 ? 9.727 -21.906 -25.469 1 73.69 67 PHE B N 1
ATOM 3196 C CA . PHE B 1 67 ? 8.5 -22.344 -26.109 1 73.69 67 PHE B CA 1
ATOM 3197 C C . PHE B 1 67 ? 8.797 -23.359 -27.219 1 73.69 67 PHE B C 1
ATOM 3199 O O . PHE B 1 67 ? 7.922 -23.672 -28.031 1 73.69 67 PHE B O 1
ATOM 3206 N N . GLY B 1 68 ? 9.938 -23.844 -27.203 1 68.12 68 GLY B N 1
ATOM 3207 C CA . GLY B 1 68 ? 10.352 -24.844 -28.172 1 68.12 68 GLY B CA 1
ATOM 3208 C C . GLY B 1 68 ? 11.422 -24.328 -29.125 1 68.12 68 GLY B C 1
ATOM 3209 O O . GLY B 1 68 ? 11.438 -23.156 -29.484 1 68.12 68 GLY B O 1
ATOM 3210 N N . PRO B 1 69 ? 12.336 -25.109 -29.344 1 64.44 69 PRO B N 1
ATOM 3211 C CA . PRO B 1 69 ? 13.461 -24.719 -30.188 1 64.44 69 PRO B CA 1
ATOM 3212 C C . PRO B 1 69 ? 13.023 -24.188 -31.562 1 64.44 69 PRO B C 1
ATOM 3214 O O . PRO B 1 69 ? 13.719 -23.359 -32.156 1 64.44 69 PRO B O 1
ATOM 3217 N N . GLU B 1 70 ? 11.914 -24.641 -31.969 1 64.31 70 GLU B N 1
ATOM 3218 C CA . GLU B 1 70 ? 11.445 -24.25 -33.281 1 64.31 70 GLU B CA 1
ATOM 3219 C C . GLU B 1 70 ? 10.945 -22.812 -33.312 1 64.31 70 GLU B C 1
ATOM 3221 O O . GLU B 1 70 ? 10.812 -22.203 -34.375 1 64.31 70 GLU B O 1
ATOM 3226 N N . ASN B 1 71 ? 10.773 -22.297 -32.094 1 63.94 71 ASN B N 1
ATOM 3227 C CA . ASN B 1 71 ? 10.133 -21 -32.031 1 63.94 71 ASN B CA 1
ATOM 3228 C C . ASN B 1 71 ? 11.164 -19.875 -31.938 1 63.94 71 ASN B C 1
ATOM 3230 O O . ASN B 1 71 ? 10.797 -18.688 -31.875 1 63.94 71 ASN B O 1
ATOM 3234 N N . ALA B 1 72 ? 12.398 -20.109 -32 1 61.38 72 ALA B N 1
ATOM 3235 C CA . ALA B 1 72 ? 13.469 -19.125 -31.812 1 61.38 72 ALA B CA 1
ATOM 3236 C C . ALA B 1 72 ? 13.391 -18.031 -32.875 1 61.38 72 ALA B C 1
ATOM 3238 O O . ALA B 1 72 ? 13.648 -16.859 -32.594 1 61.38 72 ALA B O 1
ATOM 3239 N N . ASN B 1 73 ? 12.961 -18.375 -33.969 1 63.47 73 ASN B N 1
ATOM 3240 C CA . ASN B 1 73 ? 12.984 -17.406 -35.062 1 63.47 73 ASN B CA 1
ATOM 3241 C C . ASN B 1 73 ? 11.586 -16.859 -35.344 1 63.47 73 ASN B C 1
ATOM 3243 O O . ASN B 1 73 ? 11.398 -16.109 -36.312 1 63.47 73 ASN B O 1
ATOM 3247 N N . MET B 1 74 ? 10.742 -17.188 -34.469 1 66.88 74 MET B N 1
ATOM 3248 C CA . MET B 1 74 ? 9.352 -16.875 -34.812 1 66.88 74 MET B CA 1
ATOM 3249 C C . MET B 1 74 ? 8.977 -15.484 -34.312 1 66.88 74 MET B C 1
ATOM 3251 O O . MET B 1 74 ? 7.957 -14.93 -34.719 1 66.88 74 MET B O 1
ATOM 3255 N N . PHE B 1 75 ? 9.906 -14.844 -33.594 1 75.94 75 PHE B N 1
ATOM 3256 C CA . PHE B 1 75 ? 9.43 -13.602 -33 1 75.94 75 PHE B CA 1
ATOM 3257 C C . PHE B 1 75 ? 10.094 -12.398 -33.656 1 75.94 75 PHE B C 1
ATOM 3259 O O . PHE B 1 75 ? 11.312 -12.352 -33.812 1 75.94 75 PHE B O 1
ATOM 3266 N N . PRO B 1 76 ? 9.32 -11.531 -34.125 1 73.88 76 PRO B N 1
ATOM 3267 C CA . PRO B 1 76 ? 9.867 -10.352 -34.812 1 73.88 76 PRO B CA 1
ATOM 3268 C C . PRO B 1 76 ? 10.672 -9.453 -33.844 1 73.88 76 PRO B C 1
ATOM 3270 O O . PRO B 1 76 ? 10.359 -9.383 -32.656 1 73.88 76 PRO B O 1
ATOM 3273 N N . LYS B 1 77 ? 11.695 -9.023 -34.438 1 77.69 77 LYS B N 1
ATOM 3274 C CA . LYS B 1 77 ? 12.383 -7.969 -33.688 1 77.69 77 LYS B CA 1
ATOM 3275 C C . LYS B 1 77 ? 11.609 -6.656 -33.75 1 77.69 77 LYS B C 1
ATOM 3277 O O . LYS B 1 77 ? 11.32 -6.152 -34.844 1 77.69 77 LYS B O 1
ATOM 3282 N N . ILE B 1 78 ? 11.141 -6.109 -32.594 1 83.62 78 ILE B N 1
ATOM 3283 C CA . ILE B 1 78 ? 10.359 -4.879 -32.594 1 83.62 78 ILE B CA 1
ATOM 3284 C C . ILE B 1 78 ? 11.039 -3.836 -31.719 1 83.62 78 ILE B C 1
ATOM 3286 O O . ILE B 1 78 ? 11.805 -4.184 -30.812 1 83.62 78 ILE B O 1
ATOM 3290 N N . ASN B 1 79 ? 10.844 -2.607 -32.188 1 84.31 79 ASN B N 1
ATOM 3291 C CA . ASN B 1 79 ? 11.242 -1.473 -31.359 1 84.31 79 ASN B CA 1
ATOM 3292 C C . ASN B 1 79 ? 10.086 -0.965 -30.5 1 84.31 79 ASN B C 1
ATOM 3294 O O . ASN B 1 79 ? 8.961 -0.822 -30.984 1 84.31 79 ASN B O 1
ATOM 3298 N N . ILE B 1 80 ? 10.367 -0.82 -29.203 1 87.12 80 ILE B N 1
ATOM 3299 C CA . ILE B 1 80 ? 9.305 -0.33 -28.328 1 87.12 80 ILE B CA 1
ATOM 3300 C C . ILE B 1 80 ? 9.734 0.986 -27.672 1 87.12 80 ILE B C 1
ATOM 3302 O O . ILE B 1 80 ? 10.93 1.292 -27.609 1 87.12 80 ILE B O 1
ATOM 3306 N N . HIS B 1 81 ? 8.734 1.761 -27.344 1 92 81 HIS B N 1
ATOM 3307 C CA . HIS B 1 81 ? 8.961 2.84 -26.391 1 92 81 HIS B CA 1
ATOM 3308 C C . HIS B 1 81 ? 8.891 2.326 -24.953 1 92 81 HIS B C 1
ATOM 3310 O O . HIS B 1 81 ? 7.809 1.996 -24.469 1 92 81 HIS B O 1
ATOM 3316 N N . PHE B 1 82 ? 10.039 2.207 -24.422 1 93.69 82 PHE B N 1
ATOM 3317 C CA . PHE B 1 82 ? 10.133 1.713 -23.047 1 93.69 82 PHE B CA 1
ATOM 3318 C C . PHE B 1 82 ? 9.461 2.678 -22.078 1 93.69 82 PHE B C 1
ATOM 3320 O O . PHE B 1 82 ? 9.875 3.832 -21.953 1 93.69 82 PHE B O 1
ATOM 3327 N N . ASP B 1 83 ? 8.43 2.244 -21.422 1 90.94 83 ASP B N 1
ATOM 3328 C CA . ASP B 1 83 ? 7.684 3.127 -20.531 1 90.94 83 ASP B CA 1
ATOM 3329 C C . ASP B 1 83 ? 7.566 2.525 -19.141 1 90.94 83 ASP B C 1
ATOM 3331 O O . ASP B 1 83 ? 8.234 1.535 -18.828 1 90.94 83 ASP B O 1
ATOM 3335 N N . ASP B 1 84 ? 6.801 3.156 -18.328 1 90.06 84 ASP B N 1
ATOM 3336 C CA . ASP B 1 84 ? 6.664 2.756 -16.922 1 90.06 84 ASP B CA 1
ATOM 3337 C C . ASP B 1 84 ? 6.062 1.357 -16.812 1 90.06 84 ASP B C 1
ATOM 3339 O O . ASP B 1 84 ? 6.391 0.608 -15.891 1 90.06 84 ASP B O 1
ATOM 3343 N N . GLN B 1 85 ? 5.219 1.043 -17.688 1 91.31 85 GLN B N 1
ATOM 3344 C CA . GLN B 1 85 ? 4.609 -0.281 -17.656 1 91.31 85 GLN B CA 1
ATOM 3345 C C . GLN B 1 85 ? 5.648 -1.374 -17.891 1 91.31 85 GLN B C 1
ATOM 3347 O O . GLN B 1 85 ? 5.602 -2.428 -17.25 1 91.31 85 GLN B O 1
ATOM 3352 N N . ASP B 1 86 ? 6.535 -1.128 -18.844 1 94.31 86 ASP B N 1
ATOM 3353 C CA . ASP B 1 86 ? 7.629 -2.059 -19.094 1 94.31 86 ASP B CA 1
ATOM 3354 C C . ASP B 1 86 ? 8.508 -2.234 -17.875 1 94.31 86 ASP B C 1
ATOM 3356 O O . ASP B 1 86 ? 8.836 -3.361 -17.484 1 94.31 86 ASP B O 1
ATOM 3360 N N . LEU B 1 87 ? 8.852 -1.108 -17.25 1 95.81 87 LEU B N 1
ATOM 3361 C CA . LEU B 1 87 ? 9.688 -1.17 -16.062 1 95.81 87 LEU B CA 1
ATOM 3362 C C . LEU B 1 87 ? 8.984 -1.938 -14.945 1 95.81 87 LEU B C 1
ATOM 3364 O O . LEU B 1 87 ? 9.602 -2.771 -14.281 1 95.81 87 LEU B O 1
ATOM 3368 N N . ASN B 1 88 ? 7.742 -1.608 -14.789 1 94.06 88 ASN B N 1
ATOM 3369 C CA . ASN B 1 88 ? 6.984 -2.258 -13.727 1 94.06 88 ASN B CA 1
ATOM 3370 C C . ASN B 1 88 ? 6.918 -3.77 -13.922 1 94.06 88 ASN B C 1
ATOM 3372 O O . ASN B 1 88 ? 6.992 -4.531 -12.953 1 94.06 88 ASN B O 1
ATOM 3376 N N . GLN B 1 89 ? 6.73 -4.176 -15.086 1 94.88 89 GLN B N 1
ATOM 3377 C CA . GLN B 1 89 ? 6.676 -5.602 -15.391 1 94.88 89 GLN B CA 1
ATOM 3378 C C . GLN B 1 89 ? 8 -6.285 -15.07 1 94.88 89 GLN B C 1
ATOM 3380 O O . GLN B 1 89 ? 8.023 -7.355 -14.453 1 94.88 89 GLN B O 1
ATOM 3385 N N . LEU B 1 90 ? 9.055 -5.688 -15.508 1 97.31 90 LEU B N 1
ATOM 3386 C CA . LEU B 1 90 ? 10.375 -6.254 -15.258 1 97.31 90 LEU B CA 1
ATOM 3387 C C . LEU B 1 90 ? 10.719 -6.203 -13.773 1 97.31 90 LEU B C 1
ATOM 3389 O O . LEU B 1 90 ? 11.32 -7.141 -13.242 1 97.31 90 LEU B O 1
ATOM 3393 N N . ASP B 1 91 ? 10.328 -5.113 -13.188 1 97.12 91 ASP B N 1
ATOM 3394 C CA . ASP B 1 91 ? 10.523 -4.977 -11.742 1 97.12 91 ASP B CA 1
ATOM 3395 C C . ASP B 1 91 ? 9.781 -6.07 -10.984 1 97.12 91 ASP B C 1
ATOM 3397 O O . ASP B 1 91 ? 10.328 -6.676 -10.062 1 97.12 91 ASP B O 1
ATOM 3401 N N . ALA B 1 92 ? 8.555 -6.309 -11.328 1 95.75 92 ALA B N 1
ATOM 3402 C CA . ALA B 1 92 ? 7.754 -7.363 -10.703 1 95.75 92 ALA B CA 1
ATOM 3403 C C . ALA B 1 92 ? 8.414 -8.727 -10.891 1 95.75 92 ALA B C 1
ATOM 3405 O O . ALA B 1 92 ? 8.375 -9.57 -9.992 1 95.75 92 ALA B O 1
ATOM 3406 N N . CYS B 1 93 ? 8.945 -8.922 -11.984 1 96.5 93 CYS B N 1
ATOM 3407 C CA . CYS B 1 93 ? 9.625 -10.172 -12.289 1 96.5 93 CYS B CA 1
ATOM 3408 C C . CYS B 1 93 ? 10.836 -10.367 -11.375 1 96.5 93 CYS B C 1
ATOM 3410 O O . CYS B 1 93 ? 11.078 -11.469 -10.891 1 96.5 93 CYS B O 1
ATOM 3412 N N . LEU B 1 94 ? 11.594 -9.32 -11.141 1 97.94 94 LEU B N 1
ATOM 3413 C CA . LEU B 1 94 ? 12.734 -9.383 -10.234 1 97.94 94 LEU B CA 1
ATOM 3414 C C . LEU B 1 94 ? 12.297 -9.711 -8.812 1 97.94 94 LEU B C 1
ATOM 3416 O O . LEU B 1 94 ? 12.953 -10.492 -8.125 1 97.94 94 LEU B O 1
ATOM 3420 N N . HIS B 1 95 ? 11.211 -9.125 -8.445 1 97.69 95 HIS B N 1
ATOM 3421 C CA . HIS B 1 95 ? 10.664 -9.414 -7.125 1 97.69 95 HIS B CA 1
ATOM 3422 C C . HIS B 1 95 ? 10.289 -10.891 -6.992 1 97.69 95 HIS B C 1
ATOM 3424 O O . HIS B 1 95 ? 10.609 -11.531 -5.988 1 97.69 95 HIS B O 1
ATOM 3430 N N . SER B 1 96 ? 9.672 -11.398 -7.957 1 97.06 96 SER B N 1
ATOM 3431 C CA . SER B 1 96 ? 9.266 -12.797 -7.941 1 97.06 96 SER B CA 1
ATOM 3432 C C . SER B 1 96 ? 10.477 -13.727 -7.949 1 97.06 96 SER B C 1
ATOM 3434 O O . SER B 1 96 ? 10.469 -14.766 -7.297 1 97.06 96 SER B O 1
ATOM 3436 N N . ALA B 1 97 ? 11.469 -13.344 -8.727 1 97.06 97 ALA B N 1
ATOM 3437 C CA . ALA B 1 97 ? 12.703 -14.125 -8.75 1 97.06 97 ALA B CA 1
ATOM 3438 C C . ALA B 1 97 ? 13.352 -14.172 -7.371 1 97.06 97 ALA B C 1
ATOM 3440 O O . ALA B 1 97 ? 13.805 -15.234 -6.93 1 97.06 97 ALA B O 1
ATOM 3441 N N . ALA B 1 98 ? 13.367 -13.031 -6.742 1 96.75 98 ALA B N 1
ATOM 3442 C CA . ALA B 1 98 ? 13.945 -12.953 -5.402 1 96.75 98 ALA B CA 1
ATOM 3443 C C . ALA B 1 98 ? 13.164 -13.812 -4.414 1 96.75 98 ALA B C 1
ATOM 3445 O O . ALA B 1 98 ? 13.75 -14.539 -3.611 1 96.75 98 ALA B O 1
ATOM 3446 N N . ARG B 1 99 ? 11.883 -13.75 -4.469 1 95.81 99 ARG B N 1
ATOM 3447 C CA . ARG B 1 99 ? 11.023 -14.492 -3.555 1 95.81 99 ARG B CA 1
ATOM 3448 C C . ARG B 1 99 ? 11.148 -16 -3.785 1 95.81 99 ARG B C 1
ATOM 3450 O O . ARG B 1 99 ? 11.289 -16.766 -2.832 1 95.81 99 ARG B O 1
ATOM 3457 N N . ASP B 1 100 ? 11.18 -16.453 -4.988 1 95.56 100 ASP B N 1
ATOM 3458 C CA . ASP B 1 100 ? 11 -17.859 -5.316 1 95.56 100 ASP B CA 1
ATOM 3459 C C . ASP B 1 100 ? 12.344 -18.578 -5.414 1 95.56 100 ASP B C 1
ATOM 3461 O O . ASP B 1 100 ? 12.445 -19.766 -5.086 1 95.56 100 ASP B O 1
ATOM 3465 N N . TRP B 1 101 ? 13.367 -17.859 -5.887 1 95.12 101 TRP B N 1
ATOM 3466 C CA . TRP B 1 101 ? 14.539 -18.625 -6.297 1 95.12 101 TRP B CA 1
ATOM 3467 C C . TRP B 1 101 ? 15.82 -18.016 -5.734 1 95.12 101 TRP B C 1
ATOM 3469 O O . TRP B 1 101 ? 16.875 -18.078 -6.363 1 95.12 101 TRP B O 1
ATOM 3479 N N . THR B 1 102 ? 15.656 -17.281 -4.625 1 94.94 102 THR B N 1
ATOM 3480 C CA . THR B 1 102 ? 16.828 -16.797 -3.91 1 94.94 102 THR B CA 1
ATOM 3481 C C . THR B 1 102 ? 16.656 -16.953 -2.402 1 94.94 102 THR B C 1
ATOM 3483 O O . THR B 1 102 ? 15.562 -17.297 -1.936 1 94.94 102 THR B O 1
ATOM 3486 N N . SER B 1 103 ? 17.734 -16.672 -1.688 1 92.88 103 SER B N 1
ATOM 3487 C CA . SER B 1 103 ? 17.703 -16.766 -0.232 1 92.88 103 SER B CA 1
ATOM 3488 C C . SER B 1 103 ? 16.844 -15.648 0.365 1 92.88 103 SER B C 1
ATOM 3490 O O . SER B 1 103 ? 16.344 -15.773 1.482 1 92.88 103 SER B O 1
ATOM 3492 N N . LEU B 1 104 ? 16.625 -14.57 -0.376 1 94.62 104 LEU B N 1
ATOM 3493 C CA . LEU B 1 104 ? 15.82 -13.453 0.12 1 94.62 104 LEU B CA 1
ATOM 3494 C C . LEU B 1 104 ? 14.383 -13.883 0.353 1 94.62 104 LEU B C 1
ATOM 3496 O O . LEU B 1 104 ? 13.664 -13.273 1.152 1 94.62 104 LEU B O 1
ATOM 3500 N N . GLY B 1 105 ? 13.969 -14.953 -0.322 1 94.88 105 GLY B N 1
ATOM 3501 C CA . GLY B 1 105 ? 12.57 -15.359 -0.257 1 94.88 105 GLY B CA 1
ATOM 3502 C C . GLY B 1 105 ? 12.336 -16.516 0.707 1 94.88 105 GLY B C 1
ATOM 3503 O O . GLY B 1 105 ? 11.203 -16.984 0.85 1 94.88 105 GLY B O 1
ATOM 3504 N N . ASP B 1 106 ? 13.344 -16.969 1.443 1 93.31 106 ASP B N 1
ATOM 3505 C CA . ASP B 1 106 ? 13.25 -18.156 2.287 1 93.31 106 ASP B CA 1
ATOM 3506 C C . ASP B 1 106 ? 12.133 -18 3.322 1 93.31 106 ASP B C 1
ATOM 3508 O O . ASP B 1 106 ? 11.312 -18.906 3.49 1 93.31 106 ASP B O 1
ATOM 3512 N N . ALA B 1 107 ? 12.109 -16.891 3.986 1 92.94 107 ALA B N 1
ATOM 3513 C CA . ALA B 1 107 ? 11.133 -16.688 5.055 1 92.94 107 ALA B CA 1
ATOM 3514 C C . ALA B 1 107 ? 9.711 -16.672 4.512 1 92.94 107 ALA B C 1
ATOM 3516 O O . ALA B 1 107 ? 8.828 -17.328 5.066 1 92.94 107 ALA B O 1
ATOM 3517 N N . GLU B 1 108 ? 9.477 -16 3.451 1 94.38 108 GLU B N 1
ATOM 3518 C CA . GLU B 1 108 ? 8.156 -15.93 2.848 1 94.38 108 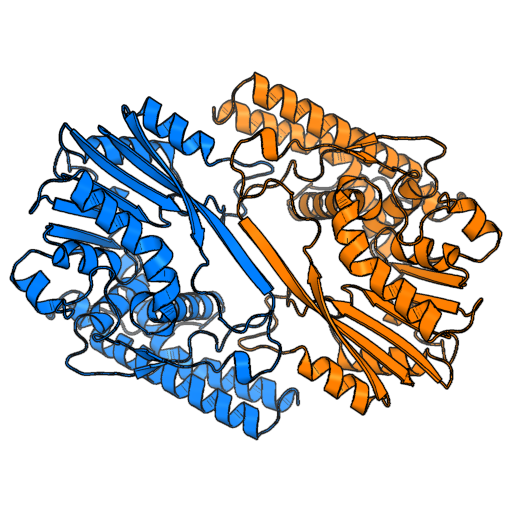GLU B CA 1
ATOM 3519 C C . GLU B 1 108 ? 7.703 -17.281 2.318 1 94.38 108 GLU B C 1
ATOM 3521 O O . GLU B 1 108 ? 6.543 -17.672 2.482 1 94.38 108 GLU B O 1
ATOM 3526 N N . ARG B 1 109 ? 8.578 -18.031 1.694 1 94.94 109 ARG B N 1
ATOM 3527 C CA . ARG B 1 109 ? 8.25 -19.375 1.218 1 94.94 109 ARG B CA 1
ATOM 3528 C C . ARG B 1 109 ? 7.902 -20.297 2.379 1 94.94 109 ARG B C 1
ATOM 3530 O O . ARG B 1 109 ? 6.945 -21.078 2.299 1 94.94 109 ARG B O 1
ATOM 3537 N N . GLY B 1 110 ? 8.68 -20.172 3.418 1 94.19 110 GLY B N 1
ATOM 3538 C CA . GLY B 1 110 ? 8.383 -20.969 4.594 1 94.19 110 GLY B CA 1
ATOM 3539 C C . GLY B 1 110 ? 7.016 -20.688 5.184 1 94.19 110 GLY B C 1
ATOM 3540 O O . GLY B 1 110 ? 6.305 -21.625 5.582 1 94.19 110 GLY B O 1
ATOM 3541 N N . GLU B 1 111 ? 6.645 -19.438 5.145 1 95.81 111 GLU B N 1
ATOM 3542 C CA . GLU B 1 111 ? 5.375 -19.031 5.734 1 95.81 111 GLU B CA 1
ATOM 3543 C C . GLU B 1 111 ? 4.195 -19.5 4.891 1 95.81 111 GLU B C 1
ATOM 3545 O O . GLU B 1 111 ? 3.129 -19.812 5.422 1 95.81 111 GLU B O 1
ATOM 3550 N N . VAL B 1 112 ? 4.398 -19.578 3.588 1 96.75 112 VAL B N 1
ATOM 3551 C CA . VAL B 1 112 ? 3.246 -19.734 2.707 1 96.75 112 VAL B CA 1
ATOM 3552 C C . VAL B 1 112 ? 3.271 -21.141 2.088 1 96.75 112 VAL B C 1
ATOM 3554 O O . VAL B 1 112 ? 2.258 -21.844 2.088 1 96.75 112 VAL B O 1
ATOM 3557 N N . TYR B 1 113 ? 4.422 -21.672 1.61 1 96.56 113 TYR B N 1
ATOM 3558 C CA . TYR B 1 113 ? 4.5 -22.922 0.87 1 96.56 113 TYR B CA 1
ATOM 3559 C C . TYR B 1 113 ? 4.457 -24.109 1.814 1 96.56 113 TYR B C 1
ATOM 3561 O O . TYR B 1 113 ? 3.848 -25.141 1.501 1 96.56 113 TYR B O 1
ATOM 3569 N N . SER B 1 114 ? 5.074 -23.953 2.977 1 95.88 114 SER B N 1
ATOM 3570 C CA . SER B 1 114 ? 5.16 -25.078 3.898 1 95.88 114 SER B CA 1
ATOM 3571 C C . SER B 1 114 ? 3.777 -25.531 4.348 1 95.88 114 SER B C 1
ATOM 3573 O O . SER B 1 114 ? 3.469 -26.734 4.324 1 95.88 114 SER B O 1
ATOM 3575 N N . PRO B 1 115 ? 2.924 -24.594 4.75 1 97.69 115 PRO B N 1
ATOM 3576 C CA . PRO B 1 115 ? 1.581 -25.031 5.129 1 97.69 115 PRO B CA 1
ATOM 3577 C C . PRO B 1 115 ? 0.818 -25.672 3.969 1 97.69 115 PRO B C 1
ATOM 3579 O O . PRO B 1 115 ? 0.012 -26.578 4.18 1 97.69 115 PRO B O 1
ATOM 3582 N N . VAL B 1 116 ? 1.027 -25.234 2.783 1 98.38 116 VAL B N 1
ATOM 3583 C CA . VAL B 1 116 ? 0.375 -25.781 1.6 1 98.38 116 VAL B CA 1
ATOM 3584 C C . VAL B 1 116 ? 0.805 -27.234 1.399 1 98.38 116 VAL B C 1
ATOM 3586 O O . VAL B 1 116 ? -0.036 -28.109 1.23 1 98.38 116 VAL B O 1
ATOM 3589 N N . ILE B 1 117 ? 2.113 -27.484 1.478 1 97.69 117 ILE B N 1
ATOM 3590 C CA . ILE B 1 117 ? 2.666 -28.828 1.28 1 97.69 117 ILE B CA 1
ATOM 3591 C C . ILE B 1 117 ? 2.182 -29.75 2.391 1 97.69 117 ILE B C 1
ATOM 3593 O O . ILE B 1 117 ? 1.812 -30.906 2.131 1 97.69 117 ILE B O 1
ATOM 3597 N N . ALA B 1 118 ? 2.158 -29.219 3.602 1 98.06 118 ALA B N 1
ATOM 3598 C CA . ALA B 1 118 ? 1.672 -30.016 4.73 1 98.06 118 ALA B CA 1
ATOM 3599 C C . ALA B 1 118 ? 0.217 -30.422 4.527 1 98.06 118 ALA B C 1
ATOM 3601 O O . ALA B 1 118 ? -0.153 -31.578 4.801 1 98.06 118 ALA B O 1
ATOM 3602 N N . ALA B 1 119 ? -0.606 -29.531 4.031 1 98.69 119 ALA B N 1
ATOM 3603 C CA . ALA B 1 119 ? -2.014 -29.828 3.783 1 98.69 119 ALA B CA 1
ATOM 3604 C C . ALA B 1 119 ? -2.166 -30.859 2.676 1 98.69 119 ALA B C 1
ATOM 3606 O O . ALA B 1 119 ? -3.029 -31.75 2.754 1 98.69 119 ALA B O 1
ATOM 3607 N N . LEU B 1 120 ? -1.338 -30.766 1.659 1 98.69 120 LEU B N 1
ATOM 3608 C CA . LEU B 1 120 ? -1.367 -31.766 0.596 1 98.69 120 LEU B CA 1
ATOM 3609 C C . LEU B 1 120 ? -1.061 -33.156 1.146 1 98.69 120 LEU B C 1
ATOM 3611 O O . LEU B 1 120 ? -1.782 -34.125 0.86 1 98.69 120 LEU B O 1
ATOM 3615 N N . HIS B 1 121 ? -0.087 -33.25 1.973 1 98.44 121 HIS B N 1
ATOM 3616 C CA . HIS B 1 121 ? 0.277 -34.531 2.549 1 98.44 121 HIS B CA 1
ATOM 3617 C C . HIS B 1 121 ? -0.831 -35.062 3.451 1 98.44 121 HIS B C 1
ATOM 3619 O O . HIS B 1 121 ? -1.048 -36.281 3.525 1 98.44 121 HIS B O 1
ATOM 3625 N N . LYS B 1 122 ? -1.494 -34.156 4.086 1 98.56 122 LYS B N 1
ATOM 3626 C CA . LYS B 1 122 ? -2.533 -34.531 5.043 1 98.56 122 LYS B CA 1
ATOM 3627 C C . LYS B 1 122 ? -3.795 -35 4.328 1 98.56 122 LYS B C 1
ATOM 3629 O O . LYS B 1 122 ? -4.457 -35.938 4.785 1 98.56 122 LYS B O 1
ATOM 3634 N N . TYR B 1 123 ? -4.125 -34.438 3.117 1 98.75 123 TYR B N 1
ATOM 3635 C CA . TYR B 1 123 ? -5.48 -34.625 2.613 1 98.75 123 TYR B CA 1
ATOM 3636 C C . TYR B 1 123 ? -5.457 -35.25 1.222 1 98.75 123 TYR B C 1
ATOM 3638 O O . TYR B 1 123 ? -6.492 -35.688 0.718 1 98.75 123 TYR B O 1
ATOM 3646 N N . VAL B 1 124 ? -4.289 -35.281 0.562 1 98.69 124 VAL B N 1
ATOM 3647 C CA . VAL B 1 124 ? -4.219 -35.719 -0.824 1 98.69 124 VAL B CA 1
ATOM 3648 C C . VAL B 1 124 ? -3.307 -36.938 -0.923 1 98.69 124 VAL B C 1
ATOM 3650 O O . VAL B 1 124 ? -2.25 -37 -0.289 1 98.69 124 VAL B O 1
ATOM 3653 N N . GLN B 1 125 ? -3.684 -37.969 -1.645 1 98.06 125 GLN B N 1
ATOM 3654 C CA . GLN B 1 125 ? -2.875 -39.156 -1.82 1 98.06 125 GLN B CA 1
ATOM 3655 C C . GLN B 1 125 ? -1.626 -38.875 -2.646 1 98.06 125 GLN B C 1
ATOM 3657 O O . GLN B 1 125 ?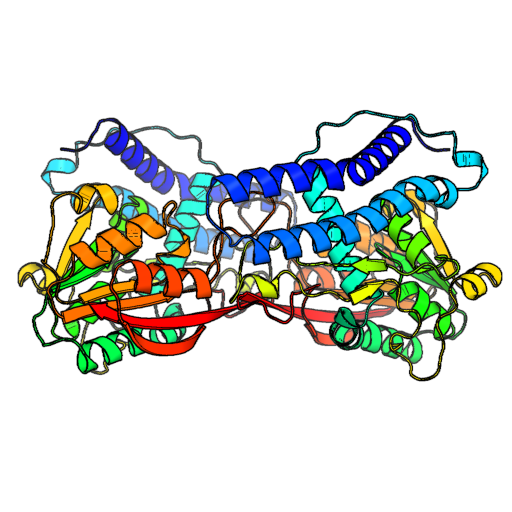 -1.658 -38.031 -3.553 1 98.06 125 GLN B O 1
ATOM 3662 N N . PRO B 1 126 ? -0.562 -39.562 -2.365 1 97.25 126 PRO B N 1
ATOM 3663 C CA . PRO B 1 126 ? 0.643 -39.406 -3.186 1 97.25 126 PRO B CA 1
ATOM 3664 C C . PRO B 1 126 ? 0.39 -39.688 -4.664 1 97.25 126 PRO B C 1
ATOM 3666 O O . PRO B 1 126 ? -0.477 -40.5 -5 1 97.25 126 PRO B O 1
ATOM 3669 N N . ASN B 1 127 ? 1.085 -39.031 -5.562 1 97.5 127 ASN B N 1
ATOM 3670 C CA . ASN B 1 127 ? 1.096 -39.219 -7.008 1 97.5 127 ASN B CA 1
ATOM 3671 C C . ASN B 1 127 ? -0.174 -38.656 -7.656 1 97.5 127 ASN B C 1
ATOM 3673 O O . ASN B 1 127 ? -0.41 -38.875 -8.844 1 97.5 127 ASN B O 1
ATOM 3677 N N . GLU B 1 128 ? -0.998 -38.031 -6.883 1 98.44 128 GLU B N 1
ATOM 3678 C CA . GLU B 1 128 ? -2.123 -37.312 -7.496 1 98.44 128 GLU B CA 1
ATOM 3679 C C . GLU B 1 128 ? -1.653 -36.094 -8.281 1 98.44 128 GLU B C 1
ATOM 3681 O O . GLU B 1 128 ? -0.604 -35.531 -7.98 1 98.44 128 GLU B O 1
ATOM 3686 N N . GLU B 1 129 ? -2.438 -35.75 -9.266 1 98.75 129 GLU B N 1
ATOM 3687 C CA . GLU B 1 129 ? -2.162 -34.531 -10.031 1 98.75 129 GLU B CA 1
ATOM 3688 C C . GLU B 1 129 ? -2.643 -33.312 -9.289 1 98.75 129 GLU B C 1
ATOM 3690 O O . GLU B 1 129 ? -3.791 -33.25 -8.852 1 98.75 129 GLU B O 1
ATOM 3695 N N . VAL B 1 130 ? -1.763 -32.344 -9.094 1 98.88 130 VAL B N 1
ATOM 3696 C CA . VAL B 1 130 ? -2.049 -31.078 -8.398 1 98.88 130 VAL B CA 1
ATOM 3697 C C . VAL B 1 130 ? -1.875 -29.906 -9.352 1 98.88 130 VAL B C 1
ATOM 3699 O O . VAL B 1 130 ? -0.795 -29.703 -9.914 1 98.88 130 VAL B O 1
ATOM 3702 N N . LEU B 1 131 ? -2.932 -29.125 -9.531 1 98.94 131 LEU B N 1
ATOM 3703 C CA . LEU B 1 131 ? -2.885 -27.938 -10.391 1 98.94 131 LEU B CA 1
ATOM 3704 C C . LEU B 1 131 ? -2.527 -26.703 -9.578 1 98.94 131 LEU B C 1
ATOM 3706 O O . LEU B 1 131 ? -3.076 -26.484 -8.5 1 98.94 131 LEU B O 1
ATOM 3710 N N . VAL B 1 132 ? -1.609 -25.906 -10.078 1 98.81 132 VAL B N 1
ATOM 3711 C CA . VAL B 1 132 ? -1.25 -24.625 -9.5 1 98.81 132 VAL B CA 1
ATOM 3712 C C . VAL B 1 132 ? -1.454 -23.516 -10.539 1 98.81 132 VAL B C 1
ATOM 3714 O O . VAL B 1 132 ? -0.512 -23.125 -11.234 1 98.81 132 VAL B O 1
ATOM 3717 N N . PRO B 1 133 ? -2.643 -22.906 -10.586 1 98.31 133 PRO B N 1
ATOM 3718 C CA . PRO B 1 133 ? -2.854 -21.781 -11.5 1 98.31 133 PRO B CA 1
ATOM 3719 C C . PRO B 1 133 ? -2.168 -20.5 -11.023 1 98.31 133 PRO B C 1
ATOM 3721 O O . PRO B 1 133 ? -2.047 -20.281 -9.82 1 98.31 133 PRO B O 1
ATOM 3724 N N . GLY B 1 134 ? -1.782 -19.625 -11.992 1 96.69 134 GLY B N 1
ATOM 3725 C CA . GLY B 1 134 ? -1.023 -18.438 -11.617 1 96.69 134 GLY B CA 1
ATOM 3726 C C . GLY B 1 134 ? 0.275 -18.766 -10.906 1 96.69 134 GLY B C 1
ATOM 3727 O O . GLY B 1 134 ? 0.544 -18.234 -9.828 1 96.69 134 GLY B O 1
ATOM 3728 N N . SER B 1 135 ? 1.1 -19.594 -11.531 1 97.25 135 SER B N 1
ATOM 3729 C CA . SER B 1 135 ? 2.219 -20.219 -10.828 1 97.25 135 SER B CA 1
ATOM 3730 C C . SER B 1 135 ? 3.438 -19.312 -10.805 1 97.25 135 SER B C 1
ATOM 3732 O O . SER B 1 135 ? 4.438 -19.609 -10.156 1 97.25 135 SER B O 1
ATOM 3734 N N . GLY B 1 136 ? 3.373 -18.188 -11.516 1 96.19 136 GLY B N 1
ATOM 3735 C CA . GLY B 1 136 ? 4.52 -17.297 -11.539 1 96.19 136 GLY B CA 1
ATOM 3736 C C . GLY B 1 136 ? 5.789 -17.969 -12.031 1 96.19 136 GLY B C 1
ATOM 3737 O O . GLY B 1 136 ? 5.836 -18.469 -13.148 1 96.19 136 GLY B O 1
ATOM 3738 N N . LEU B 1 137 ? 6.777 -18.094 -11.156 1 95.88 137 LEU B N 1
ATOM 3739 C CA . LEU B 1 137 ? 8.039 -18.719 -11.547 1 95.88 137 LEU B CA 1
ATOM 3740 C C . LEU B 1 137 ? 8.055 -20.203 -11.195 1 95.88 137 LEU B C 1
ATOM 3742 O O . LEU B 1 137 ? 9.109 -20.828 -11.203 1 95.88 137 LEU B O 1
ATOM 3746 N N . CYS B 1 138 ? 7.004 -20.766 -10.805 1 95.69 138 CYS B N 1
ATOM 3747 C CA . CYS B 1 138 ? 6.699 -22.188 -10.703 1 95.69 138 CYS B CA 1
ATOM 3748 C C . CYS B 1 138 ? 7.395 -22.812 -9.492 1 95.69 138 CYS B C 1
ATOM 3750 O O . CYS B 1 138 ? 7.484 -24.031 -9.391 1 95.69 138 CYS B O 1
ATOM 3752 N N . ARG B 1 139 ? 7.875 -22.031 -8.609 1 95.56 139 ARG B N 1
ATOM 3753 C CA . ARG B 1 139 ? 8.594 -22.547 -7.449 1 95.56 139 ARG B CA 1
ATOM 3754 C C . ARG B 1 139 ? 7.703 -23.469 -6.617 1 95.56 139 ARG B C 1
ATOM 3756 O O . ARG B 1 139 ? 8.109 -24.578 -6.262 1 95.56 139 ARG B O 1
ATOM 3763 N N . LEU B 1 140 ? 6.52 -23.031 -6.324 1 96.88 140 LEU B N 1
ATOM 3764 C CA . LEU B 1 140 ? 5.617 -23.859 -5.523 1 96.88 140 LEU B CA 1
ATOM 3765 C C . LEU B 1 140 ? 5.301 -25.172 -6.223 1 96.88 140 LEU B C 1
ATOM 3767 O O . LEU B 1 140 ? 5.266 -26.219 -5.586 1 96.88 140 LEU B O 1
ATOM 3771 N N . ALA B 1 141 ? 5.059 -25.109 -7.523 1 97.25 141 ALA B N 1
ATOM 3772 C CA . ALA B 1 141 ? 4.785 -26.312 -8.289 1 97.25 141 ALA B CA 1
ATOM 3773 C C . ALA B 1 141 ? 5.961 -27.281 -8.219 1 97.25 141 ALA B C 1
ATOM 3775 O O . ALA B 1 141 ? 5.766 -28.5 -8.102 1 97.25 141 ALA B O 1
ATOM 3776 N N . VAL B 1 142 ? 7.156 -26.75 -8.289 1 94.94 142 VAL B N 1
ATOM 3777 C CA . VAL B 1 142 ? 8.359 -27.562 -8.18 1 94.94 142 VAL B CA 1
ATOM 3778 C C . VAL B 1 142 ? 8.398 -28.25 -6.812 1 94.94 142 VAL B C 1
ATOM 3780 O O . VAL B 1 142 ? 8.672 -29.438 -6.715 1 94.94 142 VAL B O 1
ATOM 3783 N N . GLU B 1 143 ? 8.109 -27.5 -5.77 1 94.38 143 GLU B N 1
ATOM 3784 C CA . GLU B 1 143 ? 8.141 -28.062 -4.422 1 94.38 143 GLU B CA 1
ATOM 3785 C C . GLU B 1 143 ? 7.047 -29.125 -4.238 1 94.38 143 GLU B C 1
ATOM 3787 O O . GLU B 1 143 ? 7.254 -30.125 -3.559 1 94.38 143 GLU B O 1
ATOM 3792 N N . ILE B 1 144 ? 5.922 -28.891 -4.852 1 97 144 ILE B N 1
ATOM 3793 C CA . ILE B 1 144 ? 4.828 -29.859 -4.793 1 97 144 ILE B CA 1
ATOM 3794 C C . ILE B 1 144 ? 5.242 -31.156 -5.492 1 97 144 ILE B C 1
ATOM 3796 O O . ILE B 1 144 ? 5.047 -32.25 -4.953 1 97 144 ILE B O 1
ATOM 3800 N N . ALA B 1 145 ? 5.828 -31.047 -6.672 1 95.69 145 ALA B N 1
ATOM 3801 C CA . ALA B 1 145 ? 6.301 -32.219 -7.406 1 95.69 145 ALA B CA 1
ATOM 3802 C C . ALA B 1 145 ? 7.359 -32.969 -6.609 1 95.69 145 ALA B C 1
ATOM 3804 O O . ALA B 1 145 ? 7.324 -34.188 -6.531 1 95.69 145 ALA B O 1
ATOM 3805 N N . GLN B 1 146 ? 8.18 -32.25 -6.008 1 92.31 146 GLN B N 1
ATOM 3806 C CA . GLN B 1 146 ? 9.25 -32.844 -5.215 1 92.31 146 GLN B CA 1
ATOM 3807 C C . GLN B 1 146 ? 8.688 -33.531 -3.975 1 92.31 146 GLN B C 1
ATOM 3809 O O . GLN B 1 146 ? 9.312 -34.469 -3.439 1 92.31 146 GLN B O 1
ATOM 3814 N N . SER B 1 147 ? 7.609 -33.094 -3.551 1 93.88 147 SER B N 1
ATOM 3815 C CA . SER B 1 147 ? 6.992 -33.656 -2.344 1 93.88 147 SER B CA 1
ATOM 3816 C C . SER B 1 147 ? 6.176 -34.906 -2.652 1 93.88 147 SER B C 1
ATOM 3818 O O . SER B 1 147 ? 5.426 -35.375 -1.804 1 93.88 147 SER B O 1
ATOM 3820 N N . GLY B 1 148 ? 6.227 -35.375 -3.867 1 94.19 148 GLY B N 1
ATOM 3821 C CA . GLY B 1 148 ? 5.66 -36.688 -4.164 1 94.19 148 GLY B CA 1
ATOM 3822 C C . GLY B 1 148 ? 4.371 -36.625 -4.957 1 94.19 148 GLY B C 1
ATOM 3823 O O . GLY B 1 148 ? 3.666 -37.625 -5.109 1 94.19 148 GLY B O 1
ATOM 3824 N N . PHE B 1 149 ? 4.059 -35.469 -5.508 1 97.62 149 PHE B N 1
ATOM 3825 C CA . PHE B 1 149 ? 2.867 -35.281 -6.324 1 97.62 149 PHE B CA 1
ATOM 3826 C C . PHE B 1 149 ? 3.24 -35.031 -7.777 1 97.62 149 PHE B C 1
ATOM 3828 O O . PHE B 1 149 ? 4.422 -34.938 -8.117 1 97.62 149 PHE B O 1
ATOM 3835 N N . ILE B 1 150 ? 2.279 -35.062 -8.648 1 98.19 150 ILE B N 1
ATOM 3836 C CA . ILE B 1 150 ? 2.439 -34.562 -10.016 1 98.19 150 ILE B CA 1
ATOM 3837 C C . ILE B 1 150 ? 1.885 -33.156 -10.148 1 98.19 150 ILE B C 1
ATOM 3839 O O . ILE B 1 150 ? 0.683 -32.938 -9.977 1 98.19 150 ILE B O 1
ATOM 3843 N N . ALA B 1 151 ? 2.746 -32.25 -10.383 1 98.31 151 ALA B N 1
ATOM 3844 C CA . ALA B 1 151 ? 2.33 -30.844 -10.367 1 98.31 151 ALA B CA 1
ATOM 3845 C C . ALA B 1 151 ? 2.145 -30.312 -11.789 1 98.31 151 ALA B C 1
ATOM 3847 O O . ALA B 1 151 ? 2.986 -30.547 -12.656 1 98.31 151 ALA B O 1
ATOM 3848 N N . GLU B 1 152 ? 1.058 -29.688 -12.055 1 98.62 152 GLU B N 1
ATOM 3849 C CA . GLU B 1 152 ? 0.819 -28.922 -13.273 1 98.62 152 GLU B CA 1
ATOM 3850 C C . GLU B 1 152 ? 0.78 -27.422 -12.984 1 98.62 152 GLU B C 1
ATOM 3852 O O . GLU B 1 152 ? -0.126 -26.938 -12.305 1 98.62 152 GLU B O 1
ATOM 3857 N N . ALA B 1 153 ? 1.76 -26.734 -13.469 1 98.06 153 ALA B N 1
ATOM 3858 C CA . ALA B 1 153 ? 1.883 -25.281 -13.281 1 98.06 153 ALA B CA 1
ATOM 3859 C C . ALA B 1 153 ? 1.308 -24.516 -14.477 1 98.06 153 ALA B C 1
ATOM 3861 O O . ALA B 1 153 ? 1.717 -24.75 -15.617 1 98.06 153 ALA B O 1
ATOM 3862 N N . ASN B 1 154 ? 0.355 -23.641 -14.203 1 97.69 154 ASN B N 1
ATOM 3863 C CA . ASN B 1 154 ? -0.267 -22.828 -15.242 1 97.69 154 ASN B CA 1
ATOM 3864 C C . ASN B 1 154 ? 0.097 -21.344 -15.086 1 97.69 154 ASN B C 1
ATOM 3866 O O . ASN B 1 154 ? 0.017 -20.797 -13.984 1 97.69 154 ASN B O 1
ATOM 3870 N N . GLU B 1 155 ? 0.577 -20.719 -16.078 1 95.5 155 GLU B N 1
ATOM 3871 C CA . GLU B 1 155 ? 0.967 -19.312 -16.078 1 95.5 155 GLU B CA 1
ATOM 3872 C C . GLU B 1 155 ? 0.696 -18.672 -17.438 1 95.5 155 GLU B C 1
ATOM 3874 O O . GLU B 1 155 ? 0.9 -19.297 -18.484 1 95.5 155 GLU B O 1
ATOM 3879 N N . SER B 1 156 ? 0.225 -17.391 -17.391 1 93.25 156 SER B N 1
ATOM 3880 C CA . SER B 1 156 ? -0.136 -16.734 -18.625 1 93.25 156 SER B CA 1
ATOM 3881 C C . SER B 1 156 ? 0.832 -15.602 -18.953 1 93.25 156 SER B C 1
ATOM 3883 O O . SER B 1 156 ? 0.891 -15.133 -20.094 1 93.25 156 SER B O 1
ATOM 3885 N N . SER B 1 157 ? 1.582 -15.086 -18.031 1 92.94 157 SER B N 1
ATOM 3886 C CA . SER B 1 157 ? 2.496 -13.969 -18.25 1 92.94 157 SER B CA 1
ATOM 3887 C C . SER B 1 157 ? 3.766 -14.414 -18.953 1 92.94 157 SER B C 1
ATOM 3889 O O . SER B 1 157 ? 4.531 -15.227 -18.422 1 92.94 157 SER B O 1
ATOM 3891 N N . PHE B 1 158 ? 4.059 -13.789 -20.078 1 91.06 158 PHE B N 1
ATOM 3892 C CA . PHE B 1 158 ? 5.215 -14.18 -20.875 1 91.06 158 PHE B CA 1
ATOM 3893 C C . PHE B 1 158 ? 6.512 -13.938 -20.109 1 91.06 158 PHE B C 1
ATOM 3895 O O . PHE B 1 158 ? 7.414 -14.773 -20.125 1 91.06 158 PHE B O 1
ATOM 3902 N N . VAL B 1 159 ? 6.605 -12.82 -19.469 1 93.69 159 VAL B N 1
ATOM 3903 C CA . VAL B 1 159 ? 7.832 -12.484 -18.75 1 93.69 159 VAL B CA 1
ATOM 3904 C C . VAL B 1 159 ? 8.055 -13.492 -17.625 1 93.69 159 VAL B C 1
ATOM 3906 O O . VAL B 1 159 ? 9.18 -13.93 -17.391 1 93.69 159 VAL B O 1
ATOM 3909 N N . MET B 1 160 ? 7.004 -13.898 -16.969 1 94.88 160 MET B N 1
ATOM 3910 C CA . MET B 1 160 ? 7.105 -14.891 -15.891 1 94.88 160 MET B CA 1
ATOM 3911 C C . MET B 1 160 ? 7.504 -16.25 -16.453 1 94.88 160 MET B C 1
ATOM 3913 O O . MET B 1 160 ? 8.32 -16.953 -15.852 1 94.88 160 MET B O 1
ATOM 3917 N N . LEU B 1 161 ? 6.926 -16.578 -17.562 1 92.25 161 LEU B N 1
ATOM 3918 C CA . LEU B 1 161 ? 7.227 -17.859 -18.188 1 92.25 161 LEU B CA 1
ATOM 3919 C C . LEU B 1 161 ? 8.703 -17.953 -18.562 1 92.25 161 LEU B C 1
ATOM 3921 O O . LEU B 1 161 ? 9.352 -18.969 -18.297 1 92.25 161 LEU B O 1
ATOM 3925 N N . VAL B 1 162 ? 9.219 -16.922 -19.125 1 92 162 VAL B N 1
ATOM 3926 C CA . VAL B 1 162 ? 10.625 -16.906 -19.516 1 92 162 VAL B CA 1
ATOM 3927 C C . VAL B 1 162 ? 11.508 -16.984 -18.266 1 92 162 VAL B C 1
ATOM 3929 O O . VAL B 1 162 ? 12.469 -17.75 -18.234 1 92 162 VAL B O 1
ATOM 3932 N N . MET B 1 163 ? 11.164 -16.156 -17.297 1 94.56 163 MET B N 1
ATOM 3933 C CA . MET B 1 163 ? 11.938 -16.172 -16.062 1 94.56 163 MET B CA 1
ATOM 3934 C C . MET B 1 163 ? 11.875 -17.547 -15.391 1 94.56 163 MET B C 1
ATOM 3936 O O . MET B 1 163 ? 12.867 -18.016 -14.836 1 94.56 163 MET B O 1
ATOM 3940 N N . ALA B 1 164 ? 10.742 -18.156 -15.359 1 93.38 164 ALA B N 1
ATOM 3941 C CA . ALA B 1 164 ? 10.586 -19.484 -14.805 1 93.38 164 ALA B CA 1
ATOM 3942 C C . A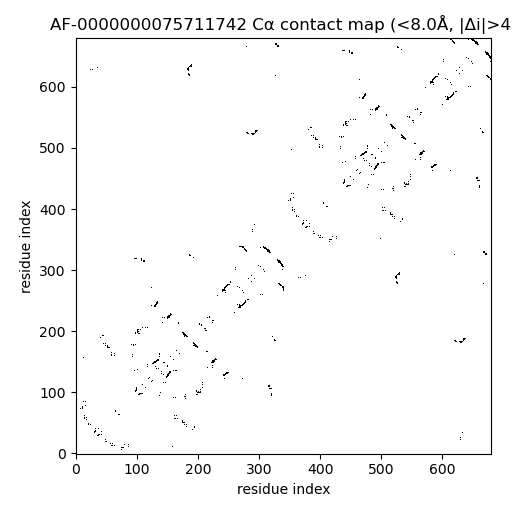LA B 1 164 ? 11.484 -20.484 -15.531 1 93.38 164 ALA B C 1
ATOM 3944 O O . ALA B 1 164 ? 12.141 -21.312 -14.891 1 93.38 164 ALA B O 1
ATOM 3945 N N . PHE B 1 165 ? 11.523 -20.453 -16.812 1 89.81 165 PHE B N 1
ATOM 3946 C CA . PHE B 1 165 ? 12.367 -21.312 -17.625 1 89.81 165 PHE B CA 1
ATOM 3947 C C . PHE B 1 165 ? 13.836 -21.156 -17.234 1 89.81 165 PHE B C 1
ATOM 3949 O O . PHE B 1 165 ? 14.531 -22.156 -17.031 1 89.81 165 PHE B O 1
ATOM 3956 N N . ILE B 1 166 ? 14.211 -19.906 -17.094 1 90.12 166 ILE B N 1
ATOM 3957 C CA . ILE B 1 166 ? 15.602 -19.625 -16.734 1 90.12 166 ILE B CA 1
ATOM 3958 C C . ILE B 1 166 ? 15.891 -20.125 -15.32 1 90.12 166 ILE B C 1
ATOM 3960 O O . ILE B 1 166 ? 16.969 -20.641 -15.047 1 90.12 166 ILE B O 1
ATOM 3964 N N . SER B 1 167 ? 14.977 -20 -14.438 1 90.19 167 SER B N 1
ATOM 3965 C CA . SER B 1 167 ? 15.141 -20.438 -13.055 1 90.19 167 SER B CA 1
ATOM 3966 C C . SER B 1 167 ? 15.312 -21.938 -12.961 1 90.19 167 SER B C 1
ATOM 3968 O O . SER B 1 167 ? 16.078 -22.438 -12.133 1 90.19 167 SER B O 1
ATOM 3970 N N . MET B 1 168 ? 14.688 -22.609 -13.828 1 87.25 168 MET B N 1
ATOM 3971 C CA . MET B 1 168 ? 14.625 -24.078 -13.727 1 87.25 168 MET B CA 1
ATOM 3972 C C . MET B 1 168 ? 15.656 -24.719 -14.633 1 87.25 168 MET B C 1
ATOM 3974 O O . MET B 1 168 ? 16.109 -25.844 -14.367 1 87.25 168 MET B O 1
ATOM 3978 N N . PHE B 1 169 ? 16.016 -24.016 -15.742 1 82.94 169 PHE B N 1
ATOM 3979 C CA . PHE B 1 169 ? 16.906 -24.609 -16.734 1 82.94 169 PHE B CA 1
ATOM 3980 C C . PHE B 1 169 ? 18.125 -23.719 -16.984 1 82.94 169 PHE B C 1
ATOM 3982 O O . PHE B 1 169 ? 18.531 -23.516 -18.125 1 82.94 169 PHE B O 1
ATOM 3989 N N . SER B 1 170 ? 18.641 -23.141 -16 1 73.88 170 SER B N 1
ATOM 3990 C CA . SER B 1 170 ? 19.719 -22.156 -16.156 1 73.88 170 SER B CA 1
ATOM 3991 C C . SER B 1 170 ? 21 -22.828 -16.641 1 73.88 170 SER B C 1
ATOM 3993 O O . SER B 1 170 ? 21.922 -22.156 -17.125 1 73.88 170 SER B O 1
ATOM 3995 N N . ASP B 1 171 ? 21.062 -24.094 -16.75 1 75.38 171 ASP B N 1
ATOM 3996 C CA . ASP B 1 171 ? 22.266 -24.812 -17.141 1 75.38 171 ASP B CA 1
ATOM 3997 C C . ASP B 1 171 ? 23.516 -24.219 -16.469 1 75.38 171 ASP B C 1
ATOM 3999 O O . ASP B 1 171 ? 24.484 -23.906 -17.141 1 75.38 171 ASP B O 1
ATOM 4003 N N . GLY B 1 172 ? 23.406 -23.938 -15.133 1 78.12 172 GLY B N 1
ATOM 4004 C CA . GLY B 1 172 ? 24.531 -23.469 -14.344 1 78.12 172 GLY B CA 1
ATOM 4005 C C . GLY B 1 172 ? 24.656 -21.953 -14.336 1 78.12 172 GLY B C 1
ATOM 4006 O O . GLY B 1 172 ? 25.422 -21.406 -13.555 1 78.12 172 GLY B O 1
ATOM 4007 N N . ALA B 1 173 ? 23.938 -21.281 -15.211 1 86.31 173 ALA B N 1
ATOM 4008 C CA . ALA B 1 173 ? 24 -19.828 -15.227 1 86.31 173 ALA B CA 1
ATOM 4009 C C . ALA B 1 173 ? 23.406 -19.234 -13.953 1 86.31 173 ALA B C 1
ATOM 4011 O O . ALA B 1 173 ? 22.375 -19.688 -13.469 1 86.31 173 ALA B O 1
ATOM 4012 N N . GLN B 1 174 ? 24.203 -18.312 -13.406 1 92 174 GLN B N 1
ATOM 4013 C CA . GLN B 1 174 ? 23.75 -17.578 -12.234 1 92 174 GLN B CA 1
ATOM 4014 C C . GLN B 1 174 ? 23.953 -16.078 -12.422 1 92 174 GLN B C 1
ATOM 4016 O O . GLN B 1 174 ? 24.875 -15.648 -13.117 1 92 174 GLN B O 1
ATOM 4021 N N . PHE B 1 175 ? 23.094 -15.391 -11.867 1 95.94 175 PHE B N 1
ATOM 4022 C CA . PHE B 1 175 ? 23.109 -13.938 -11.984 1 95.94 175 PHE B CA 1
ATOM 4023 C C . PHE B 1 175 ? 23 -13.289 -10.609 1 95.94 175 PHE B C 1
ATOM 4025 O O . PHE B 1 175 ? 22.281 -13.781 -9.734 1 95.94 175 PHE B O 1
ATOM 4032 N N . LEU B 1 176 ? 23.797 -12.273 -10.438 1 97.69 176 LEU B N 1
ATOM 4033 C CA . LEU B 1 176 ? 23.547 -11.391 -9.297 1 97.69 176 LEU B CA 1
ATOM 4034 C C . LEU B 1 176 ? 22.453 -10.383 -9.617 1 97.69 176 LEU B C 1
ATOM 4036 O O . LEU B 1 176 ? 22.578 -9.586 -10.547 1 97.69 176 LEU B O 1
ATOM 4040 N N . ILE B 1 177 ? 21.328 -10.477 -8.859 1 98.38 177 ILE B N 1
ATOM 4041 C CA . ILE B 1 177 ? 20.234 -9.578 -9.18 1 98.38 177 ILE B CA 1
ATOM 4042 C C . ILE B 1 177 ? 20.016 -8.594 -8.023 1 98.38 177 ILE B C 1
ATOM 4044 O O . ILE B 1 177 ? 20.391 -8.875 -6.887 1 98.38 177 ILE B O 1
ATOM 4048 N N . PHE B 1 178 ? 19.453 -7.457 -8.336 1 98.69 178 PHE B N 1
ATOM 4049 C CA . PHE B 1 178 ? 19.078 -6.395 -7.41 1 98.69 178 PHE B CA 1
ATOM 4050 C C . PHE B 1 178 ? 17.578 -6.113 -7.477 1 98.69 178 PHE B C 1
ATOM 4052 O O . PHE B 1 178 ? 17.156 -5.145 -8.109 1 98.69 178 PHE B O 1
ATOM 4059 N N . PRO B 1 179 ? 16.781 -6.879 -6.727 1 98.38 179 PRO B N 1
ATOM 4060 C CA . PRO B 1 179 ? 15.336 -6.887 -6.941 1 98.38 179 PRO B CA 1
ATOM 4061 C C . PRO B 1 179 ? 14.664 -5.594 -6.488 1 98.38 179 PRO B C 1
ATOM 4063 O O . PRO B 1 179 ? 13.57 -5.266 -6.953 1 98.38 179 PRO B O 1
ATOM 4066 N N . PHE B 1 180 ? 15.312 -4.762 -5.652 1 98.12 180 PHE B N 1
ATOM 4067 C CA . PHE B 1 180 ? 14.625 -3.617 -5.059 1 98.12 180 PHE B CA 1
ATOM 4068 C C . PHE B 1 180 ? 15.211 -2.309 -5.574 1 98.12 180 PHE B C 1
ATOM 4070 O O . PHE B 1 180 ? 15 -1.249 -4.984 1 98.12 180 PHE B O 1
ATOM 4077 N N . VAL B 1 181 ? 15.953 -2.373 -6.68 1 98.12 181 VAL B N 1
ATOM 4078 C CA . VAL B 1 181 ? 16.703 -1.224 -7.176 1 98.12 181 VAL B CA 1
ATOM 4079 C C . VAL B 1 181 ? 15.734 -0.12 -7.598 1 98.12 181 VAL B C 1
ATOM 4081 O O . VAL B 1 181 ? 16.078 1.064 -7.559 1 98.12 181 VAL B O 1
ATOM 4084 N N . HIS B 1 182 ? 14.477 -0.49 -7.941 1 96.38 182 HIS B N 1
ATOM 4085 C CA . HIS B 1 182 ? 13.516 0.481 -8.445 1 96.38 182 HIS B CA 1
ATOM 4086 C C . HIS B 1 182 ? 12.523 0.893 -7.363 1 96.38 182 HIS B C 1
ATOM 4088 O O . HIS B 1 182 ? 11.516 1.544 -7.648 1 96.38 182 HIS B O 1
ATOM 4094 N N . GLN B 1 183 ? 12.75 0.514 -6.141 1 94.62 183 GLN B N 1
ATOM 4095 C CA . GLN B 1 183 ? 11.914 0.958 -5.031 1 94.62 183 GLN B CA 1
ATOM 4096 C C . GLN B 1 183 ? 12.094 2.449 -4.77 1 94.62 183 GLN B C 1
ATOM 4098 O O . GLN B 1 183 ? 13.211 2.918 -4.555 1 94.62 183 GLN B O 1
ATOM 4103 N N . ILE B 1 184 ? 11.016 3.148 -4.699 1 91.69 184 ILE B N 1
ATOM 4104 C CA . ILE B 1 184 ? 11.125 4.602 -4.613 1 91.69 184 ILE B CA 1
ATOM 4105 C C . ILE B 1 184 ? 10.625 5.074 -3.25 1 91.69 184 ILE B C 1
ATOM 4107 O O . ILE B 1 184 ? 10.75 6.254 -2.91 1 91.69 184 ILE B O 1
ATOM 4111 N N . SER B 1 185 ? 10.031 4.109 -2.436 1 91.25 185 SER B N 1
ATOM 4112 C CA . SER B 1 185 ? 9.469 4.453 -1.133 1 91.25 185 SER B CA 1
ATOM 4113 C C . SER B 1 185 ? 10.008 3.541 -0.038 1 91.25 185 SER B C 1
ATOM 4115 O O . SER B 1 185 ? 10.406 2.406 -0.308 1 91.25 185 SER B O 1
ATOM 4117 N N . GLY B 1 186 ? 9.992 4.094 1.127 1 95 186 GLY B N 1
ATOM 4118 C CA . GLY B 1 186 ? 10.195 3.27 2.309 1 95 186 GLY B CA 1
ATOM 4119 C C . GLY B 1 186 ? 11.641 2.861 2.512 1 95 186 GLY B C 1
ATOM 4120 O O . GLY B 1 186 ? 11.922 1.765 3 1 95 186 GLY B O 1
ATOM 4121 N N . LEU B 1 187 ? 12.594 3.713 2.072 1 96.38 187 LEU B N 1
ATOM 4122 C CA . LEU B 1 187 ? 14.008 3.406 2.246 1 96.38 187 LEU B CA 1
ATOM 4123 C C . LEU B 1 187 ? 14.625 4.285 3.328 1 96.38 187 LEU B C 1
ATOM 4125 O O . LEU B 1 187 ? 14.391 5.496 3.357 1 96.38 187 LEU B O 1
ATOM 4129 N N . ASP B 1 188 ? 15.406 3.697 4.219 1 96.94 188 ASP B N 1
ATOM 4130 C CA . ASP B 1 188 ? 16.156 4.461 5.211 1 96.94 188 ASP B CA 1
ATOM 4131 C C . ASP B 1 188 ? 17.391 5.109 4.586 1 96.94 188 ASP B C 1
ATOM 4133 O O . ASP B 1 188 ? 17.703 6.27 4.863 1 96.94 188 ASP B O 1
ATOM 4137 N N . LYS B 1 189 ? 18.062 4.324 3.809 1 96 189 LYS B N 1
ATOM 4138 C CA . LYS B 1 189 ? 19.234 4.785 3.055 1 96 189 LYS B CA 1
ATOM 4139 C C . LYS B 1 189 ? 19.203 4.246 1.627 1 96 189 LYS B C 1
ATOM 4141 O O . LYS B 1 189 ? 18.531 3.254 1.343 1 96 189 LYS B O 1
ATOM 4146 N N . PHE B 1 190 ? 19.906 4.922 0.753 1 94.81 190 PHE B N 1
ATOM 4147 C CA . PHE B 1 190 ? 19.922 4.582 -0.665 1 94.81 190 PHE B CA 1
ATOM 4148 C C . PHE B 1 190 ? 20.359 3.141 -0.874 1 94.81 190 PHE B C 1
ATOM 4150 O O . PHE B 1 190 ? 19.812 2.43 -1.72 1 94.81 190 PHE B O 1
ATOM 4157 N N . GLU B 1 191 ? 21.297 2.645 -0.057 1 96.81 191 GLU B N 1
ATOM 4158 C CA . GLU B 1 191 ? 21.891 1.315 -0.165 1 96.81 191 GLU B CA 1
ATOM 4159 C C . GLU B 1 191 ? 20.859 0.225 0.13 1 96.81 191 GLU B C 1
ATOM 4161 O O . GLU B 1 191 ? 21.047 -0.931 -0.257 1 96.81 191 GLU B O 1
ATOM 4166 N N . ASP B 1 192 ? 19.797 0.605 0.76 1 97.62 192 ASP B N 1
ATOM 4167 C CA . ASP B 1 192 ? 18.75 -0.369 1.062 1 97.62 192 ASP B CA 1
ATOM 4168 C C . ASP B 1 192 ? 18.047 -0.833 -0.211 1 97.62 192 ASP B C 1
ATOM 4170 O O . ASP B 1 192 ? 17.375 -1.866 -0.214 1 97.62 192 ASP B O 1
ATOM 4174 N N . SER B 1 193 ? 18.172 -0.054 -1.298 1 97.12 193 SER B N 1
ATOM 4175 C CA . SER B 1 193 ? 17.609 -0.465 -2.58 1 97.12 193 SER B CA 1
ATOM 4176 C C . SER B 1 193 ? 18.562 -1.377 -3.338 1 97.12 193 SER B C 1
ATOM 4178 O O . SER B 1 193 ? 18.203 -1.951 -4.367 1 97.12 193 SER B O 1
ATOM 4180 N N . LEU B 1 194 ? 19.781 -1.558 -2.818 1 98.25 194 LEU B N 1
ATOM 4181 C CA . LEU B 1 194 ? 20.828 -2.256 -3.561 1 98.25 194 LEU B CA 1
ATOM 4182 C C . LEU B 1 194 ? 21.094 -3.637 -2.969 1 98.25 194 LEU B C 1
ATOM 4184 O O . LEU B 1 194 ? 22.156 -4.219 -3.18 1 98.25 194 LEU B O 1
ATOM 4188 N N . ILE B 1 195 ? 20.109 -4.094 -2.227 1 97.94 195 ILE B N 1
ATOM 4189 C CA . ILE B 1 195 ? 20.172 -5.469 -1.745 1 97.94 195 ILE B CA 1
ATOM 4190 C C . ILE B 1 195 ? 20.203 -6.43 -2.932 1 97.94 195 ILE B C 1
ATOM 4192 O O . ILE B 1 195 ? 19.469 -6.25 -3.902 1 97.94 195 ILE B O 1
ATOM 4196 N N . SER B 1 196 ? 21.125 -7.395 -2.889 1 97.75 196 SER B N 1
ATOM 4197 C CA . SER B 1 196 ? 21.312 -8.305 -4.016 1 97.75 196 SER B CA 1
ATOM 4198 C C . SER B 1 196 ? 21.219 -9.758 -3.57 1 97.75 196 SER B C 1
ATOM 4200 O O . SER B 1 196 ? 21.234 -10.047 -2.373 1 97.75 196 SER B O 1
ATOM 4202 N N . ALA B 1 197 ? 21.031 -10.641 -4.488 1 96.81 197 ALA B N 1
ATOM 4203 C CA . ALA B 1 197 ? 21.016 -12.086 -4.277 1 96.81 197 ALA B CA 1
ATOM 4204 C C . ALA B 1 197 ? 21.375 -12.836 -5.562 1 96.81 197 ALA B C 1
ATOM 4206 O O . ALA B 1 197 ? 21.203 -12.305 -6.66 1 96.81 197 ALA B O 1
ATOM 4207 N N . VAL B 1 198 ? 21.906 -14.016 -5.406 1 95.69 198 VAL B N 1
ATOM 4208 C CA . VAL B 1 198 ? 22.234 -14.852 -6.555 1 95.69 198 VAL B CA 1
ATOM 4209 C C . VAL B 1 198 ? 21 -15.594 -7.031 1 95.69 198 VAL B C 1
ATOM 4211 O O . VAL B 1 198 ? 20.281 -16.203 -6.234 1 95.69 198 VAL B O 1
ATOM 4214 N N . PHE B 1 199 ? 20.734 -15.477 -8.328 1 95.88 199 PHE B N 1
ATOM 4215 C CA . PHE B 1 199 ? 19.578 -16.078 -8.969 1 95.88 199 PHE B CA 1
ATOM 4216 C C . PHE B 1 199 ? 20 -16.953 -10.148 1 95.88 199 PHE B C 1
ATOM 4218 O O . PHE B 1 199 ? 20.828 -16.547 -10.961 1 95.88 199 PHE B O 1
ATOM 4225 N N . PRO B 1 200 ? 19.547 -18.109 -10.336 1 93.25 200 PRO B N 1
ATOM 4226 C CA . PRO B 1 200 ? 18.734 -18.875 -9.375 1 93.25 200 PRO B CA 1
ATOM 4227 C C . PRO B 1 200 ? 19.578 -19.578 -8.32 1 93.25 200 PRO B C 1
ATOM 4229 O O . PRO B 1 200 ? 20.75 -19.891 -8.57 1 93.25 200 PRO B O 1
ATOM 4232 N N . ASP B 1 201 ? 19.047 -19.656 -7.188 1 86.5 201 ASP B N 1
ATOM 4233 C CA . ASP B 1 201 ? 19.672 -20.438 -6.129 1 86.5 201 ASP B CA 1
ATOM 4234 C C . ASP B 1 201 ? 18.953 -21.766 -5.934 1 86.5 201 ASP B C 1
ATOM 4236 O O . ASP B 1 201 ? 17.938 -21.828 -5.234 1 86.5 201 ASP B O 1
ATOM 4240 N N . LEU B 1 202 ? 19.562 -22.812 -6.496 1 75.12 202 LEU B N 1
ATOM 4241 C CA . LEU B 1 202 ? 18.922 -24.109 -6.488 1 75.12 202 LEU B CA 1
ATOM 4242 C C . LEU B 1 202 ? 19.156 -24.828 -5.164 1 75.12 202 LEU B C 1
ATOM 4244 O O . LEU B 1 202 ? 18.547 -25.859 -4.891 1 75.12 202 LEU B O 1
ATOM 4248 N N . SER B 1 203 ? 20.078 -24.188 -4.43 1 68.94 203 SER B N 1
ATOM 4249 C CA . SER B 1 203 ? 20.344 -24.766 -3.113 1 68.94 203 SER B CA 1
ATOM 4250 C C . SER B 1 203 ? 19.406 -24.188 -2.057 1 68.94 203 SER B C 1
ATOM 4252 O O . SER B 1 203 ? 19.438 -24.609 -0.896 1 68.94 203 SER B O 1
ATOM 4254 N N . SER B 1 204 ? 18.656 -23.344 -2.494 1 61.34 204 SER B N 1
ATOM 4255 C CA . SER B 1 204 ? 17.766 -22.688 -1.53 1 61.34 204 SER B CA 1
ATOM 4256 C C . SER B 1 204 ? 16.828 -23.703 -0.868 1 61.34 204 SER B C 1
ATOM 4258 O O . SER B 1 204 ? 16.5 -24.719 -1.465 1 61.34 204 SER B O 1
ATOM 4260 N N . SER B 1 205 ? 16.578 -23.438 0.368 1 57.59 205 SER B N 1
ATOM 4261 C CA . SER B 1 205 ? 15.836 -24.312 1.275 1 57.59 205 SER B CA 1
ATOM 4262 C C . SER B 1 205 ? 14.469 -24.656 0.703 1 57.59 205 SER B C 1
ATOM 4264 O O . SER B 1 205 ? 13.828 -23.828 0.047 1 57.59 205 SER B O 1
ATOM 4266 N N . LEU B 1 206 ? 14.266 -25.859 0.665 1 65.38 206 LEU B N 1
ATOM 4267 C CA . LEU B 1 206 ? 12.945 -26.391 0.323 1 65.38 206 LEU B CA 1
ATOM 4268 C C . LEU B 1 206 ? 12.039 -26.406 1.549 1 65.38 206 LEU B C 1
ATOM 4270 O O . LEU B 1 206 ? 12.523 -26.438 2.684 1 65.38 206 LEU B O 1
ATOM 4274 N N . ALA B 1 207 ? 10.781 -26.156 1.312 1 58.41 207 ALA B N 1
ATOM 4275 C CA . ALA B 1 207 ? 9.812 -26.344 2.393 1 58.41 207 ALA B CA 1
ATOM 4276 C C . ALA B 1 207 ? 9.984 -27.703 3.057 1 58.41 207 ALA B C 1
ATOM 4278 O O . ALA B 1 207 ? 9.828 -27.828 4.273 1 58.41 207 ALA B O 1
ATOM 4279 N N . ASP B 1 208 ? 10.266 -28.703 2.318 1 52.38 208 ASP B N 1
ATOM 4280 C CA . ASP B 1 208 ? 10.641 -30.016 2.85 1 52.38 208 ASP B CA 1
ATOM 4281 C C . ASP B 1 208 ? 12.156 -30.203 2.83 1 52.38 208 ASP B C 1
ATOM 4283 O O . ASP B 1 208 ? 12.773 -30.172 1.766 1 52.38 208 ASP B O 1
ATOM 4287 N N . PRO B 1 209 ? 12.82 -30.375 4.094 1 52.88 209 PRO B N 1
ATOM 4288 C CA . PRO B 1 209 ? 14.273 -30.438 4.215 1 52.88 209 PRO B CA 1
ATOM 4289 C C . PRO B 1 209 ? 14.859 -31.703 3.586 1 52.88 209 PRO B C 1
ATOM 4291 O O . PRO B 1 209 ? 14.203 -32.75 3.574 1 52.88 209 PRO B O 1
ATOM 4294 N N . GLY B 1 210 ? 15.945 -31.672 2.695 1 50.66 210 GLY B N 1
ATOM 4295 C CA . GLY B 1 210 ? 16.734 -32.812 2.242 1 50.66 210 GLY B CA 1
ATOM 4296 C C . GLY B 1 210 ? 16.75 -32.969 0.733 1 50.66 210 GLY B C 1
ATOM 4297 O O . GLY B 1 210 ? 17.391 -33.875 0.202 1 50.66 210 GLY B O 1
ATOM 4298 N N . LEU B 1 211 ? 15.891 -32.219 0.162 1 57.97 211 LEU B N 1
ATOM 4299 C CA . LEU B 1 211 ? 15.805 -32.531 -1.26 1 57.97 211 LEU B CA 1
ATOM 4300 C C . LEU B 1 211 ? 16.438 -31.438 -2.102 1 57.97 211 LEU B C 1
ATOM 4302 O O . LEU B 1 211 ? 16.469 -30.281 -1.691 1 57.97 211 LEU B O 1
ATOM 4306 N N . SER B 1 212 ? 17.328 -31.828 -2.904 1 64.25 212 SER B N 1
ATOM 4307 C CA . SER B 1 212 ? 17.844 -30.891 -3.902 1 64.25 212 SER B CA 1
ATOM 4308 C C . SER B 1 212 ? 16.828 -30.672 -5.02 1 64.25 212 SER B C 1
ATOM 4310 O O . SER B 1 212 ? 16.141 -31.609 -5.441 1 64.25 212 SER B O 1
ATOM 4312 N N . LEU B 1 213 ? 16.656 -29.391 -5.371 1 73.12 213 LEU B N 1
ATOM 4313 C CA . LEU B 1 213 ? 15.734 -29.094 -6.461 1 73.12 213 LEU B CA 1
ATOM 4314 C C . LEU B 1 213 ? 16.328 -29.516 -7.801 1 73.12 213 LEU B C 1
ATOM 4316 O O . LEU B 1 213 ? 17.484 -29.234 -8.094 1 73.12 213 LEU B O 1
ATOM 4320 N N . ASP B 1 214 ? 15.562 -30.359 -8.508 1 79.56 214 ASP B N 1
ATOM 4321 C CA . ASP B 1 214 ? 15.953 -30.734 -9.859 1 79.56 214 ASP B CA 1
ATOM 4322 C C . ASP B 1 214 ? 14.758 -30.656 -10.812 1 79.56 214 ASP B C 1
ATOM 4324 O O . ASP B 1 214 ? 14.227 -31.688 -11.234 1 79.56 214 ASP B O 1
ATOM 4328 N N . PRO B 1 215 ? 14.484 -29.391 -11.219 1 85.06 215 PRO B N 1
ATOM 4329 C CA . PRO B 1 215 ? 13.297 -29.219 -12.062 1 85.06 215 PRO B CA 1
ATOM 4330 C C . PRO B 1 215 ? 13.398 -29.953 -13.391 1 85.06 215 PRO B C 1
ATOM 4332 O O . PRO B 1 215 ? 12.438 -30.594 -13.82 1 85.06 215 PRO B O 1
ATOM 4335 N N . PRO B 1 216 ? 14.516 -29.953 -14.023 1 81.62 216 PRO B N 1
ATOM 4336 C CA . PRO B 1 216 ? 14.602 -30.688 -15.281 1 81.62 216 PRO B CA 1
ATOM 4337 C C . PRO B 1 216 ? 14.242 -32.156 -15.109 1 81.62 216 PRO B C 1
ATOM 4339 O O . PRO B 1 216 ? 13.531 -32.75 -15.945 1 81.62 216 PRO B O 1
ATOM 4342 N N . SER B 1 217 ? 14.695 -32.719 -14.055 1 85.19 217 SER B N 1
ATOM 4343 C CA . SER B 1 217 ? 14.383 -34.125 -13.805 1 85.19 217 SER B CA 1
ATOM 4344 C C . SER B 1 217 ? 12.891 -34.344 -13.562 1 85.19 217 SER B C 1
ATOM 4346 O O . SER B 1 217 ? 12.328 -35.344 -13.977 1 85.19 217 SER B O 1
ATOM 4348 N N . LEU B 1 218 ? 12.281 -33.438 -12.945 1 87.25 218 LEU B N 1
ATOM 4349 C CA . LEU B 1 218 ? 10.852 -33.531 -12.672 1 87.25 218 LEU B CA 1
ATOM 4350 C C . LEU B 1 218 ? 10.047 -33.406 -13.961 1 87.25 218 LEU B C 1
ATOM 4352 O O . LEU B 1 218 ? 9.031 -34.094 -14.125 1 87.25 218 LEU B O 1
ATOM 4356 N N . ILE B 1 219 ? 10.492 -32.656 -14.812 1 86.88 219 ILE B N 1
ATOM 4357 C CA . ILE B 1 219 ? 9.805 -32.5 -16.094 1 86.88 219 ILE B CA 1
ATOM 4358 C C . ILE B 1 219 ? 10 -33.719 -16.953 1 86.88 219 ILE B C 1
ATOM 4360 O O . ILE B 1 219 ? 9.039 -34.25 -17.531 1 86.88 219 ILE B O 1
ATOM 4364 N N . GLU B 1 220 ? 11.203 -34.25 -16.969 1 87.25 220 GLU B N 1
ATOM 4365 C CA . GLU B 1 220 ? 11.508 -35.438 -17.75 1 87.25 220 GLU B CA 1
ATOM 4366 C C . GLU B 1 220 ? 10.695 -36.625 -17.281 1 87.25 220 GLU B C 1
ATOM 4368 O O . GLU B 1 220 ? 10.266 -37.469 -18.078 1 87.25 220 GLU B O 1
ATOM 4373 N N . SER B 1 221 ? 10.477 -36.656 -16.016 1 90.62 221 SER B N 1
ATOM 4374 C CA . SER B 1 221 ? 9.734 -37.781 -15.43 1 90.62 221 SER B CA 1
ATOM 4375 C C . SER B 1 221 ? 8.234 -37.5 -15.43 1 90.62 221 SER B C 1
ATOM 4377 O O . SER B 1 221 ? 7.449 -38.25 -14.867 1 90.62 221 SER B O 1
ATOM 4379 N N . SER B 1 222 ? 7.805 -36.375 -15.93 1 92.12 222 SER B N 1
ATOM 4380 C CA . SER B 1 222 ? 6.41 -35.969 -16.062 1 92.12 222 SER B CA 1
ATOM 4381 C C . SER B 1 222 ? 5.781 -35.719 -14.695 1 92.12 222 SER B C 1
ATOM 4383 O O . SER B 1 222 ? 4.57 -35.875 -14.523 1 92.12 222 SER B O 1
ATOM 4385 N N . ARG B 1 223 ? 6.637 -35.406 -13.781 1 94.88 223 ARG B N 1
ATOM 4386 C CA . ARG B 1 223 ? 6.133 -35.062 -12.461 1 94.88 223 ARG B CA 1
ATOM 4387 C C . ARG B 1 223 ? 5.812 -33.562 -12.383 1 94.88 223 ARG B C 1
ATOM 4389 O O . ARG B 1 223 ? 5.043 -33.156 -11.516 1 94.88 223 ARG B O 1
ATOM 4396 N N . LEU B 1 224 ? 6.43 -32.781 -13.188 1 95.31 224 LEU B N 1
ATOM 4397 C CA . LEU B 1 224 ? 6.141 -31.375 -13.344 1 95.31 224 LEU B CA 1
ATOM 4398 C C . LEU B 1 224 ? 5.734 -31.047 -14.773 1 95.31 224 LEU B C 1
ATOM 4400 O O . LEU B 1 224 ? 6.488 -31.328 -15.711 1 95.31 224 LEU B O 1
ATOM 4404 N N . VAL B 1 225 ? 4.598 -30.547 -14.938 1 95.25 225 VAL B N 1
ATOM 4405 C CA . VAL B 1 225 ? 4.07 -30.172 -16.25 1 95.25 225 VAL B CA 1
ATOM 4406 C C . VAL B 1 225 ? 3.799 -28.672 -16.281 1 95.25 225 VAL B C 1
ATOM 4408 O O . VAL B 1 225 ? 3.17 -28.125 -15.359 1 95.25 225 VAL B O 1
ATOM 4411 N N . LEU B 1 226 ? 4.277 -28.031 -17.266 1 93.44 226 LEU B N 1
ATOM 4412 C CA . LEU B 1 226 ? 4.078 -26.594 -17.422 1 93.44 226 LEU B CA 1
ATOM 4413 C C . LEU B 1 226 ? 3.047 -26.297 -18.516 1 93.44 226 LEU B C 1
ATOM 4415 O O . LEU B 1 226 ? 3.125 -26.859 -19.609 1 93.44 226 LEU B O 1
ATOM 4419 N N . LYS B 1 227 ? 2.047 -25.531 -18.203 1 93.81 227 LYS B N 1
ATOM 4420 C CA . LYS B 1 227 ? 1.011 -25.125 -19.141 1 93.81 227 LYS B CA 1
ATOM 4421 C C . LYS B 1 227 ? 0.944 -23.609 -19.281 1 93.81 227 LYS B C 1
ATOM 4423 O O . LYS B 1 227 ? 0.557 -22.922 -18.328 1 93.81 227 LYS B O 1
ATOM 4428 N N . ALA B 1 228 ? 1.274 -23.094 -20.5 1 91.75 228 ALA B N 1
ATOM 4429 C CA . ALA B 1 228 ? 1.218 -21.656 -20.766 1 91.75 228 ALA B CA 1
ATOM 4430 C C . ALA B 1 228 ? -0.158 -21.25 -21.297 1 91.75 228 ALA B C 1
ATOM 4432 O O . ALA B 1 228 ? -0.762 -21.969 -22.094 1 91.75 228 ALA B O 1
ATOM 4433 N N . GLY B 1 229 ? -0.74 -20.109 -20.797 1 91.44 229 GLY B N 1
ATOM 4434 C CA . GLY B 1 229 ? -2.016 -19.578 -21.266 1 91.44 229 GLY B CA 1
ATOM 4435 C C . GLY B 1 229 ? -2.922 -19.125 -20.125 1 91.44 229 GLY B C 1
ATOM 4436 O O . GLY B 1 229 ? -2.648 -19.406 -18.953 1 91.44 229 GLY B O 1
ATOM 4437 N N . LYS B 1 230 ? -3.932 -18.469 -20.5 1 91.88 230 LYS B N 1
ATOM 4438 C CA . LYS B 1 230 ? -4.918 -18.047 -19.5 1 91.88 230 LYS B CA 1
ATOM 4439 C C . LYS B 1 230 ? -5.652 -19.234 -18.906 1 91.88 230 LYS B C 1
ATOM 4441 O O . LYS B 1 230 ? -6.043 -20.156 -19.641 1 91.88 230 LYS B O 1
ATOM 4446 N N . PHE B 1 231 ? -5.871 -19.219 -17.609 1 95.31 231 PHE B N 1
ATOM 4447 C CA . PHE B 1 231 ? -6.484 -20.312 -16.859 1 95.31 231 PHE B CA 1
ATOM 4448 C C . PHE B 1 231 ? -7.805 -20.734 -17.5 1 95.31 231 PHE B C 1
ATOM 4450 O O . PHE B 1 231 ? -8.023 -21.922 -17.766 1 95.31 231 PHE B O 1
ATOM 4457 N N . GLU B 1 232 ? -8.625 -19.766 -17.781 1 92.81 232 GLU B N 1
ATOM 4458 C CA . GLU B 1 232 ? -9.969 -20.047 -18.297 1 92.81 232 GLU B CA 1
ATOM 4459 C C . GLU B 1 232 ? -9.906 -20.75 -19.656 1 92.81 232 GLU B C 1
ATOM 4461 O O . GLU B 1 232 ? -10.719 -21.625 -19.938 1 92.81 232 GLU B O 1
ATOM 4466 N N . GLY B 1 233 ? -9.023 -20.359 -20.469 1 91.69 233 GLY B N 1
ATOM 4467 C CA . GLY B 1 233 ? -8.898 -20.953 -21.797 1 91.69 233 GLY B CA 1
ATOM 4468 C C . GLY B 1 233 ? -8.266 -22.328 -21.766 1 91.69 233 GLY B C 1
ATOM 4469 O O . GLY B 1 233 ? -8.773 -23.25 -22.406 1 91.69 233 GLY B O 1
ATOM 4470 N N . VAL B 1 234 ? -7.211 -22.547 -21 1 94.62 234 VAL B N 1
ATOM 4471 C CA . VAL B 1 234 ? -6.438 -23.781 -20.953 1 94.62 234 VAL B CA 1
ATOM 4472 C C . VAL B 1 234 ? -7.305 -24.906 -20.391 1 94.62 234 VAL B C 1
ATOM 4474 O O . VAL B 1 234 ? -7.215 -26.047 -20.844 1 94.62 234 VAL B O 1
ATOM 4477 N N . TYR B 1 235 ? -8.195 -24.578 -19.484 1 96.75 235 TYR B N 1
ATOM 4478 C CA . TYR B 1 235 ? -8.898 -25.641 -18.781 1 96.75 235 TYR B CA 1
ATOM 4479 C C . TYR B 1 235 ? -10.391 -25.625 -19.094 1 96.75 235 TYR B C 1
ATOM 4481 O O . TYR B 1 235 ? -11.195 -26.219 -18.375 1 96.75 235 TYR B O 1
ATOM 4489 N N . ALA B 1 236 ? -10.789 -24.984 -20.125 1 94.06 236 ALA B N 1
ATOM 4490 C CA . ALA B 1 236 ? -12.188 -24.812 -20.516 1 94.06 236 ALA B CA 1
ATOM 4491 C C . ALA B 1 236 ? -12.859 -26.172 -20.719 1 94.06 236 ALA B C 1
ATOM 4493 O O . ALA B 1 236 ? -14.039 -26.344 -20.406 1 94.06 236 ALA B O 1
ATOM 4494 N N . ASN B 1 237 ? -12.164 -27.219 -21.219 1 95.38 237 ASN B N 1
ATOM 4495 C CA . ASN B 1 237 ? -12.766 -28.5 -21.547 1 95.38 237 ASN B CA 1
ATOM 4496 C C . ASN B 1 237 ? -12.188 -29.625 -20.672 1 95.38 237 ASN B C 1
ATOM 4498 O O . ASN B 1 237 ? -12.172 -30.781 -21.078 1 95.38 237 ASN B O 1
ATOM 4502 N N . VAL B 1 238 ? -11.672 -29.297 -19.562 1 97.38 238 VAL B N 1
ATOM 4503 C CA . VAL B 1 238 ? -11.102 -30.266 -18.656 1 97.38 238 VAL B CA 1
ATOM 4504 C C . VAL B 1 238 ? -12.031 -30.469 -17.453 1 97.38 238 VAL B C 1
ATOM 4506 O O . VAL B 1 238 ? -12.617 -29.5 -16.953 1 97.38 238 VAL B O 1
ATOM 4509 N N . SER B 1 239 ? -12.289 -31.719 -17.094 1 97.88 239 SER B N 1
ATOM 4510 C CA . SER B 1 239 ? -13.117 -32.031 -15.938 1 97.88 239 SER B CA 1
ATOM 4511 C C . SER B 1 239 ? -12.562 -33.219 -15.164 1 97.88 239 SER B C 1
ATOM 4513 O O . SER B 1 239 ? -11.969 -34.125 -15.758 1 97.88 239 SER B O 1
ATOM 4515 N N . GLU B 1 240 ? -12.703 -33.188 -13.859 1 98.31 240 GLU B N 1
ATOM 4516 C CA . GLU B 1 240 ? -12.414 -34.312 -12.961 1 98.31 240 GLU B CA 1
ATOM 4517 C C . GLU B 1 240 ? -11.031 -34.906 -13.227 1 98.31 240 GLU B C 1
ATOM 4519 O O . GLU B 1 240 ? -10.883 -36.125 -13.359 1 98.31 240 GLU B O 1
ATOM 4524 N N . LYS B 1 241 ? -10.094 -34.031 -13.227 1 98.5 241 LYS B N 1
ATOM 4525 C CA . LYS B 1 241 ? -8.734 -34.438 -13.562 1 98.5 241 LYS B CA 1
ATOM 4526 C C . LYS B 1 241 ? -7.828 -34.438 -12.344 1 98.5 241 LYS B C 1
ATOM 4528 O O . LYS B 1 241 ? -7.027 -35.344 -12.141 1 98.5 241 LYS B O 1
ATOM 4533 N N . PHE B 1 242 ? -7.973 -33.469 -11.531 1 98.88 242 PHE B N 1
ATOM 4534 C CA . PHE B 1 242 ? -6.961 -33.188 -10.516 1 98.88 242 PHE B CA 1
ATOM 4535 C C . PHE B 1 242 ? -7.395 -33.719 -9.156 1 98.88 242 PHE B C 1
ATOM 4537 O O . PHE B 1 242 ? -8.562 -33.625 -8.789 1 98.88 242 PHE B O 1
ATOM 4544 N N . GLY B 1 243 ? -6.465 -34.281 -8.461 1 98.81 243 GLY B N 1
ATOM 4545 C CA . GLY B 1 243 ? -6.703 -34.625 -7.07 1 98.81 243 GLY B CA 1
ATOM 4546 C C . GLY B 1 243 ? -6.719 -33.438 -6.145 1 98.81 243 GLY B C 1
ATOM 4547 O O . GLY B 1 243 ? -7.352 -33.469 -5.086 1 98.81 243 GLY B O 1
ATOM 4548 N N . ALA B 1 244 ? -6.016 -32.406 -6.555 1 98.94 244 ALA B N 1
ATOM 4549 C CA . ALA B 1 244 ? -5.992 -31.172 -5.77 1 98.94 244 ALA B CA 1
ATOM 4550 C C . ALA B 1 244 ? -5.691 -29.953 -6.656 1 98.94 244 ALA B C 1
ATOM 4552 O O . ALA B 1 244 ? -5.121 -30.094 -7.738 1 98.94 244 ALA B O 1
ATOM 4553 N N . ILE B 1 245 ? -6.113 -28.812 -6.219 1 98.94 245 ILE B N 1
ATOM 4554 C CA . ILE B 1 245 ? -5.773 -27.516 -6.801 1 98.94 245 ILE B CA 1
ATOM 4555 C C . ILE B 1 245 ? -5.285 -26.578 -5.707 1 98.94 245 ILE B C 1
ATOM 4557 O O . ILE B 1 245 ? -5.883 -26.5 -4.633 1 98.94 245 ILE B O 1
ATOM 4561 N N . VAL B 1 246 ? -4.184 -25.891 -5.973 1 98.94 246 VAL B N 1
ATOM 4562 C CA . VAL B 1 246 ? -3.635 -24.922 -5.031 1 98.94 246 VAL B CA 1
ATOM 4563 C C . VAL B 1 246 ? -3.66 -23.531 -5.652 1 98.94 246 VAL B C 1
ATOM 4565 O O . VAL B 1 246 ? -2.992 -23.281 -6.66 1 98.94 246 VAL B O 1
ATOM 4568 N N . THR B 1 247 ? -4.488 -22.672 -5.105 1 98.62 247 THR B N 1
ATOM 4569 C CA . THR B 1 247 ? -4.469 -21.266 -5.469 1 98.62 247 THR B CA 1
ATOM 4570 C C . THR B 1 247 ? -3.717 -20.453 -4.422 1 98.62 247 THR B C 1
ATOM 4572 O O . THR B 1 247 ? -4.184 -20.297 -3.289 1 98.62 247 THR B O 1
ATOM 4575 N N . CYS B 1 248 ? -2.592 -20.016 -4.77 1 97.94 248 CYS B N 1
ATOM 4576 C CA . CYS B 1 248 ? -1.697 -19.234 -3.91 1 97.94 248 CYS B CA 1
ATOM 4577 C C . CYS B 1 248 ? -1.54 -17.812 -4.426 1 97.94 248 CYS B C 1
ATOM 4579 O O . CYS B 1 248 ? -0.823 -17.578 -5.398 1 97.94 248 CYS B O 1
ATOM 4581 N N . PHE B 1 249 ? -2.195 -16.812 -3.73 1 95.94 249 PHE B N 1
ATOM 4582 C CA . PHE B 1 249 ? -2.23 -15.438 -4.191 1 95.94 249 PHE B CA 1
ATOM 4583 C C . PHE B 1 249 ? -2.719 -15.352 -5.629 1 95.94 249 PHE B C 1
ATOM 4585 O O . PHE B 1 249 ? -2.145 -14.633 -6.449 1 95.94 249 PHE B O 1
ATOM 4592 N N . PHE B 1 250 ? -3.775 -16.062 -5.887 1 96.31 250 PHE B N 1
ATOM 4593 C CA . PHE B 1 250 ? -4.293 -16.172 -7.242 1 96.31 250 PHE B CA 1
ATOM 4594 C C . PHE B 1 250 ? -5.688 -15.57 -7.344 1 96.31 250 PHE B C 1
ATOM 4596 O O . PHE B 1 250 ? -6.004 -14.883 -8.312 1 96.31 250 PHE B O 1
ATOM 4603 N N . ILE B 1 251 ? -6.496 -15.773 -6.328 1 93.81 251 ILE B N 1
ATOM 4604 C CA . ILE B 1 251 ? -7.914 -15.445 -6.367 1 93.81 251 ILE B CA 1
ATOM 4605 C C . ILE B 1 251 ? -8.094 -13.93 -6.48 1 93.81 251 ILE B C 1
ATOM 4607 O O . ILE B 1 251 ? -9.023 -13.453 -7.137 1 93.81 251 ILE B O 1
ATOM 4611 N N . ASP B 1 252 ? -7.199 -13.156 -5.891 1 88 252 ASP B N 1
ATOM 4612 C CA . ASP B 1 252 ? -7.398 -11.711 -5.82 1 88 252 ASP B CA 1
ATOM 4613 C C . ASP B 1 252 ? -7.055 -11.047 -7.152 1 88 252 ASP B C 1
ATOM 4615 O O . ASP B 1 252 ? -7.273 -9.844 -7.324 1 88 252 ASP B O 1
ATOM 4619 N N . VAL B 1 253 ? -6.48 -11.742 -8.125 1 86.62 253 VAL B N 1
ATOM 4620 C CA . VAL B 1 253 ? -6.133 -11.109 -9.391 1 86.62 253 VAL B CA 1
ATOM 4621 C C . VAL B 1 253 ? -7.117 -11.547 -10.477 1 86.62 253 VAL B C 1
ATOM 4623 O O . VAL B 1 253 ? -7.051 -11.062 -11.609 1 86.62 253 VAL B O 1
ATOM 4626 N N . ILE B 1 254 ? -7.973 -12.43 -10.133 1 88.19 254 ILE B N 1
ATOM 4627 C CA . ILE B 1 254 ? -8.938 -12.938 -11.102 1 88.19 254 ILE B CA 1
ATOM 4628 C C . ILE B 1 254 ? -10.141 -12 -11.18 1 88.19 254 ILE B C 1
ATOM 4630 O O . ILE B 1 254 ? -10.586 -11.469 -10.156 1 88.19 254 ILE B O 1
ATOM 4634 N N . SER B 1 255 ? -10.664 -11.828 -12.336 1 83.38 255 SER B N 1
ATOM 4635 C CA . SER B 1 255 ? -11.766 -10.891 -12.539 1 83.38 255 SER B CA 1
ATOM 4636 C C . SER B 1 255 ? -13.094 -11.5 -12.109 1 83.38 255 SER B C 1
ATOM 4638 O O . SER B 1 255 ? -13.906 -10.836 -11.461 1 83.38 255 SER B O 1
ATOM 4640 N N . ASP B 1 256 ? -13.336 -12.758 -12.508 1 89.75 256 ASP B N 1
ATOM 4641 C CA . ASP B 1 256 ? -14.594 -13.438 -12.195 1 89.75 256 ASP B CA 1
ATOM 4642 C C . ASP B 1 256 ? -14.359 -14.57 -11.188 1 89.75 256 ASP B C 1
ATOM 4644 O O . ASP B 1 256 ? -14.32 -15.742 -11.562 1 89.75 256 ASP B O 1
ATOM 4648 N N . VAL B 1 257 ? -14.375 -14.188 -9.938 1 92.88 257 VAL B N 1
ATOM 4649 C CA . VAL B 1 257 ? -14 -15.094 -8.859 1 92.88 257 VAL B CA 1
ATOM 4650 C C . VAL B 1 257 ? -15.055 -16.188 -8.711 1 92.88 257 VAL B C 1
ATOM 4652 O O . VAL B 1 257 ? -14.719 -17.375 -8.555 1 92.88 257 VAL B O 1
ATOM 4655 N N . GLN B 1 258 ? -16.297 -15.852 -8.82 1 93.25 258 GLN B N 1
ATOM 4656 C CA . GLN B 1 258 ? -17.375 -16.828 -8.664 1 93.25 258 GLN B CA 1
ATOM 4657 C C . GLN B 1 258 ? -17.266 -17.953 -9.695 1 93.25 258 GLN B C 1
ATOM 4659 O O . GLN B 1 258 ? -17.266 -19.125 -9.344 1 93.25 258 GLN B O 1
ATOM 4664 N N . ASN B 1 259 ? -17.156 -17.531 -10.938 1 94.75 259 ASN B N 1
ATOM 4665 C CA . ASN B 1 259 ? -17.047 -18.531 -12 1 94.75 259 ASN B CA 1
ATOM 4666 C C . ASN B 1 259 ? -15.766 -19.344 -11.867 1 94.75 259 ASN B C 1
ATOM 4668 O O . ASN B 1 259 ? -15.75 -20.547 -12.18 1 94.75 259 ASN B O 1
ATOM 4672 N N . THR B 1 260 ? -14.742 -18.703 -11.477 1 96.31 260 THR B N 1
ATOM 4673 C CA . THR B 1 260 ? -13.477 -19.406 -11.289 1 96.31 260 THR B CA 1
ATOM 4674 C C . THR B 1 260 ? -13.617 -20.5 -10.227 1 96.31 260 THR B C 1
ATOM 4676 O O . THR B 1 260 ? -13.148 -21.625 -10.414 1 96.31 260 THR B O 1
ATOM 4679 N N . ILE B 1 261 ? -14.297 -20.219 -9.164 1 97.62 261 ILE B N 1
ATOM 4680 C CA . ILE B 1 261 ? -14.469 -21.188 -8.086 1 97.62 261 ILE B CA 1
ATOM 4681 C C . ILE B 1 261 ? -15.328 -22.359 -8.57 1 97.62 261 ILE B C 1
ATOM 4683 O O . ILE B 1 261 ? -15.039 -23.516 -8.281 1 97.62 261 ILE B O 1
ATOM 4687 N N . ILE B 1 262 ? -16.328 -22.062 -9.352 1 97.75 262 ILE B N 1
ATOM 4688 C CA . ILE B 1 262 ? -17.156 -23.109 -9.945 1 97.75 262 ILE B CA 1
ATOM 4689 C C . ILE B 1 262 ? -16.297 -24 -10.844 1 97.75 262 ILE B C 1
ATOM 4691 O O . ILE B 1 262 ? -16.406 -25.219 -10.797 1 97.75 262 ILE B O 1
ATOM 4695 N N . ASN B 1 263 ? -15.43 -23.391 -11.594 1 97.81 263 ASN B N 1
ATOM 4696 C CA . ASN B 1 263 ? -14.539 -24.125 -12.477 1 97.81 263 ASN B CA 1
ATOM 4697 C C . ASN B 1 263 ? -13.547 -24.984 -11.695 1 97.81 263 ASN B C 1
ATOM 4699 O O . ASN B 1 263 ? -13.203 -26.094 -12.109 1 97.81 263 ASN B O 1
ATOM 4703 N N . LEU B 1 264 ? -13.047 -24.484 -10.594 1 98.69 264 LEU B N 1
ATOM 4704 C CA . LEU B 1 264 ? -12.164 -25.281 -9.742 1 98.69 264 LEU B CA 1
ATOM 4705 C C . LEU B 1 264 ? -12.852 -26.562 -9.289 1 98.69 264 LEU B C 1
ATOM 4707 O O . LEU B 1 264 ? -12.242 -27.641 -9.297 1 98.69 264 LEU B O 1
ATOM 4711 N N . HIS B 1 265 ? -14.125 -26.438 -8.883 1 98.75 265 HIS B N 1
ATOM 4712 C CA . HIS B 1 265 ? -14.906 -27.594 -8.469 1 98.75 265 HIS B CA 1
ATOM 4713 C C . HIS B 1 265 ? -15.016 -28.609 -9.594 1 98.75 265 HIS B C 1
ATOM 4715 O O . HIS B 1 265 ? -14.859 -29.812 -9.367 1 98.75 265 HIS B O 1
ATOM 4721 N N . LYS B 1 266 ? -15.234 -28.125 -10.805 1 98.44 266 LYS B N 1
ATOM 4722 C CA . LYS B 1 266 ? -15.391 -29 -11.969 1 98.44 266 LYS B CA 1
ATOM 4723 C C . LYS B 1 266 ? -14.086 -29.719 -12.281 1 98.44 266 LYS B C 1
ATOM 4725 O O . LYS B 1 266 ? -14.102 -30.875 -12.727 1 98.44 266 LYS B O 1
ATOM 4730 N N . LEU B 1 267 ? -12.977 -29.094 -12.094 1 98.81 267 LEU B N 1
ATOM 4731 C CA . LEU B 1 267 ? -11.664 -29.609 -12.438 1 98.81 267 LEU B CA 1
ATOM 4732 C C . LEU B 1 267 ? -11.25 -30.719 -11.477 1 98.81 267 LEU B C 1
ATOM 4734 O O . LEU B 1 267 ? -10.453 -31.594 -11.836 1 98.81 267 LEU B O 1
ATOM 4738 N N . LEU B 1 268 ? -11.797 -30.688 -10.266 1 98.81 268 LEU B N 1
ATOM 4739 C CA . LEU B 1 268 ? -11.398 -31.625 -9.219 1 98.81 268 LEU B CA 1
ATOM 4740 C C . LEU B 1 268 ? -12.133 -32.969 -9.359 1 98.81 268 LEU B C 1
ATOM 4742 O O . LEU B 1 268 ? -13.328 -32.969 -9.688 1 98.81 268 LEU B O 1
ATOM 4746 N N . LYS B 1 269 ? -11.422 -34.062 -9.07 1 98.56 269 LYS B N 1
ATOM 4747 C CA . LYS B 1 269 ? -12.062 -35.375 -8.867 1 98.56 269 LYS B CA 1
ATOM 4748 C C . LYS B 1 269 ? -12.984 -35.344 -7.652 1 98.56 269 LYS B C 1
ATOM 4750 O O . LYS B 1 269 ? -12.859 -34.469 -6.793 1 98.56 269 LYS B O 1
ATOM 4755 N N . ASP B 1 270 ? -13.898 -36.344 -7.676 1 98.06 270 ASP B N 1
ATOM 4756 C CA . ASP B 1 270 ? -14.703 -36.5 -6.469 1 98.06 270 ASP B CA 1
ATOM 4757 C C . ASP B 1 270 ? -13.82 -36.688 -5.238 1 98.06 270 ASP B C 1
ATOM 4759 O O . ASP B 1 270 ? -12.875 -37.5 -5.266 1 98.06 270 ASP B O 1
ATOM 4763 N N . GLY B 1 271 ? -14.07 -35.875 -4.25 1 98.25 271 GLY B N 1
ATOM 4764 C CA . GLY B 1 271 ? -13.258 -35.938 -3.045 1 98.25 271 GLY B CA 1
ATOM 4765 C C . GLY B 1 271 ? -11.984 -35.125 -3.141 1 98.25 271 GLY B C 1
ATOM 4766 O O . GLY B 1 271 ? -11.211 -35.031 -2.184 1 98.25 271 GLY B O 1
ATOM 4767 N N . GLY B 1 272 ? -11.797 -34.469 -4.277 1 98.81 272 GLY B N 1
ATOM 4768 C CA . GLY B 1 272 ? -10.609 -33.656 -4.492 1 98.81 272 GLY B CA 1
ATOM 4769 C C . GLY B 1 272 ? -10.508 -32.469 -3.545 1 98.81 272 GLY B C 1
ATOM 4770 O O . GLY B 1 272 ? -11.492 -32.125 -2.885 1 98.81 272 GLY B O 1
ATOM 4771 N N . ILE B 1 273 ? -9.305 -31.875 -3.459 1 98.94 273 ILE B N 1
ATOM 4772 C CA . ILE B 1 273 ? -9 -30.859 -2.455 1 98.94 273 ILE B CA 1
ATOM 4773 C C . ILE B 1 273 ? -8.617 -29.547 -3.146 1 98.94 273 ILE B C 1
ATOM 4775 O O . ILE B 1 273 ? -7.848 -29.547 -4.109 1 98.94 273 ILE B O 1
ATOM 4779 N N . TRP B 1 274 ? -9.211 -28.453 -2.709 1 98.94 274 TRP B N 1
ATOM 4780 C CA . TRP B 1 274 ? -8.797 -27.109 -3.09 1 98.94 274 TRP B CA 1
ATOM 4781 C C . TRP B 1 274 ? -8.172 -26.375 -1.906 1 98.94 274 TRP B C 1
ATOM 4783 O O . TRP B 1 274 ? -8.812 -26.188 -0.876 1 98.94 274 TRP B O 1
ATOM 4793 N N . ILE B 1 275 ? -6.926 -26.062 -2.027 1 98.94 275 ILE B N 1
ATOM 4794 C CA . ILE B 1 275 ? -6.211 -25.281 -1.034 1 98.94 275 ILE B CA 1
ATOM 4795 C C . ILE B 1 275 ? -6.062 -23.844 -1.527 1 98.94 275 ILE B C 1
ATOM 4797 O O . ILE B 1 275 ? -5.566 -23.609 -2.631 1 98.94 275 ILE B O 1
ATOM 4801 N N . ASN B 1 276 ? -6.531 -22.906 -0.736 1 98.75 276 ASN B N 1
ATOM 4802 C CA . ASN B 1 276 ? -6.434 -21.5 -1.08 1 98.75 276 ASN B CA 1
ATOM 4803 C C . ASN B 1 276 ? -5.703 -20.703 0.002 1 98.75 276 ASN B C 1
ATOM 4805 O O . ASN B 1 276 ? -5.957 -20.906 1.193 1 98.75 276 ASN B O 1
ATOM 4809 N N . ILE B 1 277 ? -4.773 -19.891 -0.437 1 98.19 277 ILE B N 1
ATOM 4810 C CA . ILE B 1 277 ? -4.109 -18.984 0.486 1 98.19 277 ILE B CA 1
ATOM 4811 C C . ILE B 1 277 ? -3.857 -17.641 -0.203 1 98.19 277 ILE B C 1
ATOM 4813 O O . ILE B 1 277 ? -3.369 -17.609 -1.335 1 98.19 277 ILE B O 1
ATOM 4817 N N . GLY B 1 278 ? -4.176 -16.562 0.466 1 95.81 278 GLY B N 1
ATOM 4818 C CA . GLY B 1 278 ? -3.936 -15.234 -0.058 1 95.81 278 GLY B CA 1
ATOM 4819 C C . GLY B 1 278 ? -4.871 -14.188 0.516 1 95.81 278 GLY B C 1
ATOM 4820 O O . GLY B 1 278 ? -5.863 -14.523 1.167 1 95.81 278 GLY B O 1
ATOM 4821 N N . PRO B 1 279 ? -4.523 -12.969 0.316 1 93.69 279 PRO B N 1
ATOM 4822 C CA . PRO B 1 279 ? -5.398 -11.859 0.698 1 93.69 279 PRO B CA 1
ATOM 4823 C C . PRO B 1 279 ? -6.426 -11.523 -0.378 1 93.69 279 PRO B C 1
ATOM 4825 O O . PRO B 1 279 ? -6.477 -12.18 -1.42 1 93.69 279 PRO B O 1
ATOM 4828 N N . ILE B 1 280 ? -7.316 -10.656 -0.02 1 91.88 280 ILE B N 1
ATOM 4829 C CA . ILE B 1 280 ? -8.164 -10.016 -1.019 1 91.88 280 ILE B CA 1
ATOM 4830 C C . ILE B 1 280 ? -7.707 -8.57 -1.23 1 91.88 280 ILE B C 1
ATOM 4832 O O . ILE B 1 280 ? -8 -7.695 -0.413 1 91.88 280 ILE B O 1
ATOM 4836 N N . VAL B 1 281 ? -6.98 -8.367 -2.227 1 88.56 281 VAL B N 1
ATOM 4837 C CA . VAL B 1 281 ? -6.523 -7.035 -2.615 1 88.56 281 VAL B CA 1
ATOM 4838 C C . VAL B 1 281 ? -7.047 -6.691 -4.008 1 88.56 281 VAL B C 1
ATOM 4840 O O . VAL B 1 281 ? -6.828 -7.441 -4.961 1 88.56 281 VAL B O 1
ATOM 4843 N N . ASN B 1 282 ? -7.82 -5.727 -4.027 1 78.25 282 ASN B N 1
ATOM 4844 C CA . ASN B 1 282 ? -8.336 -5.301 -5.328 1 78.25 282 ASN B CA 1
ATOM 4845 C C . ASN B 1 282 ? -7.418 -4.273 -5.98 1 78.25 282 ASN B C 1
ATOM 4847 O O . ASN B 1 282 ? -7.238 -3.172 -5.457 1 78.25 282 ASN B O 1
ATOM 4851 N N . HIS B 1 283 ? -6.82 -4.742 -7.047 1 64.56 283 HIS B N 1
ATOM 4852 C CA . HIS B 1 283 ? -5.844 -3.9 -7.73 1 64.56 283 HIS B CA 1
ATOM 4853 C C . HIS B 1 283 ? -6.516 -3.027 -8.789 1 64.56 283 HIS B C 1
ATOM 4855 O O . HIS B 1 283 ? -5.91 -2.08 -9.289 1 64.56 283 HIS B O 1
ATOM 4861 N N . ASN B 1 284 ? -7.68 -3.479 -9.109 1 60.38 284 ASN B N 1
ATOM 4862 C CA . ASN B 1 284 ? -8.367 -2.777 -10.188 1 60.38 284 ASN B CA 1
ATOM 4863 C C . ASN B 1 284 ? -9.219 -1.629 -9.656 1 60.38 284 ASN B C 1
ATOM 4865 O O . ASN B 1 284 ? -10.148 -1.849 -8.883 1 60.38 284 ASN B O 1
ATOM 4869 N N . GLN B 1 285 ? -8.773 -0.494 -10.008 1 55.03 285 GLN B N 1
ATOM 4870 C CA . GLN B 1 285 ? -9.344 0.777 -9.578 1 55.03 285 GLN B CA 1
ATOM 4871 C C . GLN B 1 285 ? -10.781 0.934 -10.078 1 55.03 285 GLN B C 1
ATOM 4873 O O . GLN B 1 285 ? -11.531 1.769 -9.57 1 55.03 285 GLN B O 1
ATOM 4878 N N . SER B 1 286 ? -11.07 0.078 -11.016 1 59.16 286 SER B N 1
ATOM 4879 C CA . SER B 1 286 ? -12.359 0.382 -11.625 1 59.16 286 SER B CA 1
ATOM 4880 C C . SER B 1 286 ? -13.5 -0.303 -10.875 1 59.16 286 SER B C 1
ATOM 4882 O O . SER B 1 286 ? -14.648 -0.27 -11.312 1 59.16 286 SER B O 1
ATOM 4884 N N . VAL B 1 287 ? -13.125 -0.93 -9.727 1 63.31 287 VAL B N 1
ATOM 4885 C CA . VAL B 1 287 ? -14.055 -1.841 -9.062 1 63.31 287 VAL B CA 1
ATOM 4886 C C . VAL B 1 287 ? -15.188 -1.046 -8.414 1 63.31 287 VAL B C 1
ATOM 4888 O O . VAL B 1 287 ? -16.219 -1.613 -8.031 1 63.31 287 VAL B O 1
ATOM 4891 N N . GLY B 1 288 ? -15.188 0.276 -8.539 1 78.5 288 GLY B N 1
ATOM 4892 C CA . GLY B 1 288 ? -16.328 1.002 -7.996 1 78.5 288 GLY B CA 1
ATOM 4893 C C . GLY B 1 288 ? -16.062 1.593 -6.625 1 78.5 288 GLY B C 1
ATOM 4894 O O . GLY B 1 288 ? -14.906 1.679 -6.195 1 78.5 288 GLY B O 1
ATOM 4895 N N . PHE B 1 289 ? -17.219 1.958 -5.973 1 91.5 289 PHE B N 1
ATOM 4896 C CA . PHE B 1 289 ? -17.125 2.76 -4.758 1 91.5 289 PHE B CA 1
ATOM 4897 C C . PHE B 1 289 ? -17.031 1.869 -3.525 1 91.5 289 PHE B C 1
ATOM 4899 O O . PHE B 1 289 ? -16.641 2.328 -2.451 1 91.5 289 PHE B O 1
ATOM 4906 N N . PHE B 1 290 ? -17.375 0.572 -3.748 1 93 290 PHE B N 1
ATOM 4907 C CA . PHE B 1 290 ? -17.484 -0.313 -2.594 1 93 290 PHE B CA 1
ATOM 4908 C C . PHE B 1 290 ? -16.797 -1.646 -2.871 1 93 290 PHE B C 1
ATOM 4910 O O . PHE B 1 290 ? -16.562 -2 -4.027 1 93 290 PHE B O 1
ATOM 4917 N N . SER B 1 291 ? -16.516 -2.414 -1.802 1 89.81 291 SER B N 1
ATOM 4918 C CA . SER B 1 291 ? -15.805 -3.68 -1.932 1 89.81 291 SER B CA 1
ATOM 4919 C C . SER B 1 291 ? -16.641 -4.715 -2.678 1 89.81 291 SER B C 1
ATOM 4921 O O . SER B 1 291 ? -17.766 -5.035 -2.262 1 89.81 291 SER B O 1
ATOM 4923 N N . PRO B 1 292 ? -16.094 -5.281 -3.689 1 87 292 PRO B N 1
ATOM 4924 C CA . PRO B 1 292 ? -16.844 -6.32 -4.402 1 87 292 PRO B CA 1
ATOM 4925 C C . PRO B 1 292 ? -16.656 -7.707 -3.801 1 87 292 PRO B C 1
ATOM 4927 O O . PRO B 1 292 ? -17.406 -8.633 -4.105 1 87 292 PRO B O 1
ATOM 4930 N N . LEU B 1 293 ? -15.625 -7.84 -3.006 1 91.56 293 LEU B N 1
ATOM 4931 C CA . LEU B 1 293 ? -15.219 -9.172 -2.574 1 91.56 293 LEU B CA 1
ATOM 4932 C C . LEU B 1 293 ? -14.508 -9.109 -1.227 1 91.56 293 LEU B C 1
ATOM 4934 O O . LEU B 1 293 ? -13.664 -8.234 -1.002 1 91.56 293 LEU B O 1
ATOM 4938 N N . THR B 1 294 ? -14.906 -9.938 -0.29 1 94.19 294 THR B N 1
ATOM 4939 C CA . THR B 1 294 ? -14.25 -10.117 1.002 1 94.19 294 THR B CA 1
ATOM 4940 C C . THR B 1 294 ? -13.852 -11.578 1.207 1 94.19 294 THR B C 1
ATOM 4942 O O . THR B 1 294 ? -14.219 -12.445 0.409 1 94.19 294 THR B O 1
ATOM 4945 N N . LEU B 1 295 ? -13.109 -11.898 2.217 1 95.5 295 LEU B N 1
ATOM 4946 C CA . LEU B 1 295 ? -12.719 -13.273 2.508 1 95.5 295 LEU B CA 1
ATOM 4947 C C . LEU B 1 295 ? -13.945 -14.141 2.754 1 95.5 295 LEU B C 1
ATOM 4949 O O . LEU B 1 295 ? -14.008 -15.289 2.295 1 95.5 295 LEU B O 1
ATOM 4953 N N . GLU B 1 296 ? -14.891 -13.594 3.436 1 95.25 296 GLU B N 1
ATOM 4954 C CA . GLU B 1 296 ? -16.125 -14.328 3.711 1 95.25 296 GLU B CA 1
ATOM 4955 C C . GLU B 1 296 ? -16.859 -14.688 2.418 1 95.25 296 GLU B C 1
ATOM 4957 O O . GLU B 1 296 ? -17.5 -15.727 2.336 1 95.25 296 GLU B O 1
ATOM 4962 N N . ASP B 1 297 ? -16.781 -13.812 1.437 1 94.44 297 ASP B N 1
ATOM 4963 C CA . ASP B 1 297 ? -17.406 -14.07 0.149 1 94.44 297 ASP B CA 1
ATOM 4964 C C . ASP B 1 297 ? -16.797 -15.297 -0.527 1 94.44 297 ASP B C 1
ATOM 4966 O O . ASP B 1 297 ? -17.5 -16.047 -1.209 1 94.44 297 ASP B O 1
ATOM 4970 N N . ILE B 1 298 ? -15.516 -15.5 -0.377 1 95.88 298 ILE B N 1
ATOM 4971 C CA . ILE B 1 298 ? -14.844 -16.656 -0.967 1 95.88 298 ILE B CA 1
ATOM 4972 C C . ILE B 1 298 ? -15.43 -17.938 -0.392 1 95.88 298 ILE B C 1
ATOM 4974 O O . ILE B 1 298 ? -15.742 -18.875 -1.136 1 95.88 298 ILE B O 1
ATOM 4978 N N . ASP B 1 299 ? -15.586 -18 0.885 1 96.88 299 ASP B N 1
ATOM 4979 C CA . ASP B 1 299 ? -16.141 -19.172 1.545 1 96.88 299 ASP B CA 1
ATOM 4980 C C . ASP B 1 299 ? -17.578 -19.422 1.086 1 96.88 299 ASP B C 1
ATOM 4982 O O . ASP B 1 299 ? -17.969 -20.578 0.855 1 96.88 299 ASP B O 1
ATOM 4986 N N . ARG B 1 300 ? -18.328 -18.312 1.045 1 95.69 300 ARG B N 1
ATOM 4987 C CA . ARG B 1 300 ? -19.703 -18.438 0.582 1 95.69 300 ARG B CA 1
ATOM 4988 C C . ARG B 1 300 ? -19.75 -19 -0.841 1 95.69 300 ARG B C 1
ATOM 4990 O O . ARG B 1 300 ? -20.547 -19.891 -1.137 1 95.69 300 ARG B O 1
ATOM 4997 N N . MET B 1 301 ? -18.938 -18.453 -1.712 1 96.12 301 MET B N 1
ATOM 4998 C CA . MET B 1 301 ? -18.891 -18.906 -3.1 1 96.12 301 MET B CA 1
ATOM 4999 C C . MET B 1 301 ? -18.438 -20.359 -3.186 1 96.12 301 MET B C 1
ATOM 5001 O O . MET B 1 301 ? -18.938 -21.125 -4.012 1 96.12 301 MET B O 1
ATOM 5005 N N . ALA B 1 302 ? -17.5 -20.734 -2.352 1 98.19 302 ALA B N 1
ATOM 5006 C CA . ALA B 1 302 ? -17.031 -22.125 -2.303 1 98.19 302 ALA B CA 1
ATOM 5007 C C . ALA B 1 302 ? -18.156 -23.062 -1.92 1 98.19 302 ALA B C 1
ATOM 5009 O O . ALA B 1 302 ? -18.391 -24.078 -2.59 1 98.19 302 ALA B O 1
ATOM 5010 N N . ARG B 1 303 ? -18.906 -22.719 -0.86 1 97.94 303 ARG B N 1
ATOM 5011 C CA . ARG B 1 303 ? -20.031 -23.547 -0.427 1 97.94 303 ARG B CA 1
ATOM 5012 C C . ARG B 1 303 ? -21.078 -23.672 -1.526 1 97.94 303 ARG B C 1
ATOM 5014 O O . ARG B 1 303 ? -21.594 -24.766 -1.776 1 97.94 303 ARG B O 1
ATOM 5021 N N . ASN B 1 304 ? -21.344 -22.562 -2.154 1 96.88 304 ASN B N 1
ATOM 5022 C CA . ASN B 1 304 ? -22.328 -22.547 -3.227 1 96.88 304 ASN B CA 1
ATOM 5023 C C . ASN B 1 304 ? -21.906 -23.422 -4.395 1 96.88 304 ASN B C 1
ATOM 5025 O O . ASN B 1 304 ? -22.75 -23.984 -5.105 1 96.88 304 ASN B O 1
ATOM 5029 N N . ALA B 1 305 ? -20.609 -23.531 -4.578 1 98.25 305 ALA B N 1
ATOM 5030 C CA . ALA B 1 305 ? -20.078 -24.344 -5.676 1 98.25 305 ALA B CA 1
ATOM 5031 C C . ALA B 1 305 ? -20.047 -25.828 -5.301 1 98.25 305 ALA B C 1
ATOM 5033 O O . ALA B 1 305 ? -19.75 -26.672 -6.141 1 98.25 305 ALA B O 1
ATOM 5034 N N . GLY B 1 306 ? -20.25 -26.141 -3.996 1 98.5 306 GLY B N 1
ATOM 5035 C CA . GLY B 1 306 ? -20.328 -27.531 -3.576 1 98.5 306 GLY B CA 1
ATOM 5036 C C . GLY B 1 306 ? -19.156 -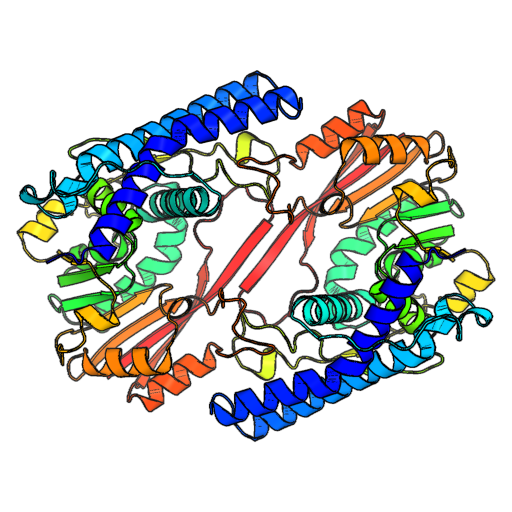27.969 -2.717 1 98.5 306 GLY B C 1
ATOM 5037 O O . GLY B 1 306 ? -18.953 -29.156 -2.473 1 98.5 306 GLY B O 1
ATOM 5038 N N . PHE B 1 307 ? -18.375 -27 -2.215 1 98.81 307 PHE B N 1
ATOM 5039 C CA . PHE B 1 307 ? -17.219 -27.344 -1.385 1 98.81 307 PHE B CA 1
ATOM 5040 C C . PHE B 1 307 ? -17.609 -27.375 0.089 1 98.81 307 PHE B C 1
ATOM 5042 O O . PHE B 1 307 ? -18.438 -26.594 0.539 1 98.81 307 PHE B O 1
ATOM 5049 N N . ASP B 1 308 ? -16.938 -28.281 0.806 1 98.69 308 ASP B N 1
ATOM 5050 C CA . ASP B 1 308 ? -16.922 -28.234 2.266 1 98.69 308 ASP B CA 1
ATOM 5051 C C . ASP B 1 308 ? -15.617 -27.656 2.797 1 98.69 308 ASP B C 1
ATOM 5053 O O . ASP B 1 308 ? -14.539 -28.031 2.348 1 98.69 308 ASP B O 1
ATOM 5057 N N . ILE B 1 309 ? -15.734 -26.797 3.711 1 98.5 309 ILE B N 1
ATOM 5058 C CA . ILE B 1 309 ? -14.539 -26.266 4.367 1 98.5 309 ILE B CA 1
ATOM 5059 C C . ILE B 1 309 ? -14.078 -27.25 5.445 1 98.5 309 ILE B C 1
ATOM 5061 O O . ILE B 1 309 ? -14.789 -27.484 6.422 1 98.5 309 ILE B O 1
ATOM 5065 N N . ILE B 1 310 ? -12.891 -27.734 5.305 1 98.56 310 ILE B N 1
ATOM 5066 C CA . ILE B 1 310 ? -12.5 -28.781 6.238 1 98.56 310 ILE B CA 1
ATOM 5067 C C . ILE B 1 310 ? -11.359 -28.281 7.121 1 98.56 310 ILE B C 1
ATOM 5069 O O . ILE B 1 310 ? -11.078 -28.875 8.172 1 98.56 310 ILE B O 1
ATOM 5073 N N . GLU B 1 311 ? -10.664 -27.297 6.742 1 98.56 311 GLU B N 1
ATOM 5074 C CA . GLU B 1 311 ? -9.625 -26.656 7.539 1 98.56 311 GLU B CA 1
ATOM 5075 C C . GLU B 1 311 ? -9.508 -25.172 7.191 1 98.56 311 GLU B C 1
ATOM 5077 O O . GLU B 1 311 ? -9.617 -24.797 6.027 1 98.56 311 GLU B O 1
ATOM 5082 N N . GLN B 1 312 ? -9.359 -24.312 8.203 1 98.06 312 GLN B N 1
ATOM 5083 C CA . GLN B 1 312 ? -9.156 -22.891 7.973 1 98.06 312 GLN B CA 1
ATOM 5084 C C . GLN B 1 312 ? -8.312 -22.266 9.078 1 98.06 312 GLN B C 1
ATOM 5086 O O . GLN B 1 312 ? -8.477 -22.594 10.258 1 98.06 312 GLN B O 1
ATOM 5091 N N . SER B 1 313 ? -7.387 -21.453 8.727 1 97.94 313 SER B N 1
ATOM 5092 C CA . SER B 1 313 ? -6.535 -20.719 9.656 1 97.94 313 SER B CA 1
ATOM 5093 C C . SER B 1 313 ? -6.039 -19.406 9.047 1 97.94 313 SER B C 1
ATOM 5095 O O . SER B 1 313 ? -6.383 -19.078 7.906 1 97.94 313 SER B O 1
ATOM 5097 N N . ARG B 1 314 ? -5.371 -18.641 9.82 1 97.69 314 ARG B N 1
ATOM 5098 C CA . ARG B 1 314 ? -4.758 -17.406 9.336 1 97.69 314 ARG B CA 1
ATOM 5099 C C . ARG B 1 314 ? -3.238 -17.531 9.297 1 97.69 314 ARG B C 1
ATOM 5101 O O . ARG B 1 314 ? -2.637 -18.125 10.203 1 97.69 314 ARG B O 1
ATOM 5108 N N . ILE B 1 315 ? -2.67 -17.031 8.242 1 97.75 315 ILE B N 1
ATOM 5109 C CA . ILE B 1 315 ? -1.22 -17.016 8.086 1 97.75 315 ILE B CA 1
ATOM 5110 C C . ILE B 1 315 ? -0.759 -15.586 7.777 1 97.75 315 ILE B C 1
ATOM 5112 O O . ILE B 1 315 ? -1.211 -14.984 6.805 1 97.75 315 ILE B O 1
ATOM 5116 N N . ASP B 1 316 ? 0.089 -15.062 8.625 1 97.06 316 ASP B N 1
ATOM 5117 C CA . ASP B 1 316 ? 0.674 -13.742 8.383 1 97.06 316 ASP B CA 1
ATOM 5118 C C . ASP B 1 316 ? 1.905 -13.844 7.484 1 97.06 316 ASP B C 1
ATOM 5120 O O . ASP B 1 316 ? 2.771 -14.695 7.703 1 97.06 316 ASP B O 1
ATOM 5124 N N . THR B 1 317 ? 1.916 -13.031 6.445 1 97 317 THR B N 1
ATOM 5125 C CA . THR B 1 317 ? 3.051 -13.062 5.531 1 97 317 THR B CA 1
ATOM 5126 C C . THR B 1 317 ? 3.227 -11.711 4.84 1 97 317 THR B C 1
ATOM 5128 O O . THR B 1 317 ? 2.443 -10.789 5.066 1 97 317 THR B O 1
ATOM 5131 N N . SER B 1 318 ? 4.316 -11.508 4.191 1 95.31 318 SER B N 1
ATOM 5132 C CA . SER B 1 318 ? 4.559 -10.391 3.289 1 95.31 318 SER B CA 1
ATOM 5133 C C . SER B 1 318 ? 4.52 -10.836 1.831 1 95.31 318 SER B C 1
ATOM 5135 O O . SER B 1 318 ? 4.188 -11.984 1.538 1 95.31 318 SER B O 1
ATOM 5137 N N . TYR B 1 319 ? 4.742 -9.898 0.96 1 92.31 319 TYR B N 1
ATOM 5138 C CA . TYR B 1 319 ? 4.781 -10.227 -0.46 1 92.31 319 TYR B CA 1
ATOM 5139 C C . TYR B 1 319 ? 5.965 -9.547 -1.142 1 92.31 319 TYR B C 1
ATOM 5141 O O . TYR B 1 319 ? 5.914 -8.359 -1.457 1 92.31 319 TYR B O 1
ATOM 5149 N N . SER B 1 320 ? 7.004 -10.281 -1.382 1 93.62 320 SER B N 1
ATOM 5150 C CA . SER B 1 320 ? 8.242 -9.844 -2.025 1 93.62 320 SER B CA 1
ATOM 5151 C C . SER B 1 320 ? 8.711 -8.508 -1.464 1 93.62 320 SER B C 1
ATOM 5153 O O . SER B 1 320 ? 9.023 -7.586 -2.221 1 93.62 320 SER B O 1
ATOM 5155 N N . GLN B 1 321 ? 8.727 -8.422 -0.224 1 94.5 321 GLN B N 1
ATOM 5156 C CA . GLN B 1 321 ? 9 -7.148 0.438 1 94.5 321 GLN B CA 1
ATOM 5157 C C . GLN B 1 321 ? 10.492 -6.98 0.708 1 94.5 321 GLN B C 1
ATOM 5159 O O . GLN B 1 321 ? 11.164 -7.93 1.125 1 94.5 321 GLN B O 1
ATOM 5164 N N . ASN B 1 322 ? 11.047 -5.773 0.437 1 96.69 322 ASN B N 1
ATOM 5165 C CA . ASN B 1 322 ? 12.391 -5.395 0.867 1 96.69 322 ASN B CA 1
ATOM 5166 C C . ASN B 1 322 ? 12.547 -5.527 2.379 1 96.69 322 ASN B C 1
ATOM 5168 O O . ASN B 1 322 ? 11.828 -4.887 3.145 1 96.69 322 ASN B O 1
ATOM 5172 N N . PRO B 1 323 ? 13.453 -6.422 2.801 1 95.81 323 PRO B N 1
ATOM 5173 C CA . PRO B 1 323 ? 13.586 -6.672 4.238 1 95.81 323 PRO B CA 1
ATOM 5174 C C . PRO B 1 323 ? 14.023 -5.43 5.016 1 95.81 323 PRO B C 1
ATOM 5176 O O . PRO B 1 323 ? 13.891 -5.387 6.238 1 95.81 323 PRO B O 1
ATOM 5179 N N . LYS B 1 324 ? 14.516 -4.379 4.348 1 96.44 324 LYS B N 1
ATOM 5180 C CA . LYS B 1 324 ? 15.047 -3.197 5.02 1 96.44 324 LYS B CA 1
ATOM 5181 C C . LYS B 1 324 ? 14.07 -2.025 4.926 1 96.44 324 LYS B C 1
ATOM 5183 O O . LYS B 1 324 ? 14.359 -0.933 5.414 1 96.44 324 LYS B O 1
ATOM 5188 N N . THR B 1 325 ? 12.906 -2.232 4.328 1 96.81 325 THR B N 1
ATOM 5189 C CA . THR B 1 325 ? 11.977 -1.128 4.113 1 96.81 325 THR B CA 1
ATOM 5190 C C . THR B 1 325 ? 11.383 -0.66 5.438 1 96.81 325 THR B C 1
ATOM 5192 O O . THR B 1 325 ? 11.102 -1.473 6.324 1 96.81 325 THR B O 1
ATOM 5195 N N . HIS B 1 326 ? 11.188 0.666 5.617 1 97.06 326 HIS B N 1
ATOM 5196 C CA . HIS B 1 326 ? 10.539 1.168 6.828 1 97.06 326 HIS B CA 1
ATOM 5197 C C . HIS B 1 326 ? 9.039 1.311 6.629 1 97.06 326 HIS B C 1
ATOM 5199 O O . HIS B 1 326 ? 8.336 1.809 7.516 1 97.06 326 HIS B O 1
ATOM 5205 N N . VAL B 1 327 ? 8.562 0.947 5.469 1 96.12 327 VAL B N 1
ATOM 5206 C CA . VAL B 1 327 ? 7.133 0.792 5.195 1 96.12 327 VAL B CA 1
ATOM 5207 C C . VAL B 1 327 ? 6.801 -0.687 5.004 1 96.12 327 VAL B C 1
ATOM 5209 O O . VAL B 1 327 ? 7.055 -1.255 3.939 1 96.12 327 VAL B O 1
ATOM 5212 N N . LYS B 1 328 ? 6.172 -1.265 5.93 1 95.38 328 LYS B N 1
ATOM 5213 C CA . LYS B 1 328 ? 5.961 -2.709 5.93 1 95.38 328 LYS B CA 1
ATOM 5214 C C . LYS B 1 328 ? 4.488 -3.053 5.75 1 95.38 328 LYS B C 1
ATOM 5216 O O . LYS B 1 328 ? 3.627 -2.496 6.438 1 95.38 328 LYS B O 1
ATOM 5221 N N . THR B 1 329 ? 4.238 -3.854 4.766 1 94.69 329 THR B N 1
ATOM 5222 C CA . THR B 1 329 ? 2.896 -4.391 4.566 1 94.69 329 THR B CA 1
ATOM 5223 C C . THR B 1 329 ? 2.83 -5.852 4.992 1 94.69 329 THR B C 1
ATOM 5225 O O . THR B 1 329 ? 3.658 -6.664 4.578 1 94.69 329 THR B O 1
ATOM 5228 N N . ARG B 1 330 ? 1.935 -6.172 5.781 1 95.69 330 ARG B N 1
ATOM 5229 C CA . ARG B 1 330 ? 1.685 -7.543 6.223 1 95.69 330 ARG B CA 1
ATOM 5230 C C . ARG B 1 330 ? 0.269 -7.98 5.867 1 95.69 330 ARG B C 1
ATOM 5232 O O . ARG B 1 330 ? -0.682 -7.211 6.012 1 95.69 330 ARG B O 1
ATOM 5239 N N . TYR B 1 331 ? 0.172 -9.133 5.387 1 96.75 331 TYR B N 1
ATOM 5240 C CA . TYR B 1 331 ? -1.109 -9.742 5.043 1 96.75 331 TYR B CA 1
ATOM 5241 C C . TYR B 1 331 ? -1.481 -10.828 6.039 1 96.75 331 TYR B C 1
ATOM 5243 O O . TYR B 1 331 ? -0.729 -11.789 6.227 1 96.75 331 TYR B O 1
ATOM 5251 N N . SER B 1 332 ? -2.568 -10.664 6.688 1 97.12 332 SER B N 1
ATOM 5252 C CA . SER B 1 332 ? -3.154 -11.789 7.41 1 97.12 332 SER B CA 1
ATOM 5253 C C . SER B 1 332 ? -4.02 -12.641 6.492 1 97.12 332 SER B C 1
ATOM 5255 O O . SER B 1 332 ? -5.246 -12.531 6.5 1 97.12 332 SER B O 1
ATOM 5257 N N . THR B 1 333 ? -3.367 -13.508 5.812 1 96.81 333 THR B N 1
ATOM 5258 C CA . THR B 1 333 ? -4.023 -14.273 4.758 1 96.81 333 THR B CA 1
ATOM 5259 C C . THR B 1 333 ? -4.891 -15.375 5.355 1 96.81 333 THR B C 1
ATOM 5261 O O . THR B 1 333 ? -4.59 -15.898 6.426 1 96.81 333 THR B O 1
ATOM 5264 N N . GLN B 1 334 ? -5.969 -15.68 4.676 1 96.88 334 GLN B N 1
ATOM 5265 C CA . GLN B 1 334 ? -6.777 -16.844 5.027 1 96.88 334 GLN B CA 1
ATOM 5266 C C . GLN B 1 334 ? -6.27 -18.094 4.324 1 96.88 334 GLN B C 1
ATOM 5268 O O . GLN B 1 334 ? -6.129 -18.125 3.102 1 96.88 334 GLN B O 1
ATOM 5273 N N . PHE B 1 335 ? -5.863 -19.078 5.074 1 98.38 335 PHE B N 1
ATOM 5274 C CA . PHE B 1 335 ? -5.535 -20.422 4.598 1 98.38 335 PHE B CA 1
ATOM 5275 C C . PHE B 1 335 ? -6.738 -21.344 4.727 1 98.38 335 PHE B C 1
ATOM 5277 O O . PHE B 1 335 ? -7.238 -21.578 5.828 1 98.38 335 PHE B O 1
ATOM 5284 N N . SER B 1 336 ? -7.223 -21.844 3.6 1 98.69 336 SER B N 1
ATOM 5285 C CA . SER B 1 336 ? -8.406 -22.688 3.617 1 98.69 336 SER B CA 1
ATOM 5286 C C . SER B 1 336 ? -8.18 -23.969 2.82 1 98.69 336 SER B C 1
ATOM 5288 O O . SER B 1 336 ? -7.539 -23.953 1.768 1 98.69 336 SER B O 1
ATOM 5290 N N . VAL B 1 337 ? -8.688 -25.062 3.367 1 98.88 337 VAL B N 1
ATOM 5291 C CA . VAL B 1 337 ? -8.766 -26.328 2.66 1 98.88 337 VAL B CA 1
ATOM 5292 C C . VAL B 1 337 ? -10.227 -26.703 2.422 1 98.88 337 VAL B C 1
ATOM 5294 O O . VAL B 1 337 ? -11.008 -26.812 3.369 1 98.88 337 VAL B O 1
ATOM 5297 N N . TYR B 1 338 ? -10.578 -26.828 1.188 1 98.88 338 TYR B N 1
ATOM 5298 C CA . TYR B 1 338 ? -11.922 -27.203 0.768 1 98.88 338 TYR B CA 1
ATOM 5299 C C . TYR B 1 338 ? -11.938 -28.594 0.155 1 98.88 338 TYR B C 1
ATOM 5301 O O . TYR B 1 338 ? -11.023 -28.969 -0.577 1 98.88 338 TYR B O 1
ATOM 5309 N N . ARG B 1 339 ? -12.992 -29.359 0.438 1 98.81 339 ARG B N 1
ATOM 5310 C CA . ARG B 1 339 ? -13.156 -30.688 -0.158 1 98.81 339 ARG B CA 1
ATOM 5311 C C . ARG B 1 339 ? -14.383 -30.719 -1.06 1 98.81 339 ARG B C 1
ATOM 5313 O O . ARG B 1 339 ? -15.438 -30.203 -0.701 1 98.81 339 ARG B O 1
ATOM 5320 N N . LYS B 1 340 ? -14.195 -31.234 -2.193 1 98.56 340 LYS B N 1
ATOM 5321 C CA . LYS B 1 340 ? -15.312 -31.516 -3.092 1 98.56 340 LYS B CA 1
ATOM 5322 C C . LYS B 1 340 ? -16.109 -32.719 -2.604 1 98.56 340 LYS B C 1
ATOM 5324 O O . LYS B 1 340 ? -15.555 -33.781 -2.332 1 98.56 340 LYS B O 1
#

Nearest PDB structures (foldseek):
  5yf1-assembly1_B  TM=8.776E-01  e=5.223E-27  Homo sapiens
  5yf0-assembly1_A  TM=8.497E-01  e=1.526E-26  Homo sapiens
  5x62-assembly1_A  TM=8.362E-01  e=1.817E-20  Saccharomyces cerevisiae S288C
  5x62-assembly1_B  TM=8.058E-01  e=3.745E-21  Saccharomyces cerevisiae S288C
  1vl5-assembly4_D  TM=6.098E-01  e=1.401E-07  Halalkalibacterium halodurans C-125